Protein AF-A0A973F5X6-F1 (afdb_monomer)

Radius of gyration: 22.8 Å; Cα contacts (8 Å, |Δi|>4): 468; chains: 1; bounding box: 52×50×74 Å

Foldseek 3Di:
DVCVVVDPPVLLVVQLVVLLVVLCVLCVVVALDPLRPLSVLLSLLLSLQLSLQCRVCVVVVDCLLNVLSVLLSNLLSVLQVVLLCVLVVLQDADLDDCDPLLLLLLLLLLVLLLVVLVVLVVVLQVVLPQHLLLPHPHSVVSLVCSCVVLVVLSVLLNVLSLLLLLLSLLLSVVVVRDDDPVSNVSSCVSSQVSLVSNHDQVSLVSNVLSNQLSLSLVCLNVVPRSDDDVVVSVVSVVVNLVVQLVVQLVVCVVPDPPDHSNVSSVVVVVCVSSLSNVQQSLLVVDDCPQLQPAELVNCCCQQAVCLQCVSVVNDPNDDAPQQSSCCVPPVDNPTGFAHFLQSCLCSHPNSVSSSVSSSVLSNLLNCLQRNLSNPVVDRSSVSSSSNSLSSVLNSQVRRHSSVSNSSVNSCPPPNVVVSVVSSVVSVVVSVVVVD

Structure (mmCIF, N/CA/C/O backbone):
data_AF-A0A973F5X6-F1
#
_entry.id   AF-A0A973F5X6-F1
#
loop_
_atom_site.group_PDB
_atom_site.id
_atom_site.type_symbol
_atom_site.label_atom_id
_atom_site.label_alt_id
_atom_site.label_comp_id
_atom_site.label_asym_id
_atom_site.label_entity_id
_atom_site.label_seq_id
_atom_site.pdbx_PDB_ins_code
_atom_site.Cartn_x
_atom_site.Cartn_y
_atom_site.Cartn_z
_atom_site.occupancy
_atom_site.B_iso_or_equiv
_atom_site.auth_seq_id
_atom_site.auth_comp_id
_atom_site.auth_asym_id
_atom_site.auth_atom_id
_atom_site.pdbx_PDB_model_num
ATOM 1 N N . MET A 1 1 ? 16.156 11.914 -20.073 1.00 46.09 1 MET A N 1
ATOM 2 C CA . MET A 1 1 ? 15.053 12.892 -20.240 1.00 46.09 1 MET A CA 1
ATOM 3 C C . MET A 1 1 ? 14.723 13.332 -21.691 1.00 46.09 1 MET A C 1
ATOM 5 O O . MET A 1 1 ? 14.003 14.314 -21.814 1.00 46.09 1 MET A O 1
ATOM 9 N N . PRO A 1 2 ? 15.112 12.642 -22.789 1.00 40.56 2 PRO A N 1
ATOM 10 C CA . PRO A 1 2 ? 14.770 13.109 -24.147 1.00 40.56 2 PRO A CA 1
ATOM 11 C C . PRO A 1 2 ? 13.280 12.947 -24.524 1.00 40.56 2 PRO A C 1
ATOM 13 O O . PRO A 1 2 ? 12.727 13.815 -25.185 1.00 40.56 2 PRO A O 1
ATOM 16 N N . ILE A 1 3 ? 12.579 11.926 -24.012 1.00 47.91 3 ILE A N 1
ATOM 17 C CA . ILE A 1 3 ? 11.181 11.621 -24.402 1.00 47.91 3 ILE A CA 1
ATOM 18 C C . ILE A 1 3 ? 10.165 12.703 -24.018 1.00 47.91 3 ILE A C 1
ATOM 20 O O . ILE A 1 3 ? 9.183 12.880 -24.725 1.00 47.91 3 ILE A O 1
ATOM 24 N N . ILE A 1 4 ? 10.378 13.447 -22.924 1.00 52.59 4 ILE A N 1
ATOM 25 C CA . ILE A 1 4 ? 9.446 14.524 -22.532 1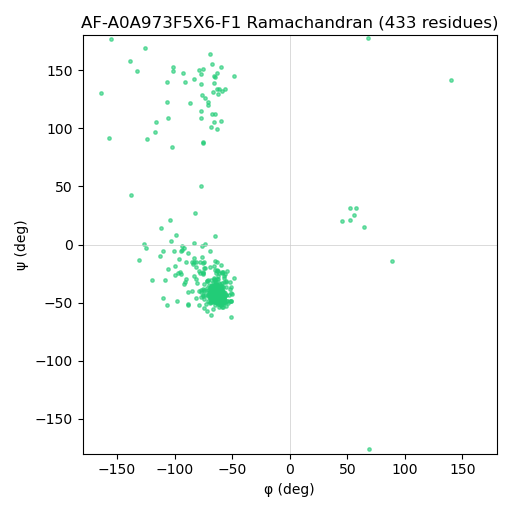.00 52.59 4 ILE A CA 1
ATOM 26 C C . ILE A 1 4 ? 9.500 15.678 -23.545 1.00 52.59 4 ILE A C 1
ATOM 28 O O . ILE A 1 4 ? 8.487 16.332 -23.777 1.00 52.59 4 ILE A O 1
ATOM 32 N N . ASN A 1 5 ? 10.657 15.898 -24.173 1.00 50.84 5 ASN A N 1
ATOM 33 C CA . ASN A 1 5 ? 10.861 16.992 -25.120 1.00 50.84 5 ASN A CA 1
ATOM 34 C C . ASN A 1 5 ? 10.398 16.639 -26.547 1.00 50.84 5 ASN A C 1
ATOM 36 O O . ASN A 1 5 ? 10.178 17.545 -27.343 1.00 50.84 5 ASN A O 1
ATOM 40 N N . GLU A 1 6 ? 10.211 15.351 -26.851 1.00 61.78 6 GLU A N 1
ATOM 41 C CA . GLU A 1 6 ? 9.773 14.825 -28.159 1.00 61.78 6 GLU A CA 1
ATOM 42 C C . GLU A 1 6 ? 8.361 14.207 -28.106 1.00 61.78 6 GLU A C 1
ATOM 44 O O . GLU A 1 6 ? 7.942 13.468 -28.999 1.00 61.78 6 GLU A O 1
ATOM 49 N N . LEU A 1 7 ? 7.614 14.470 -27.031 1.00 66.56 7 LEU A N 1
ATOM 50 C CA . LEU A 1 7 ? 6.302 13.878 -26.815 1.00 66.56 7 LEU A CA 1
ATOM 51 C C . LEU A 1 7 ? 5.240 14.573 -27.684 1.00 66.56 7 LEU A C 1
ATOM 53 O O . LEU A 1 7 ? 4.899 15.733 -27.446 1.00 66.56 7 LEU A O 1
ATOM 57 N N . ASP A 1 8 ? 4.650 13.856 -28.640 1.00 77.00 8 ASP A N 1
ATOM 58 C CA . ASP A 1 8 ? 3.400 14.266 -29.270 1.00 77.00 8 ASP A CA 1
ATOM 59 C C . ASP A 1 8 ? 2.281 14.165 -28.227 1.00 77.00 8 ASP A C 1
ATOM 61 O O . ASP A 1 8 ? 1.760 13.092 -27.898 1.00 77.00 8 ASP A O 1
ATOM 65 N N . ILE A 1 9 ? 1.930 15.329 -27.688 1.00 74.88 9 ILE A N 1
ATOM 66 C CA . ILE A 1 9 ? 0.938 15.493 -26.631 1.00 74.88 9 ILE A CA 1
ATOM 67 C C . ILE A 1 9 ? -0.427 14.933 -27.060 1.00 74.88 9 ILE A C 1
ATOM 69 O O . ILE A 1 9 ? -1.130 14.350 -26.232 1.00 74.88 9 ILE A O 1
ATOM 73 N N . GLN A 1 10 ? -0.812 15.074 -28.334 1.00 79.31 10 GLN A N 1
ATOM 74 C CA . GLN A 1 10 ? -2.116 14.611 -28.812 1.00 79.31 10 GLN A CA 1
ATOM 75 C C . GLN A 1 10 ? -2.175 13.084 -28.821 1.00 79.31 10 GLN A C 1
ATOM 77 O O . GLN A 1 10 ? -3.098 12.497 -28.249 1.00 79.31 10 GLN A O 1
ATOM 82 N N . VAL A 1 11 ? -1.161 12.440 -29.405 1.00 79.50 11 VAL A N 1
ATOM 83 C CA . VAL A 1 11 ? -1.062 10.975 -29.448 1.00 79.50 11 VAL A CA 1
ATOM 84 C C . VAL A 1 11 ? -0.971 10.404 -28.034 1.00 79.50 11 VAL A C 1
ATOM 86 O O . VAL A 1 11 ? -1.692 9.459 -27.706 1.00 79.50 11 VAL A O 1
ATOM 89 N N . PHE A 1 12 ? -0.167 11.017 -27.159 1.00 78.94 12 PHE A N 1
ATOM 90 C CA . PHE A 1 12 ? -0.058 10.607 -25.761 1.00 78.94 12 PHE A CA 1
ATOM 91 C C . PHE A 1 12 ? -1.411 10.628 -25.043 1.00 78.94 12 PHE A C 1
ATOM 93 O O . PHE A 1 12 ? -1.778 9.643 -24.401 1.00 78.94 12 PHE A O 1
ATOM 100 N N . PHE A 1 13 ? -2.186 11.713 -25.166 1.00 80.62 13 PHE A N 1
ATOM 101 C CA . PHE A 1 13 ? -3.495 11.793 -24.517 1.00 80.62 13 PHE A CA 1
ATOM 102 C C . PHE A 1 13 ? -4.490 10.777 -25.081 1.00 80.62 13 PHE A C 1
ATOM 104 O O . PHE A 1 13 ? -5.233 10.177 -24.304 1.00 80.62 13 PHE A O 1
ATOM 111 N N . ILE A 1 14 ? -4.493 10.526 -26.394 1.00 84.38 14 ILE A N 1
ATOM 112 C CA . ILE A 1 14 ? -5.353 9.497 -27.000 1.00 84.38 14 ILE A CA 1
ATOM 113 C C . ILE A 1 14 ? -5.035 8.118 -26.405 1.00 84.38 14 ILE A C 1
ATOM 115 O O . ILE A 1 14 ? -5.943 7.424 -25.936 1.00 84.38 14 ILE A O 1
ATOM 119 N N . VAL A 1 15 ? -3.753 7.742 -26.356 1.00 83.94 15 VAL A N 1
ATOM 120 C CA . VAL A 1 15 ? -3.308 6.470 -25.763 1.00 83.94 15 VAL A CA 1
ATOM 121 C C . VAL A 1 15 ? -3.632 6.423 -24.265 1.00 83.94 15 VAL A C 1
ATOM 123 O O . VAL A 1 15 ? -4.109 5.399 -23.768 1.00 83.94 15 VAL A O 1
ATOM 126 N N . PHE A 1 16 ? -3.453 7.532 -23.544 1.00 85.50 16 PHE A N 1
ATOM 127 C CA . PHE A 1 16 ? -3.783 7.639 -22.124 1.00 85.50 16 PHE A CA 1
ATOM 128 C C . PHE A 1 16 ? -5.268 7.392 -21.854 1.00 85.50 16 PHE A C 1
ATOM 130 O O . PHE A 1 16 ? -5.621 6.578 -21.002 1.00 85.50 16 PHE A O 1
ATOM 137 N N . PHE A 1 17 ? -6.164 8.052 -22.588 1.00 86.56 17 PHE A N 1
ATOM 138 C CA . PHE A 1 17 ? -7.600 7.859 -22.398 1.00 86.56 17 PHE A CA 1
ATOM 139 C C . PHE A 1 17 ? -8.042 6.448 -22.791 1.00 86.56 17 PHE A C 1
ATOM 141 O O . PHE A 1 17 ? -8.862 5.851 -22.090 1.00 86.56 17 PHE A O 1
ATOM 148 N N . LEU A 1 18 ? -7.475 5.880 -23.858 1.00 87.44 18 LEU A N 1
ATOM 149 C CA . LEU A 1 18 ? -7.791 4.518 -24.280 1.00 87.44 18 LEU A CA 1
ATOM 150 C C . LEU A 1 18 ? -7.358 3.488 -23.228 1.00 87.44 18 LEU A C 1
ATOM 152 O O . LEU A 1 18 ? -8.163 2.651 -22.812 1.00 87.44 18 LEU A O 1
ATOM 156 N N . THR A 1 19 ? -6.122 3.582 -22.733 1.00 87.56 19 THR A N 1
ATOM 157 C CA . THR A 1 19 ? -5.623 2.703 -21.664 1.00 87.56 19 THR A CA 1
ATOM 158 C C . THR A 1 19 ? -6.398 2.899 -20.360 1.00 87.56 19 THR A C 1
ATOM 160 O O . THR A 1 19 ? -6.710 1.913 -19.687 1.00 87.56 19 THR A O 1
ATOM 163 N N . LEU A 1 20 ? -6.804 4.131 -20.033 1.00 88.75 20 LEU A N 1
ATOM 164 C CA . LEU A 1 20 ? -7.633 4.426 -18.865 1.00 88.75 20 LEU A CA 1
ATOM 165 C C . LEU A 1 20 ? -8.991 3.729 -18.955 1.00 88.75 20 LEU A C 1
ATOM 167 O O . LEU A 1 20 ? -9.421 3.105 -17.986 1.00 88.75 20 LEU A O 1
ATOM 171 N N . VAL A 1 21 ? -9.663 3.803 -20.108 1.00 88.69 21 VAL A N 1
ATOM 172 C CA . VAL A 1 21 ? -10.960 3.146 -20.337 1.00 88.69 21 VAL A CA 1
ATOM 173 C C . VAL A 1 21 ? -10.825 1.629 -20.221 1.00 88.69 21 VAL A C 1
ATOM 175 O O . VAL A 1 21 ? -11.615 0.992 -19.520 1.00 88.69 21 VAL A O 1
ATOM 178 N N . VAL A 1 22 ? -9.797 1.042 -20.840 1.00 87.38 22 VAL A N 1
ATOM 179 C CA . VAL A 1 22 ? -9.536 -0.402 -20.757 1.00 87.38 22 VAL A CA 1
ATOM 180 C C . VAL A 1 22 ? -9.287 -0.827 -19.307 1.00 87.38 22 VAL A C 1
ATOM 182 O O . VAL A 1 22 ? -9.957 -1.735 -18.804 1.00 87.38 22 VAL A O 1
ATOM 185 N N . ASN A 1 23 ? -8.399 -0.134 -18.588 1.00 87.94 23 ASN A N 1
ATOM 186 C CA . ASN A 1 23 ? -8.125 -0.422 -17.181 1.00 87.94 23 ASN A CA 1
ATOM 187 C C . ASN A 1 23 ? -9.356 -0.198 -16.296 1.00 87.94 23 ASN A C 1
ATOM 189 O O . ASN A 1 23 ? -9.591 -0.964 -15.360 1.00 87.94 23 ASN A O 1
ATOM 193 N N . TYR A 1 24 ? -10.190 0.795 -16.603 1.00 88.88 24 TYR A N 1
ATOM 194 C CA . TYR A 1 24 ? -11.446 1.030 -15.898 1.00 88.88 24 TYR A CA 1
ATOM 195 C C . TYR A 1 24 ? -12.408 -0.151 -16.056 1.00 88.88 24 TYR A C 1
ATOM 197 O O . TYR A 1 24 ? -13.014 -0.585 -15.075 1.00 88.88 24 TYR A O 1
ATOM 205 N N . ILE A 1 25 ? -12.519 -0.726 -17.255 1.00 88.56 25 ILE A N 1
ATOM 206 C CA . ILE A 1 25 ? -13.356 -1.907 -17.517 1.00 88.56 25 ILE A CA 1
ATOM 207 C C . ILE A 1 25 ? -12.779 -3.156 -16.826 1.00 88.56 25 ILE A C 1
ATOM 209 O O . ILE A 1 25 ? -13.516 -3.919 -16.185 1.00 88.56 25 ILE A O 1
ATOM 213 N N . LEU A 1 26 ? -11.461 -3.370 -16.901 1.00 87.19 26 LEU A N 1
ATOM 214 C CA . LEU A 1 26 ? -10.785 -4.531 -16.308 1.00 87.19 26 LEU A CA 1
ATOM 215 C C . LEU A 1 26 ? -10.786 -4.489 -14.772 1.00 87.19 26 LEU A C 1
ATOM 217 O O . LEU A 1 26 ? -11.157 -5.465 -14.113 1.00 87.19 26 LEU A O 1
ATOM 221 N N . LEU A 1 27 ? -10.462 -3.348 -14.174 1.00 85.88 27 LEU A N 1
ATOM 222 C CA . LEU A 1 27 ? -10.322 -3.209 -12.723 1.00 85.88 27 LEU A CA 1
ATOM 223 C C . LEU A 1 27 ? -11.584 -2.680 -12.035 1.00 85.88 27 LEU A C 1
ATOM 225 O O . LEU A 1 27 ? -11.699 -2.776 -10.815 1.00 85.88 27 LEU A O 1
ATOM 229 N N . GLY A 1 28 ? -12.566 -2.159 -12.775 1.00 82.75 28 GLY A N 1
ATOM 230 C CA . GLY A 1 28 ? -13.754 -1.503 -12.215 1.00 82.75 28 GLY A CA 1
ATOM 231 C C . GLY A 1 28 ? -14.598 -2.384 -11.291 1.00 82.75 28 GLY A C 1
ATOM 232 O O . GLY A 1 28 ? -15.255 -1.874 -10.388 1.00 82.75 28 GLY A O 1
ATOM 233 N N . LYS A 1 29 ? -14.538 -3.714 -11.441 1.00 81.75 29 LYS A N 1
ATOM 234 C CA . LYS A 1 29 ? -15.219 -4.670 -10.544 1.00 81.75 29 LYS A CA 1
ATOM 235 C C . LYS A 1 29 ? -14.517 -4.867 -9.189 1.00 81.75 29 LYS A C 1
ATOM 237 O O . LYS A 1 29 ? -15.091 -5.500 -8.298 1.00 81.75 29 LYS A O 1
ATOM 242 N N . LEU A 1 30 ? -13.294 -4.357 -9.019 1.00 82.19 30 LEU A N 1
ATOM 243 C CA . LEU A 1 30 ? -12.502 -4.487 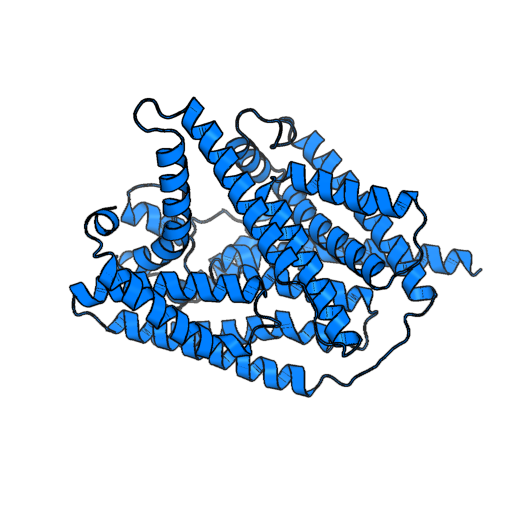-7.790 1.00 82.19 30 LEU A CA 1
ATOM 244 C C . LEU A 1 30 ? -12.735 -3.345 -6.793 1.00 82.19 30 LEU A C 1
ATOM 246 O O . LEU A 1 30 ? -12.374 -3.500 -5.627 1.00 82.19 30 LEU A O 1
ATOM 250 N N . ARG A 1 31 ? -13.343 -2.233 -7.224 1.00 85.31 31 ARG A N 1
ATOM 251 C CA . ARG A 1 31 ? -13.565 -1.048 -6.386 1.00 85.31 31 ARG A CA 1
ATOM 252 C C . ARG A 1 31 ? -14.728 -1.221 -5.409 1.00 85.31 31 ARG A C 1
ATOM 254 O O . ARG A 1 31 ? -15.737 -1.843 -5.748 1.00 85.31 31 ARG A O 1
ATOM 261 N N . PHE A 1 32 ? -14.625 -0.608 -4.233 1.00 82.00 32 PHE A N 1
ATOM 262 C CA . PHE A 1 32 ? -15.771 -0.436 -3.331 1.00 82.00 32 PHE A CA 1
ATOM 263 C C . PHE A 1 32 ? -16.649 0.754 -3.740 1.00 82.00 32 PHE A C 1
ATOM 265 O O . PHE A 1 32 ? -17.870 0.706 -3.598 1.00 82.00 32 PHE A O 1
ATOM 272 N N . SER A 1 33 ? -16.045 1.809 -4.292 1.00 81.75 33 SER A N 1
ATOM 273 C CA . SER A 1 33 ? -16.736 2.964 -4.872 1.00 81.75 33 SER A CA 1
ATOM 274 C C . SER A 1 33 ? -15.854 3.665 -5.913 1.00 81.75 33 SER A C 1
ATOM 276 O O . SER A 1 33 ? -14.707 3.281 -6.120 1.00 81.75 33 SER A O 1
ATOM 278 N N . LEU A 1 34 ? -16.374 4.704 -6.573 1.00 78.88 34 LEU A N 1
ATOM 279 C CA . LEU A 1 34 ? -15.600 5.531 -7.515 1.00 78.88 34 LEU A CA 1
ATOM 280 C C . LEU A 1 34 ? -14.408 6.251 -6.868 1.00 78.88 34 LEU A C 1
ATOM 282 O O . LEU A 1 34 ? -13.456 6.584 -7.560 1.00 78.88 34 LEU A O 1
ATOM 286 N N . VAL A 1 35 ? -14.469 6.483 -5.555 1.00 81.00 35 VAL A N 1
ATOM 287 C CA . VAL A 1 35 ? -13.438 7.198 -4.789 1.00 81.00 35 VAL A CA 1
ATOM 288 C C . VAL A 1 35 ? -12.574 6.243 -3.962 1.00 81.00 35 VAL A C 1
ATOM 290 O O . VAL A 1 35 ? -11.979 6.632 -2.971 1.00 81.00 35 VAL A O 1
ATOM 293 N N . ASP A 1 36 ? -12.535 4.964 -4.334 1.00 84.00 36 ASP A N 1
ATOM 294 C CA . ASP A 1 36 ? -11.694 3.959 -3.686 1.00 84.00 36 ASP A CA 1
ATOM 295 C C . ASP A 1 36 ? -10.201 4.280 -3.894 1.00 84.00 36 ASP A C 1
ATOM 297 O O . ASP A 1 36 ? -9.728 4.198 -5.031 1.00 84.00 36 ASP A O 1
ATOM 301 N N . PRO A 1 37 ? -9.444 4.637 -2.834 1.00 81.62 37 PRO A N 1
ATOM 302 C CA . PRO A 1 37 ? -8.080 5.136 -2.982 1.00 81.62 37 PRO A CA 1
ATOM 303 C C . PRO A 1 37 ? -7.118 4.086 -3.543 1.00 81.62 37 PRO A C 1
ATOM 305 O O . PRO A 1 37 ? -6.242 4.438 -4.328 1.00 81.62 37 PRO A O 1
ATOM 308 N N . ILE A 1 38 ? -7.294 2.801 -3.206 1.00 85.69 38 ILE A N 1
ATOM 309 C CA . ILE A 1 38 ? -6.454 1.734 -3.775 1.00 85.69 38 ILE A CA 1
ATOM 310 C C . ILE A 1 38 ? -6.777 1.570 -5.253 1.00 85.69 38 ILE A C 1
ATOM 312 O O . ILE A 1 38 ? -5.876 1.455 -6.075 1.00 85.69 38 ILE A O 1
ATOM 316 N N . TRP A 1 39 ? -8.062 1.560 -5.608 1.00 85.69 39 TRP A N 1
ATOM 317 C CA . TRP A 1 39 ? -8.454 1.416 -7.007 1.00 85.69 39 TRP A CA 1
ATOM 318 C C . TRP A 1 39 ? -7.958 2.590 -7.859 1.00 85.69 39 TRP A C 1
ATOM 320 O O . TRP A 1 39 ? -7.415 2.348 -8.933 1.00 85.69 39 TRP A O 1
ATOM 330 N N . ILE A 1 40 ? -8.082 3.829 -7.365 1.00 83.44 40 ILE A N 1
ATOM 331 C CA . ILE A 1 40 ? -7.553 5.035 -8.021 1.00 83.44 40 ILE A CA 1
ATOM 332 C C . ILE A 1 40 ? -6.038 4.924 -8.212 1.00 83.44 40 ILE A C 1
ATOM 334 O O . ILE A 1 40 ? -5.520 5.233 -9.281 1.00 83.44 40 ILE A O 1
ATOM 338 N N . MET A 1 41 ? -5.321 4.456 -7.195 1.00 80.81 41 MET A N 1
ATOM 339 C CA . MET A 1 41 ? -3.876 4.307 -7.284 1.00 80.81 41 MET A CA 1
ATOM 340 C C . MET A 1 41 ? -3.466 3.266 -8.330 1.00 80.81 41 MET A C 1
ATOM 342 O O . MET A 1 41 ? -2.647 3.557 -9.199 1.00 80.81 41 MET A O 1
ATOM 346 N N . VAL A 1 42 ? -4.072 2.076 -8.284 1.00 82.62 42 VAL A N 1
ATOM 347 C CA . VAL A 1 42 ? -3.775 0.996 -9.233 1.00 82.62 42 VAL A CA 1
ATOM 348 C C . VAL A 1 42 ? -4.143 1.421 -10.653 1.00 82.62 42 VAL A C 1
ATOM 350 O O . VAL A 1 42 ? -3.340 1.240 -11.565 1.00 82.62 42 VAL A O 1
ATOM 353 N N . ILE A 1 43 ? -5.318 2.023 -10.870 1.00 85.50 43 ILE A N 1
ATOM 354 C CA . ILE A 1 43 ? -5.737 2.424 -12.218 1.00 85.50 43 ILE A CA 1
ATOM 355 C C . ILE A 1 43 ? -4.833 3.517 -12.788 1.00 85.50 43 ILE A C 1
ATOM 357 O O . ILE A 1 43 ? -4.425 3.398 -13.937 1.00 85.50 43 ILE A O 1
ATOM 361 N N . ILE A 1 44 ? -4.466 4.535 -12.001 1.00 81.44 44 ILE A N 1
ATOM 362 C CA . ILE A 1 44 ? -3.588 5.615 -12.468 1.00 81.44 44 ILE A CA 1
ATOM 363 C C . ILE A 1 44 ? -2.203 5.064 -12.794 1.00 81.44 44 ILE A C 1
ATOM 365 O O . ILE A 1 44 ? -1.704 5.318 -13.887 1.00 81.44 44 ILE A O 1
ATOM 369 N N . ASN A 1 45 ? -1.612 4.278 -11.891 1.00 78.44 45 ASN A N 1
ATOM 370 C CA . ASN A 1 45 ? -0.272 3.737 -12.097 1.00 78.44 45 ASN A CA 1
ATOM 371 C C . ASN A 1 45 ? -0.218 2.845 -13.345 1.00 78.44 45 ASN A C 1
ATOM 373 O O . ASN A 1 45 ? 0.563 3.082 -14.259 1.00 78.44 45 ASN A O 1
ATOM 377 N N . THR A 1 46 ? -1.132 1.875 -13.441 1.00 79.88 46 THR A N 1
ATOM 378 C CA . THR A 1 46 ? -1.177 0.950 -14.584 1.00 79.88 46 THR A CA 1
ATOM 379 C C . THR A 1 46 ? -1.485 1.650 -15.907 1.00 79.88 46 THR A C 1
ATOM 381 O O . THR A 1 46 ? -0.921 1.281 -16.933 1.00 79.88 46 THR A O 1
ATOM 384 N N . THR A 1 47 ? -2.325 2.688 -15.892 1.00 84.75 47 THR A N 1
ATOM 385 C CA . THR A 1 47 ? -2.621 3.510 -17.076 1.00 84.75 47 THR A CA 1
ATOM 386 C C . THR A 1 47 ? -1.396 4.299 -17.519 1.00 84.75 47 THR A C 1
ATOM 388 O O . THR A 1 47 ? -1.040 4.242 -18.693 1.00 84.75 47 THR A O 1
ATOM 391 N N . LEU A 1 48 ? -0.715 4.990 -16.599 1.00 79.44 48 LEU A N 1
ATOM 392 C CA . LEU A 1 48 ? 0.483 5.768 -16.919 1.00 79.44 48 LEU A CA 1
ATOM 393 C C . LEU A 1 48 ? 1.609 4.877 -17.454 1.00 79.44 48 LEU A C 1
ATOM 395 O O . LEU A 1 48 ? 2.199 5.207 -18.480 1.00 79.44 48 LEU A O 1
ATOM 399 N N . THR A 1 49 ? 1.866 3.729 -16.819 1.00 78.69 49 THR A N 1
ATOM 400 C CA . THR A 1 49 ? 2.872 2.764 -17.287 1.00 78.69 49 THR A CA 1
ATOM 401 C C . THR A 1 49 ? 2.561 2.254 -18.692 1.00 78.69 49 THR A C 1
ATOM 403 O O . THR A 1 49 ? 3.418 2.334 -19.568 1.00 78.69 49 THR A O 1
ATOM 406 N N . LEU A 1 50 ? 1.338 1.764 -18.932 1.00 80.56 50 LEU A N 1
ATOM 407 C CA . LEU A 1 50 ? 0.942 1.261 -20.252 1.00 80.56 50 LEU A CA 1
ATOM 408 C C . LEU A 1 50 ? 1.012 2.356 -21.315 1.00 80.56 50 LEU A C 1
ATOM 410 O O . LEU A 1 50 ? 1.489 2.093 -22.410 1.00 80.56 50 LEU A O 1
ATOM 414 N N . THR A 1 51 ? 0.578 3.576 -20.991 1.00 82.31 51 THR A N 1
ATOM 415 C CA . THR A 1 51 ? 0.614 4.707 -21.929 1.00 82.31 51 THR A CA 1
ATOM 416 C C . THR A 1 51 ? 2.034 5.005 -22.377 1.00 82.31 51 THR A C 1
ATOM 418 O O . THR A 1 51 ? 2.282 5.092 -23.574 1.00 82.31 51 THR A O 1
ATOM 421 N N . LEU A 1 52 ? 2.965 5.130 -21.429 1.00 76.88 52 LEU A N 1
ATOM 422 C CA . LEU A 1 52 ? 4.358 5.451 -21.732 1.00 76.88 52 LEU A CA 1
ATOM 423 C C . LEU A 1 52 ? 5.024 4.350 -22.561 1.00 76.88 52 LEU A C 1
ATOM 425 O O . LEU A 1 52 ? 5.709 4.649 -23.534 1.00 76.88 52 LEU A O 1
ATOM 429 N N . VAL A 1 53 ? 4.788 3.081 -22.215 1.00 77.19 53 VAL A N 1
ATOM 430 C CA . VAL A 1 53 ? 5.376 1.949 -22.945 1.00 77.19 53 VAL A CA 1
ATOM 431 C C . VAL A 1 53 ? 4.763 1.799 -24.337 1.00 77.19 53 VAL A C 1
ATOM 433 O O . VAL A 1 53 ? 5.497 1.597 -25.295 1.00 77.19 53 VAL A O 1
ATOM 436 N N . ILE A 1 54 ? 3.441 1.930 -24.480 1.00 79.94 54 ILE A N 1
ATOM 437 C CA . ILE A 1 54 ? 2.781 1.884 -25.793 1.00 79.94 54 ILE A CA 1
ATOM 438 C C . ILE A 1 54 ? 3.276 3.033 -26.671 1.00 79.94 54 ILE A C 1
ATOM 440 O O . ILE A 1 54 ? 3.592 2.799 -27.831 1.00 79.94 54 ILE A O 1
ATOM 444 N N . TYR A 1 55 ? 3.368 4.247 -26.126 1.00 76.19 55 TYR A N 1
ATOM 445 C CA . TYR A 1 55 ? 3.820 5.421 -26.868 1.00 76.19 55 TYR A CA 1
ATOM 446 C C . TYR A 1 55 ? 5.233 5.229 -27.444 1.00 76.19 55 TYR A C 1
ATOM 448 O O . TYR A 1 55 ? 5.432 5.420 -28.639 1.00 76.19 55 TYR A O 1
ATOM 456 N N . ASP A 1 56 ? 6.193 4.782 -26.633 1.00 75.94 56 ASP A N 1
ATOM 457 C CA . ASP A 1 56 ? 7.571 4.542 -27.089 1.00 75.94 56 ASP A CA 1
ATOM 458 C C . ASP A 1 56 ? 7.685 3.348 -28.042 1.00 75.94 56 ASP A C 1
ATOM 460 O O . ASP A 1 56 ? 8.336 3.419 -29.083 1.00 75.94 56 ASP A O 1
ATOM 464 N N . ARG A 1 57 ? 7.000 2.244 -27.738 1.00 76.94 57 ARG A N 1
ATOM 465 C CA . ARG A 1 57 ? 7.098 1.024 -28.545 1.00 76.94 57 ARG A CA 1
ATOM 466 C C . ARG A 1 57 ? 6.345 1.092 -29.868 1.00 76.94 57 ARG A C 1
ATOM 468 O O . ARG A 1 57 ? 6.765 0.432 -30.818 1.00 76.94 57 ARG A O 1
ATOM 475 N N . LEU A 1 58 ? 5.319 1.939 -29.973 1.00 71.69 58 LEU A N 1
ATOM 476 C CA . LEU A 1 58 ? 4.725 2.320 -31.258 1.00 71.69 58 LEU A CA 1
ATOM 477 C C . LEU A 1 58 ? 5.752 2.988 -32.181 1.00 71.69 58 LEU A C 1
ATOM 479 O O . LEU A 1 58 ? 5.721 2.740 -33.381 1.00 71.69 58 LEU A O 1
ATOM 483 N N . MET A 1 59 ? 6.682 3.779 -31.636 1.00 68.06 59 MET A N 1
ATOM 484 C CA . MET A 1 59 ? 7.733 4.429 -32.430 1.00 68.06 59 MET A CA 1
ATOM 485 C C . MET A 1 59 ? 8.841 3.454 -32.857 1.00 68.06 59 MET A C 1
ATOM 487 O O . MET A 1 59 ? 9.495 3.674 -33.873 1.00 68.06 59 MET A O 1
ATOM 491 N N . GLN A 1 60 ? 9.039 2.361 -32.112 1.00 72.12 60 GLN A N 1
ATOM 492 C CA . GLN A 1 60 ? 10.098 1.369 -32.353 1.00 72.12 60 GLN A CA 1
ATOM 493 C C . GLN A 1 60 ? 9.627 0.091 -33.082 1.00 72.12 60 GLN A C 1
ATOM 495 O O . GLN A 1 60 ? 10.459 -0.747 -33.419 1.00 72.12 60 GLN A O 1
ATOM 500 N N . ASN A 1 61 ? 8.320 -0.078 -33.334 1.00 70.44 61 ASN A N 1
ATOM 501 C CA . ASN A 1 61 ? 7.707 -1.287 -33.917 1.00 70.44 61 ASN A CA 1
ATOM 502 C C . ASN A 1 61 ? 7.955 -2.601 -33.132 1.00 70.44 61 ASN A C 1
ATOM 504 O O . ASN A 1 61 ? 7.984 -3.681 -33.724 1.00 70.44 61 ASN A O 1
ATOM 508 N N . ASP A 1 62 ? 8.085 -2.541 -31.800 1.00 74.81 62 ASP A N 1
ATOM 509 C CA . ASP A 1 62 ? 8.301 -3.713 -30.930 1.00 74.81 62 ASP A CA 1
ATOM 510 C C . ASP A 1 62 ? 7.145 -3.913 -29.934 1.00 74.81 62 ASP A C 1
ATOM 512 O O . ASP A 1 62 ? 7.085 -3.308 -28.864 1.00 74.81 62 ASP A O 1
ATOM 516 N N . PHE A 1 63 ? 6.206 -4.795 -30.281 1.00 82.00 63 PHE A N 1
ATOM 517 C CA . PHE A 1 63 ? 4.974 -4.993 -29.510 1.00 82.00 63 PHE A CA 1
ATOM 518 C C . PHE A 1 63 ? 5.051 -6.086 -28.436 1.00 82.00 63 PHE A C 1
ATOM 520 O O . PHE A 1 63 ? 4.082 -6.267 -27.694 1.00 82.00 63 PHE A O 1
ATOM 527 N N . VAL A 1 64 ? 6.165 -6.814 -28.308 1.00 84.00 64 VAL A N 1
ATOM 528 C CA . VAL A 1 64 ? 6.251 -7.970 -27.391 1.00 84.00 64 VAL A CA 1
ATOM 529 C C . VAL A 1 64 ? 6.046 -7.535 -25.937 1.00 84.00 64 VAL A C 1
ATOM 531 O O . VAL A 1 64 ? 5.268 -8.144 -25.197 1.00 84.00 64 VAL A O 1
ATOM 534 N N . ILE A 1 65 ? 6.663 -6.418 -25.546 1.00 82.19 65 ILE A N 1
ATOM 535 C CA . ILE A 1 65 ? 6.519 -5.836 -24.205 1.00 82.19 65 ILE A CA 1
ATOM 536 C C . ILE A 1 65 ? 5.082 -5.371 -23.953 1.00 82.19 65 ILE A C 1
ATOM 538 O O . ILE A 1 65 ? 4.538 -5.597 -22.872 1.00 82.19 65 ILE A O 1
ATOM 542 N N . VAL A 1 66 ? 4.441 -4.754 -24.948 1.00 84.19 66 VAL A N 1
ATOM 543 C CA . VAL A 1 66 ? 3.051 -4.288 -24.830 1.00 84.19 66 VAL A CA 1
ATOM 544 C C . VAL A 1 66 ? 2.117 -5.470 -24.569 1.00 84.19 66 VAL A C 1
ATOM 546 O O . VAL A 1 66 ? 1.295 -5.413 -23.654 1.00 84.19 66 VAL A O 1
ATOM 549 N N . ILE A 1 67 ? 2.279 -6.563 -25.321 1.00 87.50 67 ILE A N 1
ATOM 550 C CA . ILE A 1 67 ? 1.495 -7.792 -25.139 1.00 87.50 67 ILE A CA 1
ATOM 551 C C . ILE A 1 67 ? 1.701 -8.351 -23.728 1.00 87.50 67 ILE A C 1
ATOM 553 O O . ILE A 1 67 ? 0.724 -8.657 -23.045 1.00 87.50 67 ILE A O 1
ATOM 557 N N . TYR A 1 68 ? 2.948 -8.432 -23.262 1.00 88.12 68 TYR A N 1
ATOM 558 C CA . TYR A 1 68 ? 3.261 -8.892 -21.910 1.00 88.12 68 TYR A CA 1
ATOM 559 C C . TYR A 1 68 ? 2.582 -8.047 -20.827 1.00 88.12 68 TYR A C 1
ATOM 561 O O . TYR A 1 68 ? 1.902 -8.599 -19.964 1.00 88.12 68 TYR A O 1
ATOM 569 N N . LEU A 1 69 ? 2.681 -6.715 -20.899 1.00 86.69 69 LEU A N 1
ATOM 570 C CA . LEU A 1 69 ? 2.050 -5.822 -19.922 1.00 86.69 69 LEU A CA 1
ATOM 571 C C . LEU A 1 69 ? 0.526 -5.978 -19.890 1.00 86.69 69 LEU A C 1
ATOM 573 O O . LEU A 1 69 ? -0.074 -6.034 -18.812 1.00 86.69 69 LEU A O 1
ATOM 577 N N . VAL A 1 70 ? -0.102 -6.091 -21.064 1.00 88.31 70 VAL A N 1
ATOM 578 C CA . VAL A 1 70 ? -1.547 -6.326 -21.180 1.00 88.31 70 VAL A CA 1
ATOM 579 C C . VAL A 1 70 ? -1.930 -7.676 -20.567 1.00 88.31 70 VAL A C 1
ATOM 581 O O . VAL A 1 70 ? -2.904 -7.747 -19.812 1.00 88.31 70 VAL A O 1
ATOM 584 N N . LEU A 1 71 ? -1.159 -8.736 -20.830 1.00 91.94 71 LEU A N 1
ATOM 585 C CA . LEU A 1 71 ? -1.394 -10.063 -20.255 1.00 91.94 71 LEU A CA 1
ATOM 586 C C . LEU A 1 71 ? -1.223 -10.065 -18.733 1.00 91.94 71 LEU A C 1
ATOM 588 O O . LEU A 1 71 ? -2.096 -10.570 -18.031 1.00 91.94 71 LEU A O 1
ATOM 592 N N . CYS A 1 72 ? -0.167 -9.454 -18.200 1.00 91.12 72 CYS A N 1
ATOM 593 C CA . CYS A 1 72 ? 0.032 -9.323 -16.758 1.00 91.12 72 CYS A CA 1
ATOM 594 C C . CYS A 1 72 ? -1.136 -8.602 -16.077 1.00 91.12 72 CYS A C 1
ATOM 596 O O . CYS A 1 72 ? -1.643 -9.069 -15.055 1.00 91.12 72 CYS A O 1
ATOM 598 N N . GLN A 1 73 ? -1.607 -7.496 -16.658 1.00 89.44 73 GLN A N 1
ATOM 599 C CA . GLN A 1 73 ? -2.743 -6.742 -16.131 1.00 89.44 73 GLN A CA 1
ATOM 600 C C . GLN A 1 73 ? -4.043 -7.557 -16.184 1.00 89.44 73 GLN A C 1
ATOM 602 O O . GLN A 1 73 ? -4.839 -7.545 -15.238 1.00 89.44 73 GLN A O 1
ATOM 607 N N . PHE A 1 74 ? -4.257 -8.302 -17.271 1.00 92.19 74 PHE A N 1
ATOM 608 C CA . PHE A 1 74 ? -5.387 -9.215 -17.395 1.00 92.19 74 PHE A CA 1
ATOM 609 C C . PHE A 1 74 ? -5.344 -10.317 -16.329 1.00 92.19 74 PHE A C 1
ATOM 611 O O . PHE A 1 74 ? -6.344 -10.533 -15.642 1.00 92.19 74 PHE A O 1
ATOM 618 N N . PHE A 1 75 ? -4.197 -10.973 -16.138 1.00 94.50 75 PHE A N 1
ATOM 619 C CA . PHE A 1 75 ? -4.024 -12.029 -15.137 1.00 94.50 75 PHE A CA 1
ATOM 620 C C . PHE A 1 75 ? -4.176 -11.498 -13.712 1.00 94.50 75 PHE A C 1
ATOM 622 O O . PHE A 1 75 ? -4.869 -12.124 -12.909 1.00 94.50 75 PHE A O 1
ATOM 629 N N . PHE A 1 76 ? -3.631 -10.316 -13.407 1.00 92.88 76 PHE A N 1
ATOM 630 C CA . PHE A 1 76 ? -3.857 -9.638 -12.129 1.00 92.88 76 PHE A CA 1
ATOM 631 C C . PHE A 1 76 ? -5.355 -9.411 -11.875 1.00 92.88 76 PHE A C 1
ATOM 633 O O . PHE A 1 76 ? -5.891 -9.793 -10.830 1.00 92.88 76 PHE A O 1
ATOM 640 N N . ALA A 1 77 ? -6.069 -8.850 -12.857 1.00 91.69 77 ALA A N 1
ATOM 641 C CA . ALA A 1 77 ? -7.506 -8.621 -12.752 1.00 91.69 77 ALA A CA 1
ATOM 642 C C . ALA A 1 77 ? -8.297 -9.936 -12.615 1.00 91.69 77 ALA A C 1
ATOM 644 O O . ALA A 1 77 ? -9.252 -9.999 -11.833 1.00 91.69 77 ALA A O 1
ATOM 645 N N . ALA A 1 78 ? -7.911 -10.984 -13.346 1.00 92.38 78 ALA A N 1
ATOM 646 C CA . ALA A 1 78 ? -8.527 -12.306 -13.284 1.00 92.38 78 ALA A CA 1
ATOM 647 C C . ALA A 1 78 ? -8.332 -12.955 -11.906 1.00 92.38 78 ALA A C 1
ATOM 649 O O . ALA A 1 78 ? -9.319 -13.352 -11.282 1.00 92.38 78 ALA A O 1
ATOM 650 N N . GLY A 1 79 ? -7.100 -12.976 -11.387 1.00 91.75 79 GLY A N 1
ATOM 651 C CA . GLY A 1 79 ? -6.772 -13.497 -10.059 1.00 91.75 79 GLY A CA 1
ATOM 652 C C . GLY A 1 79 ? -7.533 -12.770 -8.949 1.00 91.75 79 GLY A C 1
ATOM 653 O O . GLY A 1 79 ? -8.158 -13.404 -8.093 1.00 91.75 79 GLY A O 1
ATOM 654 N N . ALA A 1 80 ? -7.588 -11.436 -9.017 1.00 90.25 80 ALA A N 1
ATOM 655 C CA . ALA A 1 80 ? -8.331 -10.627 -8.056 1.00 90.25 80 ALA A CA 1
ATOM 656 C C . ALA A 1 80 ? -9.846 -10.875 -8.116 1.00 90.25 80 ALA A C 1
ATOM 658 O O . ALA A 1 80 ? -10.503 -10.989 -7.080 1.00 90.25 80 ALA A O 1
ATOM 659 N N . ARG A 1 81 ? -10.427 -10.994 -9.317 1.00 89.12 81 ARG A N 1
ATOM 660 C CA . ARG A 1 81 ? -11.863 -11.271 -9.493 1.00 89.12 81 ARG A CA 1
ATOM 661 C C . ARG A 1 81 ? -12.243 -12.674 -9.028 1.00 89.12 81 ARG A C 1
ATOM 663 O O . ARG A 1 81 ? -13.257 -12.819 -8.345 1.00 89.12 81 ARG A O 1
ATOM 670 N N . PHE A 1 82 ? -11.450 -13.681 -9.386 1.00 86.12 82 PHE A N 1
ATOM 671 C CA . PHE A 1 82 ? -11.696 -15.071 -9.012 1.00 86.12 82 PHE A CA 1
ATOM 672 C C . PHE A 1 82 ? -11.642 -15.248 -7.491 1.00 86.12 82 PHE A C 1
ATOM 674 O O . PHE A 1 82 ? -12.599 -15.727 -6.885 1.00 86.12 82 PHE A O 1
ATOM 681 N N . SER A 1 83 ? -10.577 -14.748 -6.855 1.00 80.38 83 SER A N 1
ATOM 682 C CA . SER A 1 83 ? -10.430 -14.766 -5.396 1.00 80.38 83 SER A CA 1
ATOM 683 C C . SER A 1 83 ? -11.570 -14.018 -4.698 1.00 80.38 83 SER A C 1
ATOM 685 O O . SER A 1 83 ? -12.168 -14.543 -3.758 1.00 80.38 83 SER A O 1
ATOM 687 N N . LYS A 1 84 ? -11.959 -12.834 -5.197 1.00 78.69 84 LYS A N 1
ATOM 688 C CA . LYS A 1 84 ? -13.095 -12.077 -4.651 1.00 78.69 84 LYS A CA 1
ATOM 689 C C . LYS A 1 84 ? -14.368 -12.908 -4.669 1.00 78.69 84 LYS A C 1
ATOM 691 O O . LYS A 1 84 ? -15.089 -12.917 -3.677 1.00 78.69 84 LYS A O 1
ATOM 696 N N . TRP A 1 85 ? -14.658 -13.594 -5.772 1.00 71.94 85 TRP A N 1
ATOM 697 C CA . TRP A 1 85 ? -15.842 -14.442 -5.872 1.00 71.94 85 TRP A CA 1
ATOM 698 C C . TRP A 1 85 ? -15.820 -15.570 -4.831 1.00 71.94 85 TRP A C 1
ATOM 700 O O . TRP A 1 85 ? -16.803 -15.745 -4.113 1.00 71.94 85 TRP A O 1
ATOM 710 N N . CYS A 1 86 ? -14.685 -16.255 -4.670 1.00 70.19 86 CYS A N 1
ATOM 711 C CA . CYS A 1 86 ? -14.515 -17.313 -3.671 1.00 70.19 86 CYS A CA 1
ATOM 712 C C . CYS A 1 86 ? -14.666 -16.806 -2.226 1.00 70.19 86 CYS A C 1
ATOM 714 O O . CYS A 1 86 ? -15.317 -17.452 -1.407 1.00 70.19 86 CYS A O 1
ATOM 716 N N . VAL A 1 87 ? -14.100 -15.637 -1.908 1.00 67.62 87 VAL A N 1
ATOM 717 C CA . VAL A 1 87 ? -14.142 -15.051 -0.558 1.00 67.62 87 VAL A CA 1
ATOM 718 C C . VAL A 1 87 ? -15.527 -14.477 -0.240 1.00 67.62 87 VAL A C 1
ATOM 720 O O . VAL A 1 87 ? -16.091 -14.749 0.818 1.00 67.62 87 VAL A O 1
ATOM 723 N N . VAL A 1 88 ? -16.115 -13.712 -1.164 1.00 67.00 88 VAL A N 1
ATOM 724 C CA . VAL A 1 88 ? -17.390 -13.005 -0.952 1.00 67.00 88 VAL A CA 1
ATOM 725 C C . VAL A 1 88 ? -18.583 -13.963 -0.910 1.00 67.00 88 VAL A C 1
ATOM 727 O O . VAL A 1 88 ? -19.526 -13.708 -0.161 1.00 67.00 88 VAL A O 1
ATOM 730 N N . ARG A 1 89 ? -18.542 -15.091 -1.639 1.00 61.34 89 ARG A N 1
ATOM 731 C CA . ARG A 1 89 ? -19.608 -16.114 -1.622 1.00 61.34 89 ARG A CA 1
ATOM 732 C C . ARG A 1 89 ? -19.868 -16.690 -0.222 1.00 61.34 89 ARG A C 1
ATOM 734 O O . ARG A 1 89 ? -20.978 -17.136 0.045 1.00 61.34 89 ARG A O 1
ATOM 741 N N . ASN A 1 90 ? -18.883 -16.616 0.675 1.00 56.75 90 ASN A N 1
ATOM 742 C CA . ASN A 1 90 ? -18.955 -17.146 2.037 1.00 56.75 90 ASN A CA 1
ATOM 743 C C . ASN A 1 90 ? -19.294 -16.090 3.107 1.00 56.75 90 ASN A C 1
ATOM 745 O O . ASN A 1 90 ? -19.247 -16.392 4.302 1.00 56.75 90 ASN A O 1
ATOM 749 N N . ILE A 1 91 ? -19.645 -14.854 2.725 1.00 58.31 91 ILE A N 1
ATOM 750 C CA . ILE A 1 91 ? -20.064 -13.826 3.690 1.00 58.31 91 ILE A CA 1
ATOM 751 C C . ILE A 1 91 ? -21.493 -14.132 4.160 1.00 58.31 91 ILE A C 1
ATOM 753 O O . ILE A 1 91 ? -22.480 -13.647 3.606 1.00 58.31 91 ILE A O 1
ATOM 757 N N . ILE A 1 92 ? -21.607 -14.935 5.219 1.00 49.53 92 ILE A N 1
ATOM 758 C CA . ILE A 1 92 ? -22.863 -15.100 5.954 1.00 49.53 92 ILE A CA 1
ATOM 759 C C . ILE A 1 92 ? -23.099 -13.818 6.769 1.00 49.53 92 ILE A C 1
ATOM 761 O O . ILE A 1 92 ? -22.217 -13.412 7.533 1.00 49.53 92 ILE A O 1
ATOM 765 N N . PRO A 1 93 ? -24.257 -13.151 6.636 1.00 46.50 93 PRO A N 1
ATOM 766 C CA . PRO A 1 93 ? -24.564 -11.978 7.438 1.00 46.50 93 PRO A CA 1
ATOM 767 C C . PRO A 1 93 ? -24.831 -12.378 8.889 1.00 46.50 93 PRO A C 1
ATOM 769 O O . PRO A 1 93 ? -25.794 -13.082 9.176 1.00 46.50 93 PRO A O 1
ATOM 772 N N . LEU A 1 94 ? -24.039 -11.850 9.817 1.00 45.72 94 LEU A N 1
ATOM 773 C CA . LEU A 1 94 ? -24.465 -11.718 11.205 1.00 45.72 94 LEU A CA 1
ATOM 774 C C . LEU A 1 94 ? -24.518 -10.233 11.552 1.00 45.72 94 LEU A C 1
ATOM 776 O O . LEU A 1 94 ? -23.491 -9.575 11.725 1.00 45.72 94 LEU A O 1
ATOM 780 N N . ILE A 1 95 ? -25.740 -9.709 11.641 1.00 44.66 95 ILE A N 1
ATOM 781 C CA . ILE A 1 95 ? -26.016 -8.424 12.282 1.00 44.66 95 ILE A CA 1
ATOM 782 C C . ILE A 1 95 ? -25.926 -8.692 13.782 1.00 44.66 95 ILE A C 1
ATOM 784 O O . ILE A 1 95 ? -26.913 -9.054 14.417 1.00 44.66 95 ILE A O 1
ATOM 788 N N . LEU A 1 96 ? -24.724 -8.587 14.345 1.00 44.91 96 LEU A N 1
ATOM 789 C CA . LEU A 1 96 ? -24.562 -8.627 15.792 1.00 44.91 96 LEU A CA 1
ATOM 790 C C . LEU A 1 96 ? -24.749 -7.203 16.328 1.00 44.91 96 LEU A C 1
ATOM 792 O O . LEU A 1 96 ? -24.036 -6.292 15.894 1.00 44.91 96 LEU A O 1
ATOM 796 N N . PRO A 1 97 ? -25.706 -6.961 17.240 1.00 47.16 97 PRO A N 1
ATOM 797 C CA 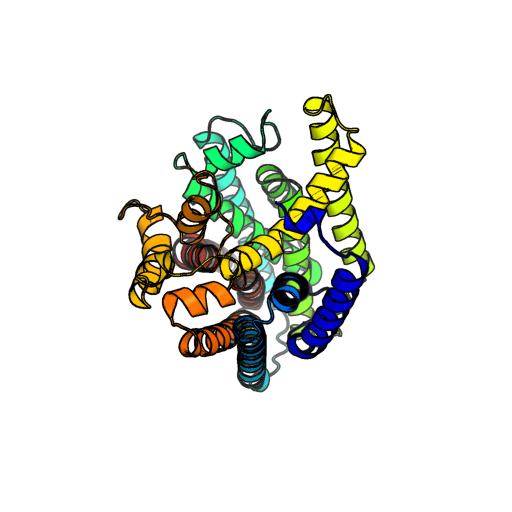. PRO A 1 97 ? -25.757 -5.694 17.947 1.00 47.16 97 PRO A CA 1
ATOM 798 C C . PRO A 1 97 ? -24.437 -5.512 18.702 1.00 47.16 97 PRO A C 1
ATOM 800 O O . PRO A 1 97 ? -23.981 -6.426 19.388 1.00 47.16 97 PRO A O 1
ATOM 803 N N . VAL A 1 98 ? -23.818 -4.333 18.571 1.00 54.25 98 VAL A N 1
ATOM 804 C CA . VAL A 1 98 ? -22.604 -3.990 19.325 1.00 54.25 98 VAL A CA 1
ATOM 805 C C . VAL A 1 98 ? -22.952 -4.074 20.807 1.00 54.25 98 VAL A C 1
ATOM 807 O O . VAL A 1 98 ? -23.670 -3.222 21.336 1.00 54.25 98 VAL A O 1
ATOM 810 N N . GLY A 1 99 ? -22.473 -5.118 21.478 1.00 56.78 99 GLY A N 1
ATOM 811 C CA . GLY A 1 99 ? -22.716 -5.299 22.902 1.00 56.78 99 GLY A CA 1
ATOM 812 C C . GLY A 1 99 ? -22.080 -4.158 23.697 1.00 56.78 99 GLY A C 1
ATOM 813 O O . GLY A 1 99 ? -21.010 -3.657 23.348 1.00 56.78 99 GLY A O 1
ATOM 814 N N . TYR A 1 100 ? -22.691 -3.762 24.815 1.00 50.56 100 TYR A N 1
ATOM 815 C CA . TYR A 1 100 ? -22.133 -2.743 25.717 1.00 50.56 100 TYR A CA 1
ATOM 816 C C . TYR A 1 100 ? -20.671 -3.044 26.116 1.00 50.56 100 TYR A C 1
ATOM 818 O O . TYR A 1 100 ? -19.832 -2.144 26.171 1.00 50.56 100 TYR A O 1
ATOM 826 N N . ALA A 1 101 ? -20.334 -4.325 26.307 1.00 55.53 101 ALA A N 1
ATOM 827 C CA . ALA A 1 101 ? -18.973 -4.783 26.590 1.00 55.53 101 ALA A CA 1
ATOM 828 C C . ALA A 1 101 ? -17.979 -4.483 25.449 1.00 55.53 101 ALA A C 1
ATOM 830 O O . ALA A 1 101 ? -16.831 -4.117 25.703 1.00 55.53 101 ALA A O 1
ATOM 831 N N . GLU A 1 102 ? -18.422 -4.577 24.196 1.00 64.31 102 GLU A N 1
ATOM 832 C CA . GLU A 1 102 ? -17.606 -4.299 23.013 1.00 64.31 102 GLU A CA 1
ATOM 833 C C . GLU A 1 102 ? -17.335 -2.795 22.862 1.00 64.31 102 GLU A C 1
ATOM 835 O O . GLU A 1 102 ? -16.217 -2.387 22.540 1.00 64.31 102 GLU A O 1
ATOM 840 N N . ALA A 1 103 ? -18.321 -1.955 23.192 1.00 60.97 103 ALA A N 1
ATOM 841 C CA . ALA A 1 103 ? -18.174 -0.502 23.209 1.00 60.97 103 ALA A CA 1
ATOM 842 C C . ALA A 1 103 ? -17.192 -0.017 24.294 1.00 60.97 103 ALA A C 1
ATOM 844 O O . ALA A 1 103 ? -16.354 0.854 24.036 1.00 60.97 103 ALA A O 1
ATOM 845 N N . VAL A 1 104 ? -17.258 -0.599 25.499 1.00 56.38 104 VAL A N 1
ATOM 846 C CA . VAL A 1 104 ? -16.329 -0.293 26.601 1.00 56.38 104 VAL A CA 1
ATOM 847 C C . VAL A 1 104 ? -14.906 -0.736 26.261 1.00 56.38 104 VAL A C 1
ATOM 849 O O . VAL A 1 104 ? -13.971 0.043 26.462 1.00 56.38 104 VAL A O 1
ATOM 852 N N . ASN A 1 105 ? -14.736 -1.941 25.708 1.00 66.81 105 ASN A N 1
ATOM 853 C CA . ASN A 1 105 ? -13.423 -2.440 25.298 1.00 66.81 105 ASN A CA 1
ATOM 854 C C . ASN A 1 105 ? -12.828 -1.584 24.169 1.00 66.81 105 ASN A C 1
ATOM 856 O O . ASN A 1 105 ? -11.700 -1.124 24.307 1.00 66.81 105 ASN A O 1
ATOM 860 N N . SER A 1 106 ? -13.609 -1.245 23.135 1.00 66.25 106 SER A N 1
ATOM 861 C CA . SER A 1 106 ? -13.152 -0.394 22.020 1.00 66.25 106 SER A CA 1
ATOM 862 C C . SER A 1 106 ? -12.645 0.975 22.493 1.00 66.25 106 SER A C 1
ATOM 864 O O . SER A 1 106 ? -11.616 1.459 22.026 1.00 66.25 106 SER A O 1
ATOM 866 N N . ARG A 1 107 ? -13.329 1.598 23.468 1.00 69.56 107 ARG A N 1
ATOM 867 C CA . ARG A 1 107 ? -12.899 2.881 24.049 1.00 69.56 107 ARG A CA 1
ATOM 868 C C . ARG A 1 107 ? -11.559 2.760 24.775 1.00 69.56 107 ARG A C 1
ATOM 870 O O . ARG A 1 107 ? -10.737 3.663 24.670 1.00 69.56 107 ARG A O 1
ATOM 877 N N . ARG A 1 108 ? -11.346 1.685 25.534 1.00 70.19 108 ARG A N 1
ATOM 878 C CA . ARG A 1 108 ? -10.099 1.468 26.286 1.00 70.19 108 ARG A CA 1
ATOM 879 C C . ARG A 1 108 ? -8.936 1.143 25.364 1.00 70.19 108 ARG A C 1
ATOM 881 O O . ARG A 1 108 ? -7.875 1.728 25.529 1.00 70.19 108 ARG A O 1
ATOM 888 N N . THR A 1 109 ? -9.162 0.290 24.368 1.00 68.31 109 THR A N 1
ATOM 889 C CA . THR A 1 109 ? -8.179 -0.013 23.324 1.00 68.31 109 THR A CA 1
ATOM 890 C C . THR A 1 109 ? -7.750 1.260 22.596 1.00 68.31 109 THR A C 1
ATOM 892 O O . THR A 1 109 ? -6.558 1.478 22.434 1.00 68.31 109 THR A O 1
ATOM 895 N N . LEU A 1 110 ? -8.687 2.155 22.254 1.00 74.62 110 LEU A N 1
ATOM 896 C CA . LEU A 1 110 ? -8.364 3.460 21.663 1.00 74.62 110 LEU A CA 1
ATOM 897 C C . LEU A 1 110 ? -7.478 4.324 22.580 1.00 74.62 110 LEU A C 1
ATOM 899 O O . LEU A 1 110 ? -6.531 4.943 22.109 1.00 74.62 110 LEU A O 1
ATOM 903 N N . TRP A 1 111 ? -7.770 4.376 23.883 1.00 73.81 111 TRP A N 1
ATOM 904 C CA . TRP A 1 111 ? -6.959 5.137 24.841 1.00 73.81 111 TRP A CA 1
ATOM 905 C C . TRP A 1 111 ? -5.551 4.583 24.997 1.00 73.81 111 TRP A C 1
ATOM 907 O O . TRP A 1 111 ? -4.595 5.351 24.972 1.00 73.81 111 TRP A O 1
ATOM 917 N N . LEU A 1 112 ? -5.436 3.267 25.149 1.00 75.75 112 LEU A N 1
ATOM 918 C CA . LEU A 1 112 ? -4.150 2.598 25.273 1.00 75.75 112 LEU A CA 1
ATOM 919 C C . LEU A 1 112 ? -3.329 2.756 23.992 1.00 75.75 112 LEU A C 1
ATOM 921 O O . LEU A 1 112 ? -2.157 3.081 24.087 1.00 75.75 112 LEU A O 1
ATOM 925 N N . LEU A 1 113 ? -3.943 2.640 22.809 1.00 72.88 113 LEU A N 1
ATOM 926 C CA . LEU A 1 113 ? -3.250 2.890 21.543 1.00 72.88 113 LEU A CA 1
ATOM 927 C C . LEU A 1 113 ? -2.788 4.337 21.416 1.00 72.88 113 LEU A C 1
ATOM 929 O O . LEU A 1 113 ? -1.632 4.561 21.078 1.00 72.88 113 LEU A O 1
ATOM 933 N N . ASN A 1 114 ? -3.628 5.319 21.748 1.00 73.06 114 ASN A N 1
ATOM 934 C CA . ASN A 1 114 ? -3.207 6.721 21.755 1.00 73.06 114 ASN A CA 1
ATOM 935 C C . ASN A 1 114 ? -2.048 6.952 22.737 1.00 73.06 114 ASN A C 1
ATOM 937 O O . ASN A 1 114 ? -1.081 7.617 22.386 1.00 73.06 114 ASN A O 1
ATOM 941 N N . ALA A 1 115 ? -2.101 6.366 23.936 1.00 74.38 115 ALA A N 1
ATOM 942 C CA . ALA A 1 115 ? -1.015 6.460 24.909 1.00 74.38 115 ALA A CA 1
ATOM 943 C C . ALA A 1 115 ? 0.278 5.803 24.395 1.00 74.38 115 ALA A C 1
ATOM 945 O O . ALA A 1 115 ? 1.333 6.426 24.447 1.00 74.38 115 ALA A O 1
ATOM 946 N N . SER A 1 116 ? 0.203 4.593 23.833 1.00 72.81 116 SER A N 1
ATOM 947 C CA . SER A 1 116 ? 1.347 3.911 23.218 1.00 72.81 116 SER A CA 1
ATOM 948 C C . SER A 1 116 ? 1.927 4.716 22.057 1.00 72.81 116 SER A C 1
ATOM 950 O O . SER A 1 116 ? 3.141 4.862 21.966 1.00 72.81 116 SER A O 1
ATOM 952 N N . THR A 1 117 ? 1.074 5.289 21.205 1.00 70.25 117 THR A N 1
ATOM 953 C CA . THR A 1 117 ? 1.520 6.115 20.075 1.00 70.25 117 THR A CA 1
ATOM 954 C C . THR A 1 117 ? 2.193 7.396 20.570 1.00 70.25 117 THR A C 1
ATOM 956 O O . THR A 1 117 ? 3.241 7.773 20.058 1.00 70.25 117 THR A O 1
ATOM 959 N N . PHE A 1 118 ? 1.639 8.040 21.603 1.00 71.06 118 PHE A N 1
ATOM 960 C CA . PHE A 1 118 ? 2.252 9.208 22.235 1.00 71.06 118 PHE A CA 1
ATOM 961 C C . PHE A 1 118 ? 3.631 8.884 22.809 1.00 71.06 118 PHE A C 1
ATOM 963 O O . PHE A 1 118 ? 4.586 9.594 22.517 1.00 71.06 118 PHE A O 1
ATOM 970 N N . ILE A 1 119 ? 3.749 7.794 23.575 1.00 73.81 119 ILE A N 1
ATOM 971 C CA . ILE A 1 119 ? 5.023 7.351 24.156 1.00 73.81 119 ILE A CA 1
ATOM 972 C C . ILE A 1 119 ? 6.043 7.083 23.050 1.00 73.81 119 ILE A C 1
ATOM 974 O O . ILE A 1 119 ? 7.155 7.592 23.125 1.00 73.81 119 ILE A O 1
ATOM 978 N N . LEU A 1 120 ? 5.664 6.346 22.002 1.00 70.00 120 LEU A N 1
ATOM 979 C CA . LEU A 1 120 ? 6.554 6.065 20.873 1.00 70.00 120 LEU A CA 1
ATOM 980 C C . LEU A 1 120 ? 7.042 7.336 20.189 1.00 70.00 120 LEU A C 1
ATOM 982 O O . LEU A 1 120 ? 8.194 7.389 19.782 1.00 70.00 120 LEU A O 1
ATOM 986 N N . VAL A 1 121 ? 6.203 8.365 20.095 1.00 65.44 121 VAL A N 1
ATOM 987 C CA . VAL A 1 121 ? 6.599 9.634 19.482 1.00 65.44 121 VAL A CA 1
ATOM 988 C C . VAL A 1 121 ? 7.461 10.467 20.407 1.00 65.44 121 VAL A C 1
ATOM 990 O O . VAL A 1 121 ? 8.424 11.050 19.935 1.00 65.44 121 VAL A O 1
ATOM 993 N N . VAL A 1 122 ? 7.181 10.499 21.708 1.00 67.81 122 VAL A N 1
ATOM 994 C CA . VAL A 1 122 ? 8.078 11.144 22.675 1.00 67.81 122 VAL A CA 1
ATOM 995 C C . VAL A 1 122 ? 9.452 10.480 22.629 1.00 67.81 122 VAL A C 1
ATOM 997 O O . VAL A 1 122 ? 10.456 11.179 22.556 1.00 67.81 122 VAL A O 1
ATOM 1000 N N . ILE A 1 123 ? 9.500 9.146 22.576 1.00 67.06 123 ILE A N 1
ATOM 1001 C CA . ILE A 1 123 ? 10.735 8.382 22.376 1.00 67.06 123 ILE A CA 1
ATOM 1002 C C . ILE A 1 123 ? 11.371 8.761 21.032 1.00 67.06 123 ILE A C 1
ATOM 1004 O O . ILE A 1 123 ? 12.548 9.092 21.004 1.00 67.06 123 ILE A O 1
ATOM 1008 N N . LEU A 1 124 ? 10.618 8.781 19.928 1.00 63.72 124 LEU A N 1
ATOM 1009 C CA . LEU A 1 124 ? 11.126 9.156 18.604 1.00 63.72 124 LEU A CA 1
ATOM 1010 C C . LEU A 1 124 ? 11.741 10.563 18.614 1.00 63.72 124 LEU A C 1
ATOM 1012 O O . LEU A 1 124 ? 12.863 10.747 18.163 1.00 63.72 124 LEU A O 1
ATOM 1016 N N . SER A 1 125 ? 11.032 11.547 19.163 1.00 60.09 125 SER A N 1
ATOM 1017 C CA . SER A 1 125 ? 11.483 12.934 19.267 1.00 60.09 125 SER A CA 1
ATOM 1018 C C . SER A 1 125 ? 12.673 13.100 20.215 1.00 60.09 125 SER A C 1
ATOM 1020 O O . SER A 1 125 ? 13.525 13.944 19.959 1.00 60.09 125 SER A O 1
ATOM 1022 N N . TYR A 1 126 ? 12.755 12.295 21.279 1.00 60.12 126 TYR A N 1
ATOM 1023 C CA . TYR A 1 126 ? 13.866 12.309 22.233 1.00 60.12 126 TYR A CA 1
ATOM 1024 C C . TYR A 1 126 ? 15.131 11.647 21.667 1.00 60.12 126 TYR A C 1
ATOM 1026 O O . TYR A 1 126 ? 16.220 12.194 21.802 1.00 60.12 126 TYR A O 1
ATOM 1034 N N . TYR A 1 127 ? 14.993 10.502 20.992 1.00 55.91 127 TYR A N 1
ATOM 1035 C CA . TYR A 1 127 ? 16.121 9.763 20.415 1.00 55.91 127 TYR A CA 1
ATOM 1036 C C . TYR A 1 127 ? 16.639 10.361 19.101 1.00 55.91 127 TYR A C 1
ATOM 1038 O O . TYR A 1 127 ? 17.798 10.134 18.770 1.00 55.91 127 TYR A O 1
ATOM 1046 N N . ILE A 1 128 ? 15.817 11.101 18.343 1.00 55.19 128 ILE A N 1
ATOM 1047 C CA . ILE A 1 128 ? 16.241 11.665 17.049 1.00 55.19 128 ILE A CA 1
ATOM 1048 C C . ILE A 1 128 ? 17.042 12.967 17.190 1.00 55.19 128 ILE A C 1
ATOM 1050 O O . ILE A 1 128 ? 17.775 13.289 16.269 1.00 55.19 128 ILE A O 1
ATOM 1054 N N . ALA A 1 129 ? 16.980 13.693 18.314 1.00 46.25 129 ALA A N 1
ATOM 1055 C CA . ALA A 1 129 ? 17.826 14.870 18.603 1.00 46.25 129 ALA A CA 1
ATOM 1056 C C . ALA A 1 129 ? 17.999 15.916 17.462 1.00 46.25 129 ALA A C 1
ATOM 1058 O O . ALA A 1 129 ? 18.908 16.738 17.518 1.00 46.25 129 ALA A O 1
ATOM 1059 N N . THR A 1 130 ? 17.099 15.949 16.471 1.00 44.06 130 THR A N 1
ATOM 1060 C CA . THR A 1 130 ? 17.020 16.962 15.399 1.00 44.06 130 THR A CA 1
ATOM 1061 C C . THR A 1 130 ? 15.565 17.375 15.143 1.00 44.06 130 THR A C 1
ATOM 1063 O O . THR A 1 130 ? 15.108 17.474 14.011 1.00 44.06 130 THR A O 1
ATOM 1066 N N . GLY A 1 131 ? 14.790 17.575 16.213 1.00 49.44 131 GLY A N 1
ATOM 1067 C CA . GLY A 1 131 ? 13.447 18.151 16.125 1.00 49.44 131 GLY A CA 1
ATOM 1068 C C . GLY A 1 131 ? 12.391 17.282 15.426 1.00 49.44 131 GLY A C 1
ATOM 1069 O O . GLY A 1 131 ? 12.615 16.163 14.970 1.00 49.44 131 GLY A O 1
ATOM 1070 N N . ILE A 1 132 ? 11.163 17.796 15.400 1.00 53.38 132 ILE A N 1
ATOM 1071 C CA . ILE A 1 132 ? 10.080 17.233 14.590 1.00 53.38 132 ILE A CA 1
ATOM 1072 C C . ILE A 1 132 ? 10.350 17.654 13.138 1.00 53.38 132 ILE A C 1
ATOM 1074 O O . ILE A 1 132 ? 10.466 18.857 12.917 1.00 53.38 132 ILE A O 1
ATOM 1078 N N . PRO A 1 133 ? 10.367 16.744 12.141 1.00 55.44 133 PRO A N 1
ATOM 1079 C CA . PRO A 1 133 ? 10.758 17.079 10.767 1.00 55.44 133 PRO A CA 1
ATOM 1080 C C . PRO A 1 133 ? 9.988 18.233 10.116 1.00 55.44 133 PRO A C 1
ATOM 1082 O O . PRO A 1 133 ? 10.471 18.843 9.177 1.00 55.44 133 PRO A O 1
ATOM 1085 N N . VAL A 1 134 ? 8.772 18.542 10.576 1.00 49.38 134 VAL A N 1
ATOM 1086 C CA . VAL A 1 134 ? 8.004 19.702 10.085 1.00 49.38 134 VAL A CA 1
ATOM 1087 C C . VAL A 1 134 ? 8.532 21.051 10.582 1.00 49.38 134 VAL A C 1
ATOM 1089 O O . VAL A 1 134 ? 8.243 22.066 9.958 1.00 49.38 134 VAL A O 1
ATOM 1092 N N . PHE A 1 135 ? 9.304 21.067 11.664 1.00 52.28 135 PHE A N 1
ATOM 1093 C CA . PHE A 1 135 ? 9.949 22.266 12.204 1.00 52.28 135 PHE A CA 1
ATOM 1094 C C . PHE A 1 135 ? 11.446 22.336 11.873 1.00 52.28 135 PHE A C 1
ATOM 1096 O O . PHE A 1 135 ? 12.112 23.259 12.331 1.00 52.28 135 PHE A O 1
ATOM 1103 N N . ASP A 1 136 ? 11.968 21.374 11.107 1.00 54.28 136 ASP A N 1
ATOM 1104 C CA . ASP A 1 136 ? 13.347 21.399 10.625 1.00 54.28 136 ASP A CA 1
ATOM 1105 C C . ASP A 1 136 ? 13.475 22.345 9.416 1.00 54.28 136 ASP A C 1
ATOM 1107 O O . ASP A 1 136 ? 12.518 22.536 8.657 1.00 54.28 136 ASP A O 1
ATOM 1111 N N . SER A 1 137 ? 14.653 22.946 9.243 1.00 53.97 137 SER A N 1
ATOM 1112 C CA . SER A 1 137 ? 14.970 23.810 8.103 1.00 53.97 137 SER A CA 1
ATOM 1113 C C . SER A 1 137 ? 14.993 23.029 6.787 1.00 53.97 137 SER A C 1
ATOM 1115 O O . SER A 1 137 ? 14.619 23.585 5.753 1.00 53.97 137 SER A O 1
ATOM 1117 N N . ASP A 1 138 ? 15.331 21.733 6.831 1.00 54.44 138 ASP A N 1
ATOM 1118 C CA . ASP A 1 138 ? 15.138 20.787 5.726 1.00 54.44 138 ASP A CA 1
ATOM 1119 C C . ASP A 1 138 ? 14.291 19.566 6.156 1.00 54.44 138 ASP A C 1
ATOM 1121 O O . ASP A 1 138 ? 14.813 18.528 6.587 1.00 54.44 138 ASP A O 1
ATOM 1125 N N . PRO A 1 139 ? 12.956 19.645 5.993 1.00 53.12 139 PRO A N 1
ATOM 1126 C CA . PRO A 1 139 ? 12.035 18.567 6.347 1.00 53.12 139 PRO A CA 1
ATOM 1127 C C . PRO A 1 139 ? 12.231 17.253 5.581 1.00 53.12 139 PRO A C 1
ATOM 1129 O O . PRO A 1 139 ? 11.740 16.214 6.031 1.00 53.12 139 PRO A O 1
ATOM 1132 N N . GLU A 1 140 ? 12.847 17.268 4.394 1.00 54.81 140 GLU A N 1
ATOM 1133 C CA . GLU A 1 140 ? 13.072 16.055 3.595 1.00 54.81 140 GLU A CA 1
ATOM 1134 C C . GLU A 1 140 ? 14.313 15.312 4.098 1.00 54.81 140 GLU A C 1
ATOM 1136 O O . GLU A 1 140 ? 14.234 14.106 4.361 1.00 54.81 140 GLU A O 1
ATOM 1141 N N . LEU A 1 141 ? 15.409 16.039 4.332 1.00 56.25 141 LEU A N 1
ATOM 1142 C CA . LEU A 1 141 ? 16.640 15.486 4.895 1.00 56.25 141 LEU A CA 1
ATOM 1143 C C . LEU A 1 141 ? 16.423 14.964 6.323 1.00 56.25 141 LEU A C 1
ATOM 1145 O O . LEU A 1 141 ? 16.804 13.833 6.629 1.00 56.25 141 LEU A O 1
ATOM 1149 N N . ALA A 1 142 ? 15.720 15.720 7.171 1.00 57.19 142 ALA A N 1
ATOM 1150 C CA . ALA A 1 142 ? 15.403 15.318 8.542 1.00 57.19 142 ALA A CA 1
ATOM 1151 C C . ALA A 1 142 ? 14.588 14.012 8.605 1.00 57.19 142 ALA A C 1
ATOM 1153 O O . ALA A 1 142 ? 14.825 13.143 9.450 1.00 57.19 142 ALA A O 1
ATOM 1154 N N . ARG A 1 143 ? 13.650 13.813 7.665 1.00 59.00 143 ARG A N 1
ATOM 1155 C CA . ARG A 1 143 ? 12.892 12.552 7.545 1.00 59.00 143 ARG A CA 1
ATOM 1156 C C . ARG A 1 143 ? 13.760 11.386 7.097 1.00 59.00 143 ARG A C 1
ATOM 1158 O O . ARG A 1 143 ? 13.511 10.261 7.534 1.00 59.00 143 ARG A O 1
ATOM 1165 N N . ALA A 1 144 ? 14.710 11.624 6.197 1.00 58.31 144 ALA A N 1
ATOM 1166 C CA . ALA A 1 144 ? 15.628 10.595 5.727 1.00 58.31 144 ALA A CA 1
ATOM 1167 C C . ALA A 1 144 ? 16.580 10.167 6.856 1.00 58.31 144 ALA A C 1
ATOM 1169 O O . ALA A 1 144 ? 16.649 8.979 7.173 1.00 58.31 144 ALA A O 1
ATOM 1170 N N . LEU A 1 145 ? 17.206 11.132 7.537 1.00 54.84 145 LEU A N 1
ATOM 1171 C CA . LEU A 1 145 ? 18.118 10.905 8.663 1.00 54.84 145 LEU A CA 1
ATOM 1172 C C . LEU A 1 145 ? 17.423 10.231 9.856 1.00 54.84 145 LEU A C 1
ATOM 1174 O O . LEU A 1 145 ? 17.951 9.274 10.422 1.00 54.84 145 LEU A O 1
ATOM 1178 N N . GLY A 1 146 ? 16.189 10.636 10.179 1.00 55.53 146 GLY A N 1
ATOM 1179 C CA . GLY A 1 146 ? 15.391 10.003 11.234 1.00 55.53 146 GLY A CA 1
ATOM 1180 C C . GLY A 1 146 ? 15.034 8.532 10.962 1.00 55.53 146 GLY A C 1
ATOM 1181 O O . GLY A 1 146 ? 14.762 7.772 11.894 1.00 55.53 146 GLY A O 1
ATOM 1182 N N . LYS A 1 147 ? 15.059 8.099 9.694 1.00 56.28 147 LYS A N 1
ATOM 1183 C CA . LYS A 1 147 ? 14.829 6.700 9.298 1.00 56.28 147 LYS A CA 1
ATOM 1184 C C . LYS A 1 147 ? 16.113 5.872 9.244 1.00 56.28 147 LYS A C 1
ATOM 1186 O O . LYS A 1 147 ? 16.040 4.667 9.479 1.00 56.28 147 LYS A O 1
ATOM 1191 N N . THR A 1 148 ? 17.260 6.485 8.954 1.00 53.34 148 THR A N 1
ATOM 1192 C CA . THR A 1 148 ? 18.550 5.795 8.782 1.00 53.34 148 THR A CA 1
ATOM 1193 C C . THR A 1 148 ? 19.403 5.761 10.060 1.00 53.34 148 THR A C 1
ATOM 1195 O O . THR A 1 148 ? 20.158 4.811 10.257 1.00 53.34 148 THR A O 1
ATOM 1198 N N . GLY A 1 149 ? 19.227 6.708 10.990 1.00 50.38 149 GLY A N 1
ATOM 1199 C CA . GLY A 1 149 ? 20.015 6.857 12.227 1.00 50.38 149 GLY A CA 1
ATOM 1200 C C . GLY A 1 149 ? 19.624 5.972 13.425 1.00 50.38 149 GLY A C 1
ATOM 1201 O O . GLY A 1 149 ? 19.814 6.374 14.565 1.00 50.38 149 GLY A O 1
ATOM 1202 N N . GLY A 1 150 ? 19.034 4.789 13.216 1.00 50.62 150 GLY A N 1
ATOM 1203 C CA . GLY A 1 150 ? 18.639 3.870 14.306 1.00 50.62 150 GLY A CA 1
ATOM 1204 C C . GLY A 1 150 ? 17.228 4.083 14.885 1.00 50.62 150 GLY A C 1
ATOM 1205 O O . GLY A 1 150 ? 16.674 3.167 15.488 1.00 50.62 150 GLY A O 1
ATOM 1206 N N . GLY A 1 151 ? 16.579 5.218 14.600 1.00 59.00 151 GLY A N 1
ATOM 1207 C CA . GLY A 1 151 ? 15.162 5.481 14.915 1.00 59.00 151 GLY A CA 1
ATOM 1208 C C . GLY A 1 151 ? 14.150 4.780 13.992 1.00 59.00 151 GLY A C 1
ATOM 1209 O O . GLY A 1 151 ? 12.939 4.889 14.194 1.00 59.00 151 GLY A O 1
ATOM 1210 N N . GLY A 1 152 ? 14.617 4.035 12.983 1.00 60.81 152 GLY A N 1
ATOM 1211 C CA . GLY A 1 152 ? 13.779 3.448 11.933 1.00 60.81 152 GLY A CA 1
ATOM 1212 C C . GLY A 1 152 ? 12.683 2.504 12.442 1.00 60.81 152 GLY A C 1
ATOM 1213 O O . GLY A 1 152 ? 11.555 2.566 11.952 1.00 60.81 152 GLY A O 1
ATOM 1214 N N . ALA A 1 153 ? 12.963 1.678 13.457 1.00 64.12 153 ALA A N 1
ATOM 1215 C CA . ALA A 1 153 ? 11.956 0.800 14.064 1.00 64.12 153 ALA A CA 1
ATOM 1216 C C . ALA A 1 153 ? 10.841 1.601 14.758 1.00 64.12 153 ALA A C 1
ATOM 1218 O O . ALA A 1 153 ? 9.658 1.308 14.585 1.00 64.12 153 ALA A O 1
ATOM 1219 N N . ILE A 1 154 ? 11.205 2.667 15.478 1.00 66.50 154 ILE A N 1
ATOM 1220 C CA . ILE A 1 154 ? 10.256 3.543 16.176 1.00 66.50 154 ILE A CA 1
ATOM 1221 C C . ILE A 1 154 ? 9.426 4.341 15.159 1.00 66.50 154 ILE A C 1
ATOM 1223 O O . ILE A 1 154 ? 8.209 4.452 15.311 1.00 66.50 154 ILE A O 1
ATOM 1227 N N . ALA A 1 155 ? 10.039 4.834 14.078 1.00 66.56 155 ALA A N 1
ATOM 1228 C CA . ALA A 1 155 ? 9.334 5.525 12.998 1.00 66.56 155 ALA A CA 1
ATOM 1229 C C . ALA A 1 155 ? 8.317 4.607 12.288 1.00 66.56 155 ALA A C 1
ATOM 1231 O O . ALA A 1 155 ? 7.182 5.011 12.027 1.00 66.56 155 ALA A O 1
ATOM 1232 N N . ARG A 1 156 ? 8.691 3.346 12.025 1.00 69.25 156 ARG A N 1
ATOM 1233 C CA . ARG A 1 156 ? 7.804 2.324 11.438 1.00 69.25 156 ARG A CA 1
ATOM 1234 C C . ARG A 1 156 ? 6.628 1.997 12.356 1.00 69.25 156 ARG A C 1
ATOM 1236 O O . ARG A 1 156 ? 5.484 2.012 11.903 1.00 69.25 156 ARG A O 1
ATOM 1243 N N . LEU A 1 157 ? 6.894 1.783 13.648 1.00 71.38 157 LEU A N 1
ATOM 1244 C CA . LEU A 1 157 ? 5.849 1.584 14.652 1.00 71.38 157 LEU A CA 1
ATOM 1245 C C . LEU A 1 157 ? 4.900 2.784 14.702 1.00 71.38 157 LEU A C 1
ATOM 1247 O O . LEU A 1 157 ? 3.685 2.610 14.654 1.00 71.38 157 LEU A O 1
ATOM 1251 N N . THR A 1 158 ? 5.441 4.001 14.730 1.00 72.81 158 THR A N 1
ATOM 1252 C CA . THR A 1 158 ? 4.652 5.238 14.792 1.00 72.81 158 THR A CA 1
ATOM 1253 C C . THR A 1 158 ? 3.663 5.338 13.631 1.00 72.81 158 THR A C 1
ATOM 1255 O O . THR A 1 158 ? 2.491 5.640 13.863 1.00 72.81 158 THR A O 1
ATOM 1258 N N . ASN A 1 159 ? 4.081 5.020 12.401 1.00 72.56 159 ASN A N 1
ATOM 1259 C CA . ASN A 1 159 ? 3.189 5.030 11.237 1.00 72.56 159 ASN A CA 1
ATOM 1260 C C . ASN A 1 159 ? 2.025 4.041 11.395 1.00 72.56 159 ASN A C 1
ATOM 1262 O O . ASN A 1 159 ? 0.862 4.416 11.219 1.00 72.56 159 ASN A O 1
ATOM 1266 N N . VAL A 1 160 ? 2.323 2.799 11.788 1.00 75.44 160 VAL A N 1
ATOM 1267 C CA . VAL A 1 160 ? 1.305 1.755 11.968 1.00 75.44 160 VAL A CA 1
ATOM 1268 C C . VAL A 1 160 ? 0.347 2.107 13.108 1.00 75.44 160 VAL A C 1
ATOM 1270 O O . VAL A 1 160 ? -0.871 2.067 12.929 1.00 75.44 160 VAL A O 1
ATOM 1273 N N . PHE A 1 161 ? 0.861 2.523 14.267 1.00 75.06 161 PHE A N 1
ATOM 1274 C CA . PHE A 1 161 ? 0.030 2.899 15.414 1.00 75.06 161 PHE A CA 1
ATOM 1275 C C . PHE A 1 161 ? -0.837 4.121 15.154 1.00 75.06 161 PHE A C 1
ATOM 1277 O O . PHE A 1 161 ? -1.984 4.163 15.602 1.00 75.06 161 PHE A O 1
ATOM 1284 N N . THR A 1 162 ? -0.327 5.092 14.401 1.00 76.94 162 THR A N 1
ATOM 1285 C CA . THR A 1 162 ? -1.106 6.265 14.006 1.00 76.94 162 THR A CA 1
ATOM 1286 C C . THR A 1 162 ? -2.278 5.850 13.118 1.00 76.94 162 THR A C 1
ATOM 1288 O O . THR A 1 162 ? -3.417 6.248 13.376 1.00 76.94 162 THR A O 1
ATOM 1291 N N . TYR A 1 163 ? -2.042 4.970 12.138 1.00 78.56 163 TYR A N 1
ATOM 1292 C CA . TYR A 1 163 ? -3.099 4.428 11.281 1.00 78.56 163 TYR A CA 1
ATOM 1293 C C . TYR A 1 163 ? -4.144 3.610 12.065 1.00 78.56 163 TYR A C 1
ATOM 1295 O O . TYR A 1 163 ? -5.354 3.781 11.873 1.00 78.56 163 TYR A O 1
ATOM 1303 N N . LEU A 1 164 ? -3.702 2.749 12.990 1.00 79.19 164 LEU A N 1
ATOM 1304 C CA . LEU A 1 164 ? -4.583 1.964 13.865 1.00 79.19 164 LEU A CA 1
ATOM 1305 C C . LEU A 1 164 ? -5.432 2.863 14.774 1.00 79.19 164 LEU A C 1
ATOM 1307 O O . LEU A 1 164 ? -6.642 2.651 14.910 1.00 79.19 164 LEU A O 1
ATOM 1311 N N . SER A 1 165 ? -4.817 3.895 15.353 1.00 80.50 165 SER A N 1
ATOM 1312 C CA . SER A 1 165 ? -5.485 4.864 16.226 1.00 80.50 165 SER A CA 1
ATOM 1313 C C . SER A 1 165 ? -6.552 5.655 15.471 1.00 80.50 165 SER A C 1
ATOM 1315 O O . SER A 1 165 ? -7.681 5.766 15.952 1.00 80.50 165 SER A O 1
ATOM 1317 N N . LEU A 1 166 ? -6.251 6.127 14.253 1.00 81.06 166 LEU A N 1
ATOM 1318 C CA . LEU A 1 166 ? -7.225 6.796 13.381 1.00 81.06 166 LEU A CA 1
ATOM 1319 C C . LEU A 1 166 ? -8.385 5.874 13.007 1.00 81.06 166 LEU A C 1
ATOM 1321 O O . LEU A 1 166 ? -9.547 6.262 13.132 1.00 81.06 166 LEU A O 1
ATOM 1325 N N . THR A 1 167 ? -8.082 4.642 12.598 1.00 84.62 167 THR A N 1
ATOM 1326 C CA . THR A 1 167 ? -9.085 3.634 12.228 1.00 84.62 167 THR A CA 1
ATOM 1327 C C . THR A 1 167 ? -10.070 3.391 13.373 1.00 84.62 167 THR A C 1
ATOM 1329 O O . THR A 1 167 ? -11.287 3.464 13.184 1.00 84.62 167 THR A O 1
ATOM 1332 N N . LEU A 1 168 ? -9.567 3.167 14.589 1.00 79.38 168 LEU A N 1
ATOM 1333 C CA . LEU A 1 168 ? -10.422 2.967 15.759 1.00 79.38 168 LEU A CA 1
ATOM 1334 C C . LEU A 1 168 ? -11.165 4.239 16.156 1.00 79.38 168 LEU A C 1
ATOM 1336 O O . LEU A 1 168 ? -12.339 4.168 16.519 1.00 79.38 168 LEU A O 1
ATOM 1340 N N . TRP A 1 169 ? -10.528 5.405 16.057 1.00 81.50 169 TRP A N 1
ATOM 1341 C CA . TRP A 1 169 ? -11.190 6.670 16.344 1.00 81.50 169 TRP A CA 1
ATOM 1342 C C . TRP A 1 169 ? -12.403 6.890 15.429 1.00 81.50 169 TRP A C 1
ATOM 1344 O O . TRP A 1 169 ? -13.512 7.146 15.916 1.00 81.50 169 TRP A O 1
ATOM 1354 N N . PHE A 1 170 ? -12.227 6.713 14.116 1.00 81.69 170 PHE A N 1
ATOM 1355 C CA . PHE A 1 170 ? -13.320 6.793 13.150 1.00 81.69 170 PHE A CA 1
ATOM 1356 C C . PHE A 1 170 ? -14.389 5.735 13.424 1.00 81.69 170 PHE A C 1
ATOM 1358 O O . PHE A 1 170 ? -15.575 6.065 13.424 1.00 81.69 170 PHE A O 1
ATOM 1365 N N . TYR A 1 171 ? -13.998 4.496 13.731 1.00 81.44 171 TYR A N 1
ATOM 1366 C CA . TYR A 1 171 ? -14.944 3.419 14.023 1.00 81.44 171 TYR A CA 1
ATOM 1367 C C . TYR A 1 171 ? -15.855 3.772 15.207 1.00 81.44 171 TYR A C 1
ATOM 1369 O O . TYR A 1 171 ? -17.083 3.721 15.096 1.00 81.44 171 TYR A O 1
ATOM 1377 N N . VAL A 1 172 ? -15.267 4.230 16.317 1.00 76.75 172 VAL A N 1
ATOM 1378 C CA . VAL A 1 172 ? -16.007 4.621 17.525 1.00 76.75 172 VAL A CA 1
ATOM 1379 C C . VAL A 1 172 ? -16.940 5.810 17.245 1.00 76.75 172 VAL A C 1
ATOM 1381 O O . VAL A 1 172 ? -18.059 5.858 17.767 1.00 76.75 172 VAL A O 1
ATOM 1384 N N . ARG A 1 173 ? -16.529 6.752 16.382 1.00 75.31 173 ARG A N 1
ATOM 1385 C CA . ARG A 1 173 ? -17.346 7.912 15.985 1.00 75.31 173 ARG A CA 1
ATOM 1386 C C . ARG A 1 173 ? -18.515 7.537 15.086 1.00 75.31 173 ARG A C 1
ATOM 1388 O O . ARG A 1 173 ? -19.634 7.963 15.374 1.00 75.31 173 ARG A O 1
ATOM 1395 N N . VAL A 1 174 ? -18.283 6.750 14.038 1.00 73.75 174 VAL A N 1
ATOM 1396 C CA . VAL A 1 174 ? -19.336 6.363 13.089 1.00 73.75 174 VAL A CA 1
ATOM 1397 C C . VAL A 1 174 ? -20.369 5.460 13.773 1.00 73.75 174 VAL A C 1
ATOM 1399 O O . VAL A 1 174 ? -21.568 5.655 13.579 1.00 73.75 174 VAL A O 1
ATOM 1402 N N . LYS A 1 175 ? -19.944 4.565 14.677 1.00 71.00 175 LYS A N 1
ATOM 1403 C CA . LYS A 1 175 ? -20.847 3.765 15.528 1.00 71.00 175 LYS A CA 1
ATOM 1404 C C . LYS A 1 175 ? -21.511 4.554 16.667 1.00 71.00 175 LYS A C 1
ATOM 1406 O O . LYS A 1 175 ? -22.286 3.980 17.425 1.00 71.00 175 LYS A O 1
ATOM 1411 N N . ARG A 1 176 ? -21.236 5.860 16.800 1.00 70.62 176 ARG A N 1
ATOM 1412 C CA . ARG A 1 176 ? -21.787 6.759 17.836 1.00 70.62 176 ARG A CA 1
ATOM 1413 C C . ARG A 1 176 ? -21.616 6.241 19.271 1.00 70.62 176 ARG A C 1
ATOM 1415 O O . ARG A 1 176 ? -22.433 6.537 20.143 1.00 70.62 176 ARG A O 1
ATOM 1422 N N . ILE A 1 177 ? -20.543 5.503 19.543 1.00 69.31 177 ILE A N 1
ATOM 1423 C CA . ILE A 1 177 ? -20.249 5.011 20.892 1.00 69.31 177 ILE A CA 1
ATOM 1424 C C . ILE A 1 177 ? -20.045 6.226 21.812 1.00 69.31 177 ILE A C 1
ATOM 1426 O O . ILE A 1 177 ? -19.302 7.153 21.479 1.00 69.31 177 ILE A O 1
ATOM 1430 N N . ARG A 1 178 ? -20.724 6.265 22.970 1.00 65.88 178 ARG A N 1
ATOM 1431 C CA . ARG A 1 178 ? -20.608 7.389 23.914 1.00 65.88 178 ARG A CA 1
ATOM 1432 C C . ARG A 1 178 ? -19.191 7.453 24.487 1.00 65.88 178 ARG A C 1
ATOM 1434 O O . ARG A 1 178 ? -18.814 6.680 25.364 1.00 65.88 178 ARG A O 1
ATOM 1441 N N . ILE A 1 179 ? -18.425 8.430 24.017 1.00 63.12 179 ILE A N 1
ATOM 1442 C CA . ILE A 1 179 ? -17.116 8.786 24.562 1.00 63.12 179 ILE A CA 1
ATOM 1443 C C . ILE A 1 179 ? -17.226 10.105 25.339 1.00 63.12 179 ILE A C 1
ATOM 1445 O O . ILE A 1 179 ? -17.906 11.030 24.885 1.00 63.12 179 ILE A O 1
ATOM 1449 N N . GLY A 1 180 ? -16.554 10.212 26.491 1.00 62.75 180 GLY A N 1
ATOM 1450 C CA . GLY A 1 180 ? -16.458 11.474 27.240 1.00 62.75 180 GLY A CA 1
ATOM 1451 C C . GLY A 1 180 ? -15.803 12.587 26.408 1.00 62.75 180 GLY A C 1
ATOM 1452 O O . GLY A 1 180 ? -15.002 12.290 25.522 1.00 62.75 180 GLY A O 1
ATOM 1453 N N . ARG A 1 181 ? -16.132 13.861 26.679 1.00 60.16 181 ARG A N 1
ATOM 1454 C CA . ARG A 1 181 ? -15.673 15.026 25.885 1.00 60.16 181 ARG A CA 1
ATOM 1455 C C . ARG A 1 181 ? -14.153 15.052 25.681 1.00 60.16 181 ARG A C 1
ATOM 1457 O O . ARG A 1 181 ? -13.718 15.107 24.540 1.00 60.16 181 ARG A O 1
ATOM 1464 N N . VAL A 1 182 ? -13.380 14.876 26.754 1.00 56.66 182 VAL A N 1
ATOM 1465 C CA . VAL A 1 182 ? -11.900 14.836 26.749 1.00 56.66 182 VAL A CA 1
ATOM 1466 C C . VAL A 1 182 ? -11.342 13.777 25.788 1.00 56.66 182 VAL A C 1
ATOM 1468 O O . VAL A 1 182 ? -10.366 13.997 25.081 1.00 56.66 182 VAL A O 1
ATOM 1471 N N . SER A 1 183 ? -12.019 12.635 25.691 1.00 61.78 183 SER A N 1
ATOM 1472 C CA . SER A 1 183 ? -11.624 11.533 24.814 1.00 61.78 183 SER A CA 1
ATOM 1473 C C . SER A 1 183 ? -11.932 11.787 23.338 1.00 61.78 183 SER A C 1
ATOM 1475 O O . SER A 1 183 ? -11.300 11.180 22.478 1.00 61.78 183 SER A O 1
ATOM 1477 N N . LYS A 1 184 ? -12.904 12.660 23.033 1.00 63.94 184 LYS A N 1
ATOM 1478 C CA . LYS A 1 184 ? -13.219 13.045 21.651 1.00 63.94 184 LYS A CA 1
ATOM 1479 C C . LYS A 1 184 ? -12.153 13.980 21.088 1.00 63.94 184 LYS A C 1
ATOM 1481 O O . LYS A 1 184 ? -11.755 13.783 19.946 1.00 63.94 184 LYS A O 1
ATOM 1486 N N . THR A 1 185 ? -11.706 14.956 21.880 1.00 60.88 185 THR A N 1
ATOM 1487 C CA . THR A 1 185 ? -10.690 15.942 21.486 1.00 60.88 185 THR A CA 1
ATOM 1488 C C . THR A 1 185 ? -9.296 15.325 21.424 1.00 60.88 185 THR A C 1
ATOM 1490 O O . THR A 1 185 ? -8.657 15.406 20.379 1.00 60.88 185 THR A O 1
ATOM 1493 N N . LEU A 1 186 ? -8.854 14.621 22.475 1.00 60.69 186 LEU A N 1
ATOM 1494 C CA . LEU A 1 186 ? -7.529 13.978 22.487 1.00 60.69 186 LEU A CA 1
ATOM 1495 C C . LEU A 1 186 ? -7.398 12.858 21.444 1.00 60.69 186 LEU A C 1
ATOM 1497 O O . LEU A 1 186 ? -6.320 12.660 20.896 1.00 60.69 186 LEU A O 1
ATOM 1501 N N . GLY A 1 187 ? -8.497 12.168 21.115 1.00 63.47 187 GLY A N 1
ATOM 1502 C CA . GLY A 1 187 ? -8.496 11.095 20.120 1.00 63.47 187 GLY A CA 1
ATOM 1503 C C . GLY A 1 187 ? -8.279 11.544 18.668 1.00 63.47 187 GLY A C 1
ATOM 1504 O O . GLY A 1 187 ? -7.900 10.708 17.859 1.00 63.47 187 GLY A O 1
ATOM 1505 N N . ILE A 1 188 ? -8.501 12.825 18.339 1.00 63.62 188 ILE A N 1
ATOM 1506 C CA . ILE A 1 188 ? -8.124 13.406 17.033 1.00 63.62 188 ILE A CA 1
ATOM 1507 C C . ILE A 1 188 ? -6.796 14.131 17.151 1.00 63.62 188 ILE A C 1
ATOM 1509 O O . ILE A 1 188 ? -5.923 13.940 16.314 1.00 63.62 188 ILE A O 1
ATOM 1513 N N . ALA A 1 189 ? -6.672 14.985 18.172 1.00 65.31 189 ALA A N 1
ATOM 1514 C CA . ALA A 1 189 ? -5.546 15.896 18.299 1.00 65.31 189 ALA A CA 1
ATOM 1515 C C . ALA A 1 189 ? -4.228 15.128 18.324 1.00 65.31 189 ALA A C 1
ATOM 1517 O O . ALA A 1 189 ? -3.291 15.519 17.642 1.00 65.31 189 ALA A O 1
ATOM 1518 N N . LEU A 1 190 ? -4.186 14.000 19.037 1.00 64.75 190 LEU A N 1
ATOM 1519 C CA . LEU A 1 190 ? -2.974 13.215 19.162 1.00 64.75 190 LEU A CA 1
ATOM 1520 C C . LEU A 1 190 ? -2.585 12.562 17.822 1.00 64.75 190 LEU A C 1
ATOM 1522 O O . LEU A 1 190 ? -1.568 12.981 17.285 1.00 64.75 190 LEU A O 1
ATOM 1526 N N . PRO A 1 191 ? -3.386 11.690 17.171 1.00 64.00 191 PRO A N 1
ATOM 1527 C CA . PRO A 1 191 ? -3.027 11.179 15.844 1.00 64.00 191 PRO A CA 1
ATOM 1528 C C . PRO A 1 191 ? -2.764 12.273 14.802 1.00 64.00 191 PRO A C 1
ATOM 1530 O O . PRO A 1 191 ? -1.919 12.079 13.940 1.00 64.00 191 PRO A O 1
ATOM 1533 N N . PHE A 1 192 ? -3.446 13.422 14.879 1.00 65.69 192 PHE A N 1
ATOM 1534 C CA . PHE A 1 192 ? -3.235 14.550 13.969 1.00 65.69 192 PHE A CA 1
ATOM 1535 C C . PHE A 1 192 ? -1.879 15.240 14.184 1.00 65.69 192 PHE A C 1
ATOM 1537 O O . PHE A 1 192 ? -1.159 15.462 13.217 1.00 65.69 192 PHE A O 1
ATOM 1544 N N . ILE A 1 193 ? -1.488 15.519 15.433 1.00 63.88 193 ILE A N 1
ATOM 1545 C CA . ILE A 1 193 ? -0.160 16.060 15.774 1.00 63.88 193 ILE A CA 1
ATOM 1546 C C . ILE A 1 193 ? 0.946 15.084 15.342 1.00 63.88 193 ILE A C 1
ATOM 1548 O O . ILE A 1 193 ? 1.967 15.500 14.800 1.00 63.88 193 ILE A O 1
ATOM 1552 N N . LEU A 1 194 ? 0.719 13.781 15.520 1.00 63.25 194 LEU A N 1
ATOM 1553 C CA . LEU A 1 194 ? 1.653 12.728 15.110 1.00 63.25 194 LEU A CA 1
ATOM 1554 C C . LEU A 1 194 ? 1.779 12.597 13.593 1.00 63.25 194 LEU A C 1
ATOM 1556 O O . LEU A 1 194 ? 2.841 12.345 13.038 1.00 63.25 194 LEU A O 1
ATOM 1560 N N . LEU A 1 195 ? 0.678 12.800 12.894 1.00 64.31 195 LEU A N 1
ATOM 1561 C CA . LEU A 1 195 ? 0.657 12.840 11.448 1.00 64.31 195 LEU A CA 1
ATOM 1562 C C . LEU A 1 195 ? 1.367 14.081 10.895 1.00 64.31 195 LEU A C 1
ATOM 1564 O O . LEU A 1 195 ? 2.073 13.992 9.887 1.00 64.31 195 LEU A O 1
ATOM 1568 N N . LEU A 1 196 ? 1.225 15.223 11.570 1.00 61.94 196 LEU A N 1
ATOM 1569 C CA . LEU A 1 196 ? 1.981 16.424 11.244 1.00 61.94 196 LEU A CA 1
ATOM 1570 C C . LEU A 1 196 ? 3.479 16.198 11.444 1.00 61.94 196 LEU A C 1
ATOM 1572 O O . LEU A 1 196 ? 4.238 16.616 10.583 1.00 61.94 196 LEU A O 1
ATOM 1576 N N . SER A 1 197 ? 3.921 15.476 12.478 1.00 55.09 197 SER A N 1
ATOM 1577 C CA . SER A 1 197 ? 5.356 15.220 12.665 1.00 55.09 197 SER A CA 1
ATOM 1578 C C . SER A 1 197 ? 5.977 14.342 11.570 1.00 55.09 197 SER A C 1
ATOM 1580 O O . SER A 1 197 ? 7.143 14.531 11.226 1.00 55.09 197 SER A O 1
ATOM 1582 N N . VAL A 1 198 ? 5.199 13.447 10.950 1.00 58.06 198 VAL A N 1
ATOM 1583 C CA . VAL A 1 198 ? 5.642 12.616 9.812 1.00 58.06 198 VAL A CA 1
ATOM 1584 C C . VAL A 1 198 ? 5.580 13.373 8.475 1.00 58.06 198 VAL A C 1
ATOM 1586 O O . VAL A 1 198 ? 6.386 13.114 7.580 1.00 58.06 198 VAL A O 1
ATOM 1589 N N . GLY A 1 199 ? 4.661 14.333 8.326 1.00 56.47 199 GLY A N 1
ATOM 1590 C CA . GLY A 1 199 ? 4.567 15.234 7.174 1.00 56.47 199 GLY A CA 1
ATOM 1591 C C . GLY A 1 199 ? 3.134 15.520 6.715 1.00 56.47 199 GLY A C 1
ATOM 1592 O O . GLY A 1 199 ? 2.288 14.630 6.659 1.00 56.47 199 GLY A O 1
ATOM 1593 N N . ALA A 1 200 ? 2.860 16.765 6.310 1.00 56.12 200 ALA A N 1
ATOM 1594 C CA . ALA A 1 200 ? 1.503 17.272 6.045 1.00 56.12 200 ALA A CA 1
ATOM 1595 C C . ALA A 1 200 ? 0.743 16.608 4.867 1.00 56.12 200 ALA A C 1
ATOM 1597 O O . ALA A 1 200 ? -0.482 16.654 4.826 1.00 56.12 200 ALA A O 1
ATOM 1598 N N . LYS A 1 201 ? 1.430 15.980 3.899 1.00 63.78 201 LYS A N 1
ATOM 1599 C CA . LYS A 1 201 ? 0.786 15.363 2.714 1.00 63.78 201 LYS A CA 1
ATOM 1600 C C . LYS A 1 201 ? 0.369 13.910 2.953 1.00 63.78 201 LYS A C 1
ATOM 1602 O O . LYS A 1 201 ? -0.781 13.541 2.728 1.00 63.78 201 LYS A O 1
ATOM 1607 N N . SER A 1 202 ? 1.302 13.089 3.436 1.00 61.84 202 SER A N 1
ATOM 1608 C CA . SER A 1 202 ? 1.078 11.672 3.759 1.00 61.84 202 SER A CA 1
ATOM 1609 C C . SER A 1 202 ? 0.054 11.495 4.883 1.00 61.84 202 SER A C 1
ATOM 1611 O O . SER A 1 202 ? -0.702 10.522 4.899 1.00 61.84 202 SER A O 1
ATOM 1613 N N . SER A 1 203 ? -0.031 12.477 5.779 1.00 66.81 203 SER A N 1
ATOM 1614 C CA . SER A 1 203 ? -1.024 12.539 6.846 1.00 66.81 203 SER A CA 1
ATOM 1615 C C . SER A 1 203 ? -2.452 12.721 6.360 1.00 66.81 203 SER A C 1
ATOM 1617 O O . SER A 1 203 ? -3.324 11.949 6.756 1.00 66.81 203 SER A O 1
ATOM 1619 N N . LEU A 1 204 ? -2.706 13.687 5.475 1.00 70.69 204 LEU A N 1
ATOM 1620 C CA . LEU A 1 204 ? -4.039 13.896 4.902 1.00 70.69 204 LEU A CA 1
ATOM 1621 C C . LEU A 1 204 ? -4.530 12.654 4.148 1.00 70.69 204 LEU A C 1
ATOM 1623 O O . LEU A 1 204 ? -5.686 12.257 4.299 1.00 70.69 204 LEU A O 1
ATOM 1627 N N . ILE A 1 205 ? -3.631 11.993 3.411 1.00 74.12 205 ILE A N 1
ATOM 1628 C CA . ILE A 1 205 ? -3.926 10.727 2.729 1.00 74.12 205 ILE A CA 1
ATOM 1629 C C . ILE A 1 205 ? -4.277 9.640 3.750 1.00 74.12 205 ILE A C 1
ATOM 1631 O O . ILE A 1 205 ? -5.298 8.975 3.602 1.00 74.12 205 ILE A O 1
ATOM 1635 N N . SER A 1 206 ? -3.493 9.496 4.820 1.00 76.75 206 SER A N 1
ATOM 1636 C CA . SER A 1 206 ? -3.750 8.504 5.875 1.00 76.75 206 SER A CA 1
ATOM 1637 C C . SER A 1 206 ? -5.111 8.711 6.547 1.00 76.75 206 SER A C 1
ATOM 1639 O O . SER A 1 206 ? -5.862 7.753 6.715 1.00 76.75 206 SER A O 1
ATOM 1641 N N . ILE A 1 207 ? -5.474 9.960 6.861 1.00 78.31 207 ILE A N 1
ATOM 1642 C CA . ILE A 1 207 ? -6.781 10.321 7.437 1.00 78.31 207 ILE A CA 1
ATOM 1643 C C . ILE A 1 207 ? -7.913 9.906 6.497 1.00 78.31 207 ILE A C 1
ATOM 1645 O O . ILE A 1 207 ? -8.867 9.253 6.929 1.00 78.31 207 ILE A O 1
ATOM 1649 N N . TYR A 1 208 ? -7.800 10.267 5.217 1.00 80.00 208 TYR A N 1
ATOM 1650 C CA . TYR A 1 208 ? -8.794 9.927 4.206 1.00 80.00 208 TYR A CA 1
ATOM 1651 C C . TYR A 1 208 ? -8.943 8.413 4.04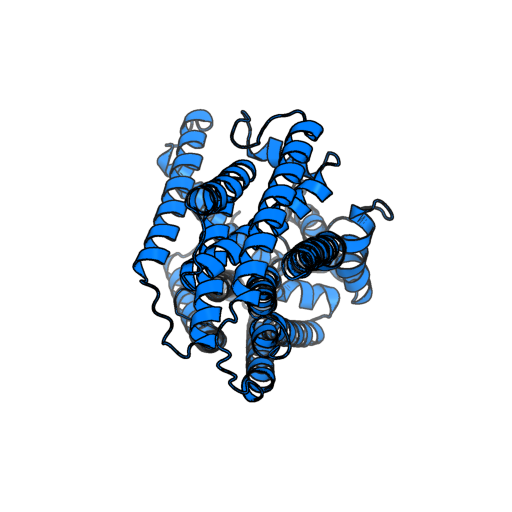1 1.00 80.00 208 TYR A C 1
ATOM 1653 O O . TYR A 1 208 ? -10.058 7.896 4.089 1.00 80.00 208 TYR A O 1
ATOM 1661 N N . VAL A 1 209 ? -7.826 7.695 3.914 1.00 83.50 209 VAL A N 1
ATOM 1662 C CA . VAL A 1 209 ? -7.790 6.240 3.735 1.00 83.50 209 VAL A CA 1
ATOM 1663 C C . VAL A 1 209 ? -8.397 5.517 4.941 1.00 83.50 209 VAL A C 1
ATOM 1665 O O . VAL A 1 209 ? -9.248 4.643 4.760 1.00 83.50 209 VAL A O 1
ATOM 1668 N N . SER A 1 210 ? -8.027 5.892 6.172 1.00 84.50 210 SER A N 1
ATOM 1669 C CA . SER A 1 210 ? -8.613 5.307 7.386 1.00 84.50 210 SER A CA 1
ATOM 1670 C C . SER A 1 210 ? -10.118 5.573 7.467 1.00 84.50 210 SER A C 1
ATOM 1672 O O . SER A 1 210 ? -10.893 4.659 7.750 1.00 84.50 210 SER A O 1
ATOM 1674 N N . TYR A 1 211 ? -10.555 6.806 7.195 1.00 82.81 211 TYR A N 1
ATOM 1675 C CA . TYR A 1 211 ? -11.973 7.162 7.213 1.00 82.81 211 TYR A CA 1
ATOM 1676 C C . TYR A 1 211 ? -12.781 6.397 6.156 1.00 82.81 211 TYR A C 1
ATOM 1678 O O . TYR A 1 211 ? -13.858 5.871 6.463 1.00 82.81 211 TYR A O 1
ATOM 1686 N N . TYR A 1 212 ? -12.247 6.306 4.936 1.00 85.88 212 TYR A N 1
ATOM 1687 C CA . TYR A 1 212 ? -12.859 5.607 3.811 1.00 85.88 212 TYR A CA 1
ATOM 1688 C C . TYR A 1 212 ? -13.091 4.131 4.144 1.00 85.88 212 TYR A C 1
ATOM 1690 O O . TYR A 1 212 ? -14.228 3.660 4.090 1.00 85.88 212 TYR A O 1
ATOM 1698 N N . TYR A 1 213 ? -12.050 3.407 4.575 1.00 87.88 213 TYR A N 1
ATOM 1699 C CA . TYR A 1 213 ? -12.171 1.973 4.847 1.00 87.88 213 TYR A CA 1
ATOM 1700 C C . TYR A 1 213 ? -13.014 1.660 6.083 1.00 87.88 213 TYR A C 1
ATOM 1702 O O . TYR A 1 213 ? -13.809 0.720 6.051 1.00 87.88 213 TYR A O 1
ATOM 1710 N N . VAL A 1 214 ? -12.971 2.487 7.129 1.00 86.19 214 VAL A N 1
ATOM 1711 C CA . VAL A 1 214 ? -13.914 2.352 8.253 1.00 86.19 214 VAL A CA 1
ATOM 1712 C C . VAL A 1 214 ? -15.359 2.523 7.781 1.00 86.19 214 VAL A C 1
ATOM 1714 O O . VAL A 1 214 ? -16.243 1.756 8.168 1.00 86.19 214 VAL A O 1
ATOM 1717 N N . SER A 1 215 ? -15.615 3.505 6.919 1.00 82.94 215 SER A N 1
ATOM 1718 C CA . SER A 1 215 ? -16.951 3.752 6.375 1.00 82.94 215 SER A CA 1
ATOM 1719 C C . SER A 1 215 ? -17.409 2.613 5.453 1.00 82.94 215 SER A C 1
ATOM 1721 O O . SER A 1 215 ? -18.582 2.228 5.495 1.00 82.94 215 SER A O 1
ATOM 1723 N N . CYS A 1 216 ? -16.497 2.027 4.664 1.00 83.75 216 CYS A N 1
ATOM 1724 C CA . CYS A 1 216 ? -16.774 0.848 3.843 1.00 83.75 216 CYS A CA 1
ATOM 1725 C C . CYS A 1 216 ? -17.143 -0.341 4.724 1.00 83.75 216 CYS A C 1
ATOM 1727 O O . CYS A 1 216 ? -18.186 -0.952 4.505 1.00 83.75 216 CYS A O 1
ATOM 1729 N N . PHE A 1 217 ? -16.341 -0.619 5.755 1.00 85.00 217 PHE A N 1
ATOM 1730 C CA . PHE A 1 217 ? -16.595 -1.696 6.709 1.00 85.00 217 PHE A CA 1
ATOM 1731 C C . PHE A 1 217 ? -17.988 -1.574 7.335 1.00 85.00 217 PHE A C 1
ATOM 1733 O O . PHE A 1 217 ? -18.767 -2.521 7.318 1.00 85.00 217 PHE A O 1
ATOM 1740 N N . ILE A 1 218 ? -18.345 -0.382 7.818 1.00 79.00 218 ILE A N 1
ATOM 1741 C CA . ILE A 1 218 ? -19.651 -0.141 8.444 1.00 79.00 218 ILE A CA 1
ATOM 1742 C C . ILE A 1 218 ? -20.790 -0.270 7.432 1.00 79.00 218 ILE A C 1
ATOM 1744 O O . ILE A 1 218 ? -21.867 -0.753 7.777 1.00 79.00 218 ILE A O 1
ATOM 1748 N N . SER A 1 219 ? -20.573 0.126 6.180 1.00 78.06 219 SER A N 1
ATOM 1749 C CA . SER A 1 219 ? -21.565 -0.051 5.114 1.00 78.06 219 SER A CA 1
ATOM 1750 C C . SER A 1 219 ? -21.788 -1.532 4.796 1.00 78.06 219 SER A C 1
ATOM 1752 O O . SER A 1 219 ? -22.936 -1.953 4.679 1.00 78.06 219 SER A O 1
ATOM 1754 N N . PHE A 1 220 ? -20.722 -2.342 4.761 1.00 78.31 220 PHE A N 1
ATOM 1755 C CA . PHE A 1 220 ? -20.827 -3.800 4.638 1.00 78.31 220 PHE A CA 1
ATOM 1756 C C . PHE A 1 220 ? -21.554 -4.426 5.832 1.00 78.31 220 PHE A C 1
ATOM 1758 O O . PHE A 1 220 ? -22.471 -5.224 5.646 1.00 78.31 220 PHE A O 1
ATOM 1765 N N . GLU A 1 221 ? -21.198 -4.023 7.050 1.00 76.12 221 GLU A N 1
ATOM 1766 C CA . GLU A 1 221 ? -21.783 -4.546 8.286 1.00 76.12 221 GLU A CA 1
ATOM 1767 C C . GLU A 1 221 ? -23.272 -4.184 8.428 1.00 76.12 221 GLU A C 1
ATOM 1769 O O . GLU A 1 221 ? -24.081 -4.999 8.862 1.00 76.12 221 GLU A O 1
ATOM 1774 N N . THR A 1 222 ? -23.656 -2.963 8.040 1.00 72.62 222 THR A N 1
ATOM 1775 C CA . THR A 1 222 ? -25.039 -2.464 8.159 1.00 72.62 222 THR A CA 1
ATOM 1776 C C . THR A 1 222 ? -25.886 -2.681 6.908 1.00 72.62 222 THR A C 1
ATOM 1778 O O . THR A 1 222 ? -27.073 -2.352 6.925 1.00 72.62 222 THR A O 1
ATOM 1781 N N . ARG A 1 223 ? -25.295 -3.198 5.819 1.00 71.50 223 ARG A N 1
ATOM 1782 C CA . ARG A 1 223 ? -25.907 -3.330 4.482 1.00 71.50 223 ARG A CA 1
ATOM 1783 C C . ARG A 1 223 ? -26.509 -2.034 3.932 1.00 71.50 223 ARG A C 1
ATOM 1785 O O . ARG A 1 223 ? -27.364 -2.062 3.049 1.00 71.50 223 ARG A O 1
ATOM 1792 N N . LYS A 1 224 ? -26.080 -0.884 4.447 1.00 71.81 224 LYS A N 1
ATOM 1793 C CA . LYS A 1 224 ? -26.497 0.413 3.919 1.00 71.81 224 LYS A CA 1
ATOM 1794 C C . LYS A 1 224 ? -25.613 0.761 2.727 1.00 71.81 224 LYS A C 1
ATOM 1796 O O . LYS A 1 224 ? -24.415 0.477 2.769 1.00 71.81 224 LYS A O 1
ATOM 1801 N N . PRO A 1 225 ? -26.171 1.381 1.672 1.00 64.88 225 PRO A N 1
ATOM 1802 C CA . PRO A 1 225 ? -25.360 1.827 0.554 1.00 64.88 225 PRO A CA 1
ATOM 1803 C C . PRO A 1 225 ? -24.268 2.761 1.072 1.00 64.88 225 PRO A C 1
ATOM 1805 O O . PRO A 1 225 ? -24.537 3.660 1.876 1.00 64.88 225 PRO A O 1
ATOM 1808 N N . PHE A 1 226 ? -23.043 2.530 0.609 1.00 63.78 226 PHE A N 1
ATOM 1809 C CA . PHE A 1 226 ? -21.903 3.375 0.925 1.00 63.78 226 PHE A CA 1
ATOM 1810 C C . PHE A 1 226 ? -22.145 4.775 0.352 1.00 63.78 226 PHE A C 1
ATOM 1812 O O . PHE A 1 226 ? -21.989 5.013 -0.844 1.00 63.78 226 PHE A O 1
ATOM 1819 N N . LYS A 1 227 ? -22.581 5.704 1.207 1.00 58.44 227 LYS A N 1
ATOM 1820 C CA . LYS A 1 227 ? -22.819 7.105 0.852 1.00 58.44 227 LYS A CA 1
ATOM 1821 C C . LYS A 1 227 ? -21.659 7.947 1.367 1.00 58.44 227 LYS A C 1
ATOM 1823 O O . LYS A 1 227 ? -21.746 8.535 2.442 1.00 58.44 227 LYS A O 1
ATOM 1828 N N . HIS A 1 228 ? -20.575 8.017 0.603 1.00 63.50 228 HIS A N 1
ATOM 1829 C CA . HIS A 1 228 ? -19.667 9.153 0.734 1.00 63.50 228 HIS A CA 1
ATOM 1830 C C . HIS A 1 228 ? -20.075 10.254 -0.224 1.00 63.50 228 HIS A C 1
ATOM 1832 O O . HIS A 1 228 ? -20.439 9.988 -1.369 1.00 63.50 228 HIS A O 1
ATOM 1838 N N . SER A 1 229 ? -19.990 11.498 0.245 1.00 56.41 229 SER A N 1
ATOM 1839 C CA . SER A 1 229 ? -20.050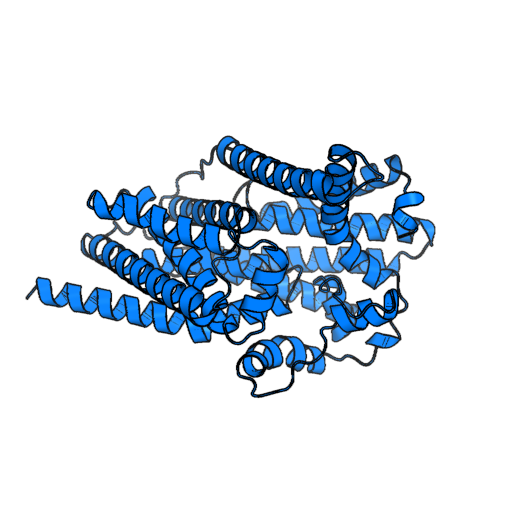 12.626 -0.665 1.00 56.41 229 SER A CA 1
ATOM 1840 C C . SER A 1 229 ? -18.746 12.630 -1.458 1.00 56.41 229 SER A C 1
ATOM 1842 O O . SER A 1 229 ? -17.656 12.687 -0.885 1.00 56.41 229 SER A O 1
ATOM 1844 N N . ALA A 1 230 ? -18.847 12.573 -2.787 1.00 62.06 230 ALA A N 1
ATOM 1845 C CA . ALA A 1 230 ? -17.718 12.851 -3.676 1.00 62.06 230 ALA A CA 1
ATOM 1846 C C . ALA A 1 230 ? -17.013 14.163 -3.273 1.00 62.06 230 ALA A C 1
ATOM 1848 O O . ALA A 1 230 ? -15.800 14.270 -3.377 1.00 62.06 230 ALA A O 1
ATOM 1849 N N . ILE A 1 231 ? -17.771 15.097 -2.688 1.00 62.31 231 ILE A N 1
ATOM 1850 C CA . ILE A 1 231 ? -17.311 16.342 -2.073 1.00 62.31 231 ILE A CA 1
ATOM 1851 C C . ILE A 1 231 ? -16.177 16.116 -1.063 1.00 62.31 231 ILE A C 1
ATOM 1853 O O . ILE A 1 231 ? -15.173 16.801 -1.159 1.00 62.31 231 ILE A O 1
ATOM 1857 N N . PHE A 1 232 ? -16.267 15.168 -0.121 1.00 64.19 232 PHE A N 1
ATOM 1858 C CA . PHE A 1 232 ? -15.193 14.976 0.871 1.00 64.19 232 PHE A CA 1
ATOM 1859 C C . PHE A 1 232 ? -13.885 14.490 0.229 1.00 64.19 232 PHE A C 1
ATOM 1861 O O . PHE A 1 232 ? -12.798 14.931 0.599 1.00 64.19 232 PHE A O 1
ATOM 1868 N N . PHE A 1 233 ? -13.989 13.613 -0.771 1.00 66.44 233 PHE A N 1
ATOM 1869 C CA . PHE A 1 233 ? -12.842 13.162 -1.557 1.00 66.44 233 PHE A CA 1
ATOM 1870 C C . PHE A 1 233 ? -12.237 14.301 -2.386 1.00 66.44 233 PHE A C 1
ATOM 1872 O O . PHE A 1 233 ? -11.031 14.524 -2.328 1.00 66.44 233 PHE A O 1
ATOM 1879 N N . VAL A 1 234 ? -13.078 15.070 -3.082 1.00 67.81 234 VAL A N 1
ATOM 1880 C CA . VAL A 1 234 ? -12.666 16.243 -3.864 1.00 67.81 234 VAL A CA 1
ATOM 1881 C C . VAL A 1 234 ? -11.992 17.279 -2.967 1.00 67.81 234 VAL A C 1
ATOM 1883 O O . VAL A 1 234 ? -10.904 17.736 -3.290 1.00 67.81 234 VAL A O 1
ATOM 1886 N N . LEU A 1 235 ? -12.567 17.584 -1.801 1.00 68.56 235 LEU A N 1
ATOM 1887 C CA . LEU A 1 235 ? -11.963 18.482 -0.815 1.00 68.56 235 LEU A CA 1
ATOM 1888 C C . LEU A 1 235 ? -10.614 17.958 -0.319 1.00 68.56 235 LEU A C 1
ATOM 1890 O O . LEU A 1 235 ? -9.684 18.745 -0.166 1.00 68.56 235 LEU A O 1
ATOM 1894 N N . THR A 1 236 ? -10.477 16.647 -0.102 1.00 66.19 236 THR A N 1
ATOM 1895 C CA . THR A 1 236 ? -9.198 16.041 0.300 1.00 66.19 236 THR A CA 1
ATOM 1896 C C . THR A 1 236 ? -8.150 16.198 -0.803 1.00 66.19 236 THR A C 1
ATOM 1898 O O . THR A 1 236 ? -7.039 16.637 -0.519 1.00 66.19 236 THR A O 1
ATOM 1901 N N . ILE A 1 237 ? -8.499 15.904 -2.061 1.00 70.31 237 ILE A N 1
ATOM 1902 C CA . ILE A 1 237 ? -7.596 16.076 -3.210 1.00 70.31 237 ILE A CA 1
ATOM 1903 C C . ILE A 1 237 ? -7.195 17.538 -3.368 1.00 70.31 237 ILE A C 1
ATOM 1905 O O . ILE A 1 237 ? -6.007 17.827 -3.455 1.00 70.31 237 ILE A O 1
ATOM 1909 N N . ILE A 1 238 ? -8.163 18.455 -3.364 1.00 72.25 238 ILE A N 1
ATOM 1910 C CA . ILE A 1 238 ? -7.906 19.894 -3.465 1.00 72.25 238 ILE A CA 1
ATOM 1911 C C . ILE A 1 238 ? -6.979 20.338 -2.331 1.00 72.25 238 ILE A C 1
ATOM 1913 O O . ILE A 1 238 ? -5.997 21.022 -2.589 1.00 72.25 238 ILE A O 1
ATOM 1917 N N . SER A 1 239 ? -7.219 19.891 -1.095 1.00 68.81 239 SER A N 1
ATOM 1918 C CA . SER A 1 239 ? -6.348 20.210 0.043 1.00 68.81 239 SER A CA 1
ATOM 1919 C C . SER A 1 239 ? -4.922 19.690 -0.169 1.00 68.81 239 SER A C 1
ATOM 1921 O O . SER A 1 239 ? -3.964 20.418 0.073 1.00 68.81 239 SER A O 1
ATOM 1923 N N . ILE A 1 240 ? -4.759 18.454 -0.658 1.00 67.81 240 ILE A N 1
ATOM 1924 C CA . ILE A 1 240 ? -3.442 17.870 -0.957 1.00 67.81 240 ILE A CA 1
ATOM 1925 C C . ILE A 1 240 ? -2.739 18.648 -2.070 1.00 67.81 240 ILE A C 1
ATOM 1927 O O . ILE A 1 240 ? -1.538 18.906 -1.959 1.00 67.81 240 ILE A O 1
ATOM 1931 N N . LEU A 1 241 ? -3.464 19.019 -3.127 1.00 70.94 241 LEU A N 1
ATOM 1932 C CA . LEU A 1 241 ? -2.934 19.794 -4.244 1.00 70.94 241 LEU A CA 1
ATOM 1933 C C . LEU A 1 241 ? -2.516 21.188 -3.791 1.00 70.94 241 LEU A C 1
ATOM 1935 O O . LEU A 1 241 ? -1.402 21.584 -4.102 1.00 70.94 241 LEU A O 1
ATOM 1939 N N . ILE A 1 242 ? -3.335 21.881 -2.995 1.00 71.94 242 ILE A N 1
ATOM 1940 C CA . ILE A 1 242 ? -3.005 23.196 -2.432 1.00 71.94 242 ILE A CA 1
ATOM 1941 C C . ILE A 1 242 ? -1.769 23.090 -1.544 1.00 71.94 242 ILE A C 1
ATOM 1943 O O . ILE A 1 242 ? -0.789 23.774 -1.803 1.00 71.94 242 ILE A O 1
ATOM 1947 N N . VAL A 1 243 ? -1.751 22.189 -0.556 1.00 68.12 243 VAL A N 1
ATOM 1948 C CA . VAL A 1 243 ? -0.587 22.010 0.334 1.00 68.12 243 VAL A CA 1
ATOM 1949 C C . VAL A 1 243 ? 0.662 21.642 -0.471 1.00 68.12 243 VAL A C 1
ATOM 1951 O O . VAL A 1 243 ? 1.761 22.105 -0.175 1.00 68.12 243 VAL A O 1
ATOM 1954 N N . THR A 1 244 ? 0.515 20.822 -1.513 1.00 65.25 244 THR A N 1
ATOM 1955 C CA . THR A 1 244 ? 1.626 20.451 -2.392 1.00 65.25 244 THR A CA 1
ATOM 1956 C C . THR A 1 244 ? 2.134 21.612 -3.211 1.00 65.25 244 THR A C 1
ATOM 1958 O O . THR A 1 244 ? 3.341 21.835 -3.212 1.00 65.25 244 THR A O 1
ATOM 1961 N N . PHE A 1 245 ? 1.235 22.339 -3.855 1.00 70.31 245 PHE A N 1
ATOM 1962 C CA . PHE A 1 245 ? 1.552 23.507 -4.646 1.00 70.31 245 PHE A CA 1
ATOM 1963 C C . PHE A 1 245 ? 2.200 24.580 -3.775 1.00 70.31 245 PHE A C 1
ATOM 1965 O O . PHE A 1 245 ? 3.290 25.020 -4.103 1.00 70.31 245 PHE A O 1
ATOM 1972 N N . SER A 1 246 ? 1.617 24.914 -2.619 1.00 67.81 246 SER A N 1
ATOM 1973 C CA . SER A 1 246 ? 2.171 25.890 -1.677 1.00 67.81 246 SER A CA 1
ATOM 1974 C C . SER A 1 246 ? 3.580 25.516 -1.224 1.00 67.81 246 SER A C 1
ATOM 1976 O O . SER A 1 246 ? 4.462 26.359 -1.297 1.00 67.81 246 SER A O 1
ATOM 1978 N N . LEU A 1 247 ? 3.821 24.258 -0.831 1.00 67.19 247 LEU A N 1
ATOM 1979 C CA . LEU A 1 247 ? 5.152 23.810 -0.395 1.00 67.19 247 LEU A CA 1
ATOM 1980 C C . LEU A 1 247 ? 6.201 23.874 -1.513 1.00 67.19 247 LEU A C 1
ATOM 1982 O O . LEU A 1 247 ? 7.358 24.210 -1.263 1.00 67.19 247 LEU A O 1
ATOM 1986 N N . VAL A 1 248 ? 5.822 23.528 -2.745 1.00 67.81 248 VAL A N 1
ATOM 1987 C CA . VAL A 1 248 ? 6.750 23.585 -3.883 1.00 67.81 248 VAL A CA 1
ATOM 1988 C C . VAL A 1 248 ? 6.963 25.030 -4.333 1.00 67.81 248 VAL A C 1
ATOM 1990 O O . VAL A 1 248 ? 8.092 25.407 -4.626 1.00 67.81 248 VAL A O 1
ATOM 1993 N N . TYR A 1 249 ? 5.920 25.857 -4.310 1.00 68.00 249 TYR A N 1
ATOM 1994 C CA . TYR A 1 249 ? 5.985 27.283 -4.610 1.00 68.00 249 TYR A CA 1
ATOM 1995 C C . TYR A 1 249 ? 6.923 28.014 -3.643 1.00 68.00 249 TYR A C 1
ATOM 1997 O O . TYR A 1 249 ? 7.823 28.720 -4.087 1.00 68.00 249 TYR A O 1
ATOM 2005 N N . THR A 1 250 ? 6.792 27.775 -2.331 1.00 69.56 250 THR A N 1
ATOM 2006 C CA . THR A 1 250 ? 7.697 28.347 -1.318 1.00 69.56 250 THR A CA 1
ATOM 2007 C C . THR A 1 250 ? 9.142 27.883 -1.489 1.00 69.56 250 THR A C 1
ATOM 2009 O O . THR A 1 250 ? 10.073 28.616 -1.170 1.00 69.56 250 THR A O 1
ATOM 2012 N N . ARG A 1 251 ? 9.362 26.673 -2.015 1.00 63.72 251 ARG A N 1
ATOM 2013 C CA . ARG A 1 251 ? 10.711 26.195 -2.346 1.00 63.72 251 ARG A CA 1
ATOM 2014 C C . ARG A 1 251 ? 11.242 26.870 -3.613 1.00 63.72 251 ARG A C 1
ATOM 2016 O O . ARG A 1 251 ? 12.399 27.267 -3.638 1.00 63.72 251 ARG A O 1
ATOM 2023 N N . GLY A 1 252 ? 10.394 27.067 -4.622 1.00 62.91 252 GLY A N 1
ATOM 2024 C CA . GLY A 1 252 ? 10.729 27.800 -5.846 1.00 62.91 252 GLY A CA 1
ATOM 2025 C C . GLY A 1 252 ? 11.172 29.236 -5.564 1.00 62.91 252 GLY A C 1
ATOM 2026 O O . GLY A 1 252 ? 12.197 29.664 -6.082 1.00 62.91 252 GLY A O 1
ATOM 2027 N N . THR A 1 253 ? 10.488 29.942 -4.654 1.00 65.62 253 THR A N 1
ATOM 2028 C CA . THR A 1 253 ? 10.882 31.301 -4.227 1.00 65.62 253 THR A CA 1
ATOM 2029 C C . THR A 1 253 ? 12.246 31.369 -3.539 1.00 65.62 253 THR A C 1
ATOM 2031 O O . THR A 1 253 ? 12.845 32.437 -3.502 1.00 65.62 253 THR A O 1
ATOM 2034 N N . LEU A 1 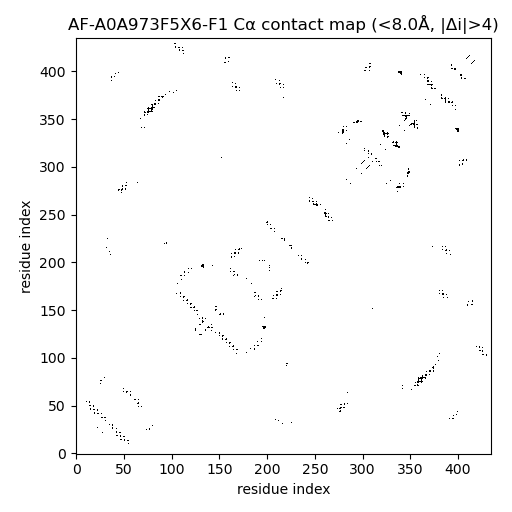254 ? 12.729 30.257 -2.978 1.00 64.00 254 LEU A N 1
ATOM 2035 C CA . LEU A 1 254 ? 14.000 30.192 -2.251 1.00 64.00 254 LEU A CA 1
ATOM 2036 C C . LEU A 1 254 ? 15.161 29.674 -3.111 1.00 64.00 254 LEU A C 1
ATOM 2038 O O . LEU A 1 254 ? 16.312 29.942 -2.784 1.00 64.00 254 LEU A O 1
ATOM 2042 N N . VAL A 1 255 ? 14.877 28.906 -4.169 1.00 61.69 255 VAL A N 1
ATOM 2043 C CA . VAL A 1 255 ? 15.887 28.070 -4.843 1.00 61.69 255 VAL A CA 1
ATOM 2044 C C . VAL A 1 255 ? 16.099 28.432 -6.316 1.00 61.69 255 VAL A C 1
ATOM 2046 O O . VAL A 1 255 ? 17.212 28.257 -6.808 1.00 61.69 255 VAL A O 1
ATOM 2049 N N . SER A 1 256 ? 15.096 28.937 -7.048 1.00 55.97 256 SER A N 1
ATOM 2050 C CA . SER A 1 256 ? 15.246 29.155 -8.497 1.00 55.97 256 SER A CA 1
ATOM 2051 C C . SER A 1 256 ? 15.402 30.630 -8.867 1.00 55.97 256 SER A C 1
ATOM 2053 O O . SER A 1 256 ? 14.432 31.382 -8.863 1.00 55.97 256 SER A O 1
ATOM 2055 N N . ALA A 1 257 ? 16.611 31.026 -9.277 1.00 59.69 257 ALA A N 1
ATOM 2056 C CA . ALA A 1 257 ? 16.879 32.348 -9.855 1.00 59.69 257 ALA A CA 1
ATOM 2057 C C . ALA A 1 257 ? 16.439 32.475 -11.332 1.00 59.69 257 ALA A C 1
ATOM 2059 O O . ALA A 1 257 ? 16.361 33.584 -11.852 1.00 59.69 257 ALA A O 1
ATOM 2060 N N . SER A 1 258 ? 16.170 31.353 -12.014 1.00 68.50 258 SER A N 1
ATOM 2061 C CA . SER A 1 258 ? 15.985 31.284 -13.474 1.00 68.50 258 SER A CA 1
ATOM 2062 C C . SER A 1 258 ? 14.568 30.946 -13.953 1.00 68.50 258 SER A C 1
ATOM 2064 O O . SER A 1 258 ? 14.306 31.051 -15.147 1.00 68.50 258 SER A O 1
ATOM 2066 N N . MET A 1 259 ? 13.654 30.538 -13.067 1.00 75.00 259 MET A N 1
ATOM 2067 C CA . MET A 1 259 ? 12.266 30.200 -13.415 1.00 75.00 259 MET A CA 1
ATOM 2068 C C . MET A 1 259 ? 11.302 30.873 -12.445 1.00 75.00 259 MET A C 1
ATOM 2070 O O . MET A 1 259 ? 11.628 31.048 -11.268 1.00 75.00 259 MET A O 1
ATOM 2074 N N . SER A 1 260 ? 10.098 31.222 -12.911 1.00 79.31 260 SER A N 1
ATOM 2075 C CA . SER A 1 260 ? 9.078 31.731 -11.995 1.00 79.31 260 SER A CA 1
ATOM 2076 C C . SER A 1 260 ? 8.666 30.631 -10.996 1.00 79.31 260 SER A C 1
ATOM 2078 O O . SER A 1 260 ? 8.571 29.455 -11.369 1.00 79.31 260 SER A O 1
ATOM 2080 N N . PRO A 1 261 ? 8.369 30.963 -9.725 1.00 70.19 261 PRO A N 1
ATOM 2081 C CA . PRO A 1 261 ? 7.972 29.969 -8.722 1.00 70.19 261 PRO A CA 1
ATOM 2082 C C . PRO A 1 261 ? 6.740 29.137 -9.119 1.00 70.19 261 PRO A C 1
ATOM 2084 O O . PRO A 1 261 ? 6.618 27.979 -8.721 1.00 70.19 261 PRO A O 1
ATOM 2087 N N . SER A 1 262 ? 5.836 29.696 -9.931 1.00 71.50 262 SER A N 1
ATOM 2088 C CA . SER A 1 262 ? 4.675 28.996 -10.497 1.00 71.50 262 SER A CA 1
ATOM 2089 C C . SER A 1 262 ? 5.048 27.977 -11.573 1.00 71.50 262 SER A C 1
ATOM 2091 O O . SER A 1 262 ? 4.489 26.878 -11.590 1.00 71.50 262 SER A O 1
ATOM 2093 N N . GLU A 1 263 ? 5.997 28.303 -12.453 1.00 72.44 263 GLU A N 1
ATOM 2094 C CA . GLU A 1 263 ? 6.510 27.365 -13.460 1.00 72.44 263 GLU A CA 1
ATOM 2095 C C . GLU A 1 263 ? 7.325 26.258 -12.793 1.00 72.44 263 GLU A C 1
ATOM 2097 O O . GLU A 1 263 ? 7.159 25.081 -13.117 1.00 72.44 263 GLU A O 1
ATOM 2102 N N . PHE A 1 264 ? 8.133 26.605 -11.787 1.00 68.81 264 PHE A N 1
ATOM 2103 C CA . PHE A 1 264 ? 8.832 25.635 -10.950 1.00 68.81 264 PHE A CA 1
ATOM 2104 C C . PHE A 1 264 ? 7.848 24.697 -10.233 1.00 68.81 264 PHE A C 1
ATOM 2106 O O . PHE A 1 264 ? 8.003 23.478 -10.264 1.00 68.81 264 PHE A O 1
ATOM 2113 N N . ALA A 1 265 ? 6.777 25.233 -9.639 1.00 67.06 265 ALA A N 1
ATOM 2114 C CA . ALA A 1 265 ? 5.767 24.415 -8.973 1.00 67.06 265 ALA A CA 1
ATOM 2115 C C . ALA A 1 265 ? 5.035 23.473 -9.935 1.00 67.06 265 ALA A C 1
ATOM 2117 O O . ALA A 1 265 ? 4.866 22.288 -9.638 1.00 67.06 265 ALA A O 1
ATOM 2118 N N . THR A 1 266 ? 4.642 23.981 -11.101 1.00 66.81 266 THR A N 1
ATOM 2119 C CA . THR A 1 266 ? 3.940 23.199 -12.125 1.00 66.81 266 THR A CA 1
ATOM 2120 C C . THR A 1 266 ? 4.835 22.104 -12.698 1.00 66.81 266 THR A C 1
ATOM 2122 O O . THR A 1 266 ? 4.425 20.944 -12.745 1.00 66.81 266 THR A O 1
ATOM 2125 N N . SER A 1 267 ? 6.076 22.439 -13.063 1.00 63.03 267 SER A N 1
ATOM 2126 C CA . SER A 1 267 ? 7.046 21.476 -13.595 1.00 63.03 267 SER A CA 1
ATOM 2127 C C . SER A 1 267 ? 7.343 20.362 -12.596 1.00 63.03 267 SER A C 1
ATOM 2129 O O . SER A 1 267 ? 7.260 19.199 -12.968 1.00 63.03 267 SER A O 1
ATOM 2131 N N . GLN A 1 268 ? 7.565 20.673 -11.317 1.00 64.12 268 GLN A N 1
ATOM 2132 C CA . GLN A 1 268 ? 7.791 19.673 -10.266 1.00 64.12 268 GLN A CA 1
ATOM 2133 C C . GLN A 1 268 ? 6.579 18.758 -10.025 1.00 64.12 268 GLN A C 1
ATOM 2135 O O . GLN A 1 268 ? 6.740 17.564 -9.762 1.00 64.12 268 GLN A O 1
ATOM 2140 N N . ILE A 1 269 ? 5.352 19.285 -10.105 1.00 65.38 269 ILE A N 1
ATOM 2141 C CA . ILE A 1 269 ? 4.132 18.471 -9.986 1.00 65.38 269 ILE A CA 1
ATOM 2142 C C . ILE A 1 269 ? 4.001 17.527 -11.183 1.00 65.38 269 ILE A C 1
ATOM 2144 O O . ILE A 1 269 ? 3.774 16.332 -10.984 1.00 65.38 269 ILE A O 1
ATOM 2148 N N . LEU A 1 270 ? 4.189 18.037 -12.403 1.00 62.44 270 LEU A N 1
ATOM 2149 C CA . LEU A 1 270 ? 4.192 17.218 -13.615 1.00 62.44 270 LEU A CA 1
ATOM 2150 C C . LEU A 1 270 ? 5.279 16.147 -13.532 1.00 62.44 270 LEU A C 1
ATOM 2152 O O . LEU A 1 270 ? 4.984 14.972 -13.726 1.00 62.44 270 LEU A O 1
ATOM 2156 N N . GLN A 1 271 ? 6.494 16.521 -13.130 1.00 61.25 271 GLN A N 1
ATOM 2157 C CA . GLN A 1 271 ? 7.607 15.598 -12.941 1.00 61.25 271 GLN A CA 1
ATOM 2158 C C . GLN A 1 271 ? 7.232 14.466 -11.981 1.00 61.25 271 GLN A C 1
ATOM 2160 O O . GLN A 1 271 ? 7.494 13.313 -12.286 1.00 61.25 271 GLN A O 1
ATOM 2165 N N . ARG A 1 272 ? 6.558 14.752 -10.858 1.00 60.53 272 ARG A N 1
ATOM 2166 C CA . ARG A 1 272 ? 6.109 13.728 -9.893 1.00 60.53 272 ARG A CA 1
ATOM 2167 C C . ARG A 1 272 ? 5.019 12.804 -10.453 1.00 60.53 272 ARG A C 1
ATOM 2169 O O . ARG A 1 272 ? 5.046 11.605 -10.176 1.00 60.53 272 ARG A O 1
ATOM 2176 N N . ILE A 1 273 ? 4.080 13.333 -11.240 1.00 63.88 273 ILE A N 1
ATOM 2177 C CA . ILE A 1 273 ? 3.051 12.523 -11.918 1.00 63.88 273 ILE A CA 1
ATOM 2178 C C . ILE A 1 273 ? 3.715 11.594 -12.936 1.00 63.88 273 ILE A C 1
ATOM 2180 O O . ILE A 1 273 ? 3.473 10.388 -12.924 1.00 63.88 273 ILE A O 1
ATOM 2184 N N . PHE A 1 274 ? 4.604 12.142 -13.763 1.00 59.31 274 PHE A N 1
ATOM 2185 C CA . PHE A 1 274 ? 5.320 11.377 -14.769 1.00 59.31 274 PHE A CA 1
ATOM 2186 C C . PHE A 1 274 ? 6.298 10.379 -14.141 1.00 59.31 274 PHE A C 1
ATOM 2188 O O . PHE A 1 274 ? 6.283 9.230 -14.556 1.00 59.31 274 PHE A O 1
ATOM 2195 N N . PHE A 1 275 ? 7.055 10.731 -13.093 1.00 59.00 275 PHE A N 1
ATOM 2196 C CA . PHE A 1 275 ? 8.001 9.831 -12.411 1.00 59.00 275 PHE A CA 1
ATOM 2197 C C . PHE A 1 275 ? 7.363 8.539 -11.903 1.00 59.00 275 PHE A C 1
ATOM 2199 O O . PHE A 1 275 ? 8.009 7.493 -11.915 1.00 59.00 275 PHE A O 1
ATOM 2206 N N . THR A 1 276 ? 6.083 8.594 -11.527 1.00 59.38 276 THR A N 1
ATOM 2207 C CA . THR A 1 276 ? 5.331 7.409 -11.095 1.00 59.38 276 THR A CA 1
ATOM 2208 C C . THR A 1 276 ? 5.216 6.371 -12.225 1.00 59.38 276 THR A C 1
ATOM 2210 O O . THR A 1 276 ? 5.391 5.183 -11.979 1.00 59.38 276 THR A O 1
ATOM 2213 N N . GLY A 1 277 ? 4.993 6.802 -13.474 1.00 55.12 277 GLY A N 1
ATOM 2214 C CA . GLY A 1 277 ? 4.940 5.918 -14.650 1.00 55.12 277 GLY A CA 1
ATOM 2215 C C . GLY A 1 277 ? 6.290 5.720 -15.355 1.00 55.12 277 GLY A C 1
ATOM 2216 O O . GLY A 1 277 ? 6.562 4.637 -15.874 1.00 55.12 277 GLY A O 1
ATOM 2217 N N . ILE A 1 278 ? 7.146 6.747 -15.333 1.00 53.50 278 ILE A N 1
ATOM 2218 C CA . ILE A 1 278 ? 8.496 6.786 -15.914 1.00 53.50 278 ILE A CA 1
ATOM 2219 C C . ILE A 1 278 ? 9.381 5.720 -15.283 1.00 53.50 278 ILE A C 1
ATOM 2221 O O . ILE A 1 278 ? 10.204 5.144 -15.982 1.00 53.50 278 ILE A O 1
ATOM 2225 N N . GLY A 1 279 ? 9.186 5.431 -13.991 1.00 57.69 279 GLY A N 1
ATOM 2226 C CA . GLY A 1 279 ? 9.886 4.354 -13.311 1.00 57.69 279 GLY A CA 1
ATOM 2227 C C . GLY A 1 279 ? 9.774 3.050 -14.082 1.00 57.69 279 GLY A C 1
ATOM 2228 O O . GLY A 1 279 ? 10.775 2.582 -14.600 1.00 57.69 279 GLY A O 1
ATOM 2229 N N . ALA A 1 280 ? 8.549 2.545 -14.250 1.00 56.69 280 ALA A N 1
ATOM 2230 C CA . ALA A 1 280 ? 8.245 1.325 -14.996 1.00 56.69 280 ALA A CA 1
ATOM 2231 C C . ALA A 1 280 ? 8.608 1.408 -16.489 1.00 56.69 280 ALA A C 1
ATOM 2233 O O . ALA A 1 280 ? 9.096 0.435 -17.051 1.00 56.69 280 ALA A O 1
ATOM 2234 N N . TYR A 1 281 ? 8.401 2.562 -17.122 1.00 58.34 281 TYR A N 1
ATOM 2235 C CA . TYR A 1 281 ? 8.799 2.810 -18.508 1.00 58.34 281 TYR A CA 1
ATOM 2236 C C . TYR A 1 281 ? 10.301 2.595 -18.733 1.00 58.34 281 TYR A C 1
ATOM 2238 O O . TYR A 1 281 ? 10.713 1.910 -19.668 1.00 58.34 281 TYR A O 1
ATOM 2246 N N . HIS A 1 282 ? 11.115 3.145 -17.835 1.00 59.69 282 HIS A N 1
ATOM 2247 C CA . HIS A 1 282 ? 12.561 3.090 -17.922 1.00 59.69 282 HIS A CA 1
ATOM 2248 C C . HIS A 1 282 ? 13.089 1.655 -17.899 1.00 59.69 282 HIS A C 1
ATOM 2250 O O . HIS A 1 282 ? 13.964 1.324 -18.699 1.00 59.69 282 HIS A O 1
ATOM 2256 N N . TYR A 1 283 ? 12.474 0.779 -17.102 1.00 60.19 283 TYR A N 1
ATOM 2257 C CA . TYR A 1 283 ? 12.804 -0.644 -17.116 1.00 60.19 283 TYR A CA 1
ATOM 2258 C C . TYR A 1 283 ? 12.665 -1.273 -18.501 1.00 60.19 283 TYR A C 1
ATOM 2260 O O . TYR A 1 283 ? 13.524 -2.044 -18.900 1.00 60.19 283 TYR A O 1
ATOM 2268 N N . PHE A 1 284 ? 11.611 -0.938 -19.244 1.00 62.09 284 PHE A N 1
ATOM 2269 C CA . PHE A 1 284 ? 11.386 -1.508 -20.569 1.00 62.09 284 PHE A CA 1
ATOM 2270 C C . PHE A 1 284 ? 12.158 -0.795 -21.672 1.00 62.09 284 PHE A C 1
ATOM 2272 O O . PHE A 1 284 ? 12.207 -1.322 -22.773 1.00 62.09 284 PHE A O 1
ATOM 2279 N N . SER A 1 285 ? 12.757 0.368 -21.415 1.00 59.56 285 SER A N 1
ATOM 2280 C CA . SER A 1 285 ? 13.603 1.068 -22.391 1.00 59.56 285 SER A CA 1
ATOM 2281 C C . SER A 1 285 ? 15.051 0.554 -22.431 1.00 59.56 285 SER A C 1
ATOM 2283 O O . SER A 1 285 ? 15.768 0.842 -23.384 1.00 59.56 285 SER A O 1
ATOM 2285 N N . ILE A 1 286 ? 15.488 -0.207 -21.419 1.00 58.59 286 ILE A N 1
ATOM 2286 C CA . ILE A 1 286 ? 16.854 -0.737 -21.316 1.00 58.59 286 ILE A CA 1
ATOM 2287 C C . ILE A 1 286 ? 16.928 -2.206 -21.730 1.00 58.59 286 ILE A C 1
ATOM 2289 O O . ILE A 1 286 ? 15.997 -2.985 -21.543 1.00 58.59 286 ILE A O 1
ATOM 2293 N N . ASN A 1 287 ? 18.084 -2.584 -22.279 1.00 58.75 287 ASN A N 1
ATOM 2294 C CA . ASN A 1 287 ? 18.439 -3.970 -22.529 1.00 58.75 287 ASN A CA 1
ATOM 2295 C C . ASN A 1 287 ? 18.631 -4.703 -21.186 1.00 58.75 287 ASN A C 1
ATOM 2297 O O . ASN A 1 287 ? 19.562 -4.409 -20.443 1.00 58.75 287 ASN A O 1
ATOM 2301 N N . PHE A 1 288 ? 17.750 -5.652 -20.868 1.00 61.62 288 PHE A N 1
ATOM 2302 C CA . PHE A 1 288 ? 17.708 -6.384 -19.590 1.00 61.62 288 PHE A CA 1
ATOM 2303 C C . PHE A 1 288 ? 18.929 -7.285 -19.310 1.00 61.62 288 PHE A C 1
ATOM 2305 O O . PHE A 1 288 ? 18.923 -8.033 -18.334 1.00 61.62 288 PHE A O 1
ATOM 2312 N N . SER A 1 289 ? 19.980 -7.232 -20.135 1.00 62.06 289 SER A N 1
ATOM 2313 C CA . SER A 1 289 ? 21.169 -8.086 -20.024 1.00 62.06 289 SER A CA 1
ATOM 2314 C C . SER A 1 289 ? 21.786 -8.076 -18.629 1.00 62.06 289 SER A C 1
ATOM 2316 O O . SER A 1 289 ? 22.168 -9.133 -18.129 1.00 62.06 289 SER A O 1
ATOM 2318 N N . ASP A 1 290 ? 21.797 -6.915 -17.977 1.00 62.94 290 ASP A N 1
ATOM 2319 C CA . ASP A 1 290 ? 22.416 -6.731 -16.662 1.00 62.94 290 ASP A CA 1
ATOM 2320 C C . ASP A 1 290 ? 21.594 -7.353 -15.526 1.00 62.94 290 ASP A C 1
ATOM 2322 O O . ASP A 1 290 ? 22.113 -7.565 -14.436 1.00 62.94 290 ASP A O 1
ATOM 2326 N N . LEU A 1 291 ? 20.329 -7.703 -15.776 1.00 70.25 291 LEU A N 1
ATOM 2327 C CA . LEU A 1 291 ? 19.416 -8.310 -14.803 1.00 70.25 291 LEU A CA 1
ATOM 2328 C C . LEU A 1 291 ? 19.102 -9.779 -15.098 1.00 70.25 291 LEU A C 1
ATOM 2330 O O . LEU A 1 291 ? 18.481 -10.440 -14.271 1.00 70.25 291 LEU A O 1
ATOM 2334 N N . ASN A 1 292 ? 19.570 -10.317 -16.228 1.00 69.94 292 ASN A N 1
ATOM 2335 C CA . ASN A 1 292 ? 19.320 -11.703 -16.642 1.00 69.94 292 ASN A CA 1
ATOM 2336 C C . ASN A 1 292 ? 19.903 -12.759 -15.687 1.00 69.94 292 ASN A C 1
ATOM 2338 O O . ASN A 1 292 ? 19.564 -13.935 -15.794 1.00 69.94 292 ASN A O 1
ATOM 2342 N N . HIS A 1 293 ? 20.801 -12.360 -14.785 1.00 77.25 293 HIS A N 1
ATOM 2343 C CA . HIS A 1 293 ? 21.373 -13.242 -13.771 1.00 77.25 293 HIS A CA 1
ATOM 2344 C C . HIS A 1 293 ? 20.460 -13.423 -12.547 1.00 77.25 293 HIS A C 1
ATOM 2346 O O . HIS A 1 293 ? 20.702 -14.333 -11.758 1.00 77.25 293 HIS A O 1
ATOM 2352 N N . LEU A 1 294 ? 19.439 -12.575 -12.376 1.00 82.88 294 LEU A N 1
ATOM 2353 C CA . LEU A 1 294 ? 18.512 -12.658 -11.252 1.00 82.88 294 LEU A CA 1
ATOM 2354 C C . LEU A 1 294 ? 17.498 -13.785 -11.469 1.00 82.88 294 LEU A C 1
ATOM 2356 O O . LEU A 1 294 ? 16.955 -13.981 -12.554 1.00 82.88 294 LEU A O 1
ATOM 2360 N N . THR A 1 295 ? 17.227 -14.525 -10.402 1.00 87.88 295 THR A N 1
ATOM 2361 C CA . THR A 1 295 ? 16.375 -15.714 -10.398 1.00 87.88 295 THR A CA 1
ATOM 2362 C C . THR A 1 295 ? 15.262 -15.602 -9.360 1.00 87.88 295 THR A C 1
ATOM 2364 O O . THR A 1 295 ? 15.285 -14.764 -8.459 1.00 87.88 295 THR A O 1
ATOM 2367 N N . ALA A 1 296 ? 14.295 -16.519 -9.406 1.00 86.50 296 ALA A N 1
ATOM 2368 C CA . ALA A 1 296 ? 13.250 -16.612 -8.387 1.00 86.50 296 ALA A CA 1
ATOM 2369 C C . ALA A 1 296 ? 13.799 -16.779 -6.951 1.00 86.50 296 ALA A C 1
ATOM 2371 O O . ALA A 1 296 ? 13.123 -16.409 -5.989 1.00 86.50 296 ALA A O 1
ATOM 2372 N N . PHE A 1 297 ? 15.011 -17.323 -6.786 1.00 87.69 297 PHE A N 1
ATOM 2373 C CA . PHE A 1 297 ? 15.661 -17.412 -5.478 1.00 87.69 297 PHE A CA 1
ATOM 2374 C C . PHE A 1 297 ? 16.124 -16.037 -4.980 1.00 87.69 297 PHE A C 1
ATOM 2376 O O . PHE A 1 297 ? 15.926 -15.708 -3.809 1.00 87.69 297 PHE A O 1
ATOM 2383 N N . ASP A 1 298 ? 16.642 -15.199 -5.877 1.00 86.06 298 ASP A N 1
ATOM 2384 C CA . ASP A 1 298 ? 17.029 -13.823 -5.558 1.00 86.06 298 ASP A CA 1
ATOM 2385 C C . ASP A 1 298 ? 15.813 -12.988 -5.164 1.00 86.06 298 ASP A C 1
ATOM 2387 O O . ASP A 1 298 ? 15.895 -12.195 -4.231 1.00 86.06 298 ASP A O 1
ATOM 2391 N N . TYR A 1 299 ? 14.650 -13.237 -5.778 1.00 85.56 299 TYR A N 1
ATOM 2392 C CA . TYR A 1 299 ? 13.393 -12.635 -5.328 1.00 85.56 299 TYR A CA 1
ATOM 2393 C C . TYR A 1 299 ? 13.087 -12.994 -3.868 1.00 85.56 299 TYR A C 1
ATOM 2395 O O . TYR A 1 299 ? 12.775 -12.119 -3.061 1.00 85.56 299 TYR A O 1
ATOM 2403 N N . PHE A 1 300 ? 13.196 -14.275 -3.498 1.00 85.69 300 PHE A N 1
ATOM 2404 C CA . PHE A 1 300 ? 12.970 -14.707 -2.117 1.00 85.69 300 PHE A CA 1
ATOM 2405 C C . PHE A 1 300 ? 13.939 -14.006 -1.155 1.00 85.69 300 PHE A C 1
ATOM 2407 O O . PHE A 1 300 ? 13.514 -13.458 -0.136 1.00 85.69 300 PHE A O 1
ATOM 2414 N N . ASN A 1 301 ? 15.228 -13.964 -1.492 1.00 83.69 301 ASN A N 1
ATOM 2415 C CA . ASN A 1 301 ? 16.225 -13.302 -0.659 1.00 83.69 301 ASN A CA 1
ATOM 2416 C C . ASN A 1 301 ? 15.941 -11.791 -0.532 1.00 83.69 301 ASN A C 1
ATOM 2418 O O . ASN A 1 301 ? 15.837 -11.258 0.574 1.00 83.69 301 ASN A O 1
ATOM 2422 N N . GLN A 1 302 ? 15.714 -11.107 -1.653 1.00 81.62 302 GLN A N 1
ATOM 2423 C CA . GLN A 1 302 ? 15.587 -9.652 -1.676 1.00 81.62 302 GLN A CA 1
ATOM 2424 C C . GLN A 1 302 ? 14.259 -9.129 -1.120 1.00 81.62 302 GLN A C 1
ATOM 2426 O O . GLN A 1 302 ? 14.228 -8.065 -0.504 1.00 81.62 302 GLN A O 1
ATOM 2431 N N . TYR A 1 303 ? 13.162 -9.861 -1.314 1.00 82.12 303 TYR A N 1
ATOM 2432 C CA . TYR A 1 303 ? 11.820 -9.384 -0.974 1.00 82.12 303 TYR A CA 1
ATOM 2433 C C . TYR A 1 303 ? 11.239 -10.039 0.280 1.00 82.12 303 TYR A C 1
ATOM 2435 O O . TYR A 1 303 ? 10.354 -9.459 0.903 1.00 82.12 303 TYR A O 1
ATOM 2443 N N . LEU A 1 304 ? 11.731 -11.207 0.701 1.00 82.62 304 LEU A N 1
ATOM 2444 C CA . LEU A 1 304 ? 11.252 -11.882 1.915 1.00 82.62 304 LEU A CA 1
ATOM 2445 C C . LEU A 1 304 ? 12.304 -11.864 3.029 1.00 82.62 304 LEU A C 1
ATOM 2447 O O . LEU A 1 304 ? 11.992 -11.516 4.167 1.00 82.62 304 LEU A O 1
ATOM 2451 N N . VAL A 1 305 ? 13.561 -12.184 2.718 1.00 83.19 305 VAL A N 1
ATOM 2452 C CA . VAL A 1 305 ? 14.617 -12.287 3.738 1.00 83.19 305 VAL A CA 1
ATOM 2453 C C . VAL A 1 305 ? 15.145 -10.909 4.143 1.00 83.19 305 VAL A C 1
ATOM 2455 O O . VAL A 1 305 ? 15.138 -10.583 5.334 1.00 83.19 305 VAL A O 1
ATOM 2458 N N . LEU A 1 306 ? 15.548 -10.069 3.182 1.00 77.44 306 LEU A N 1
ATOM 2459 C CA . LEU A 1 306 ? 16.089 -8.732 3.460 1.00 77.44 306 LEU A CA 1
ATOM 2460 C C . LEU A 1 306 ? 15.124 -7.853 4.263 1.00 77.44 306 LEU A C 1
ATOM 2462 O O . LEU A 1 306 ? 15.554 -7.325 5.291 1.00 77.44 306 LEU A O 1
ATOM 2466 N N . PRO A 1 307 ? 13.829 -7.708 3.910 1.00 75.62 307 PRO A N 1
ATOM 2467 C CA . PRO A 1 307 ? 12.941 -6.816 4.653 1.00 75.62 307 PRO A CA 1
ATOM 2468 C C . PRO A 1 307 ? 12.678 -7.279 6.091 1.00 75.62 307 PRO A C 1
ATOM 2470 O O . PRO A 1 307 ? 12.266 -6.462 6.916 1.00 75.62 307 PRO A O 1
ATOM 2473 N N . LEU A 1 308 ? 12.933 -8.555 6.400 1.00 76.31 308 LEU A N 1
ATOM 2474 C CA . LEU A 1 308 ? 12.824 -9.124 7.740 1.00 76.31 308 LEU A CA 1
ATOM 2475 C C . LEU A 1 308 ? 14.129 -8.990 8.540 1.00 76.31 308 LEU A C 1
ATOM 2477 O O . LEU A 1 308 ? 14.115 -8.497 9.668 1.00 76.31 308 LEU A O 1
ATOM 2481 N N . LEU A 1 309 ? 15.253 -9.436 7.973 1.00 76.62 309 LEU A N 1
ATOM 2482 C CA . LEU A 1 309 ? 16.521 -9.593 8.693 1.00 76.62 309 LEU A CA 1
ATOM 2483 C C . LEU A 1 309 ? 17.423 -8.354 8.624 1.00 76.62 309 LEU A C 1
ATOM 2485 O O . LEU A 1 309 ? 18.115 -8.048 9.599 1.00 76.62 309 LEU A O 1
ATOM 2489 N N . ALA A 1 310 ? 17.411 -7.613 7.512 1.00 66.06 310 ALA A N 1
ATOM 2490 C CA . ALA A 1 310 ? 18.267 -6.439 7.346 1.00 66.06 310 ALA A CA 1
ATOM 2491 C C . ALA A 1 310 ? 17.924 -5.303 8.335 1.00 66.06 310 ALA A C 1
ATOM 2493 O O . ALA A 1 310 ? 18.847 -4.707 8.893 1.00 66.06 310 ALA A O 1
ATOM 2494 N N . PRO A 1 311 ? 16.642 -5.023 8.671 1.00 64.50 311 PRO A N 1
ATOM 2495 C CA . PRO A 1 311 ? 16.308 -4.058 9.723 1.00 64.50 311 PRO A CA 1
ATOM 2496 C C . PRO A 1 311 ? 16.820 -4.448 11.113 1.00 64.50 311 PRO A C 1
ATOM 2498 O O . PRO A 1 311 ? 17.066 -3.570 11.937 1.00 64.50 311 PRO A O 1
ATOM 2501 N N . LEU A 1 312 ? 16.994 -5.747 11.369 1.00 66.31 312 LEU A N 1
ATOM 2502 C CA . LEU A 1 312 ? 17.582 -6.269 12.604 1.00 66.31 312 LEU A CA 1
ATOM 2503 C C . LEU A 1 312 ? 19.120 -6.262 12.568 1.00 66.31 312 LEU A C 1
ATOM 2505 O O . LEU A 1 312 ? 19.747 -6.697 13.530 1.00 66.31 312 LEU A O 1
ATOM 2509 N N . ARG A 1 313 ? 19.728 -5.771 11.476 1.00 63.25 313 ARG A N 1
ATOM 2510 C CA . ARG A 1 313 ? 21.176 -5.803 11.206 1.00 63.25 313 ARG A CA 1
ATOM 2511 C C . ARG A 1 313 ? 21.777 -7.210 11.260 1.00 63.25 313 ARG A C 1
ATOM 2513 O O . ARG A 1 313 ? 22.967 -7.360 11.511 1.00 63.25 313 ARG A O 1
ATOM 2520 N N . LEU A 1 314 ? 20.958 -8.236 11.024 1.00 68.88 314 LEU A N 1
ATOM 2521 C CA . LEU A 1 314 ? 21.416 -9.627 10.997 1.00 68.88 314 LEU A CA 1
ATOM 2522 C C . LEU A 1 314 ? 22.099 -9.978 9.671 1.00 68.88 314 LEU A C 1
ATOM 2524 O O . LEU A 1 314 ? 22.895 -10.908 9.625 1.00 68.88 314 LEU A O 1
ATOM 2528 N N . ILE A 1 315 ? 21.797 -9.225 8.613 1.00 73.44 315 ILE A N 1
ATOM 2529 C CA . ILE A 1 315 ? 22.411 -9.337 7.288 1.00 73.44 315 ILE A CA 1
ATOM 2530 C C . ILE A 1 315 ? 22.665 -7.944 6.705 1.00 73.44 315 ILE A C 1
ATOM 2532 O O . ILE A 1 315 ? 22.039 -6.962 7.121 1.00 73.44 315 ILE A O 1
ATOM 2536 N N . SER A 1 316 ? 23.591 -7.854 5.749 1.00 66.94 316 SER A N 1
ATOM 2537 C CA . SER A 1 316 ? 23.878 -6.624 5.008 1.00 66.94 316 SER A CA 1
ATOM 2538 C C . SER A 1 316 ? 22.692 -6.199 4.145 1.00 66.94 316 SER A C 1
ATOM 2540 O O . SER A 1 316 ? 21.980 -7.034 3.593 1.00 66.94 316 SER A O 1
ATOM 2542 N N . TYR A 1 317 ? 22.494 -4.887 4.009 1.00 63.94 317 TYR A N 1
ATOM 2543 C CA . TYR A 1 317 ? 21.491 -4.341 3.100 1.00 63.94 317 TYR A CA 1
ATOM 2544 C C . TYR A 1 317 ? 22.028 -4.418 1.667 1.00 63.94 317 TYR A C 1
ATOM 2546 O O . TYR A 1 317 ? 22.960 -3.692 1.319 1.00 63.94 317 TYR A O 1
ATOM 2554 N N . GLU A 1 318 ? 21.472 -5.308 0.851 1.00 67.44 318 GLU A N 1
ATOM 2555 C CA . GLU A 1 318 ? 21.820 -5.379 -0.570 1.00 67.44 318 GLU A CA 1
ATOM 2556 C C . GLU A 1 318 ? 21.169 -4.223 -1.352 1.00 67.44 318 GLU A C 1
ATOM 2558 O O . GLU A 1 318 ? 20.115 -3.708 -0.951 1.00 67.44 318 GLU A O 1
ATOM 2563 N N . PRO A 1 319 ? 21.792 -3.764 -2.454 1.00 67.50 319 PRO A N 1
ATOM 2564 C CA . PRO A 1 319 ? 21.189 -2.760 -3.319 1.00 67.50 319 PRO A CA 1
ATOM 2565 C C . PRO A 1 319 ? 19.879 -3.291 -3.915 1.00 67.50 319 PRO A C 1
ATOM 2567 O O . PRO A 1 319 ? 19.812 -4.412 -4.408 1.00 67.50 319 PRO A O 1
ATOM 2570 N N . THR A 1 320 ? 18.827 -2.471 -3.883 1.00 73.06 320 THR A N 1
ATOM 2571 C CA . THR A 1 320 ? 17.536 -2.834 -4.481 1.00 73.06 320 THR A CA 1
ATOM 2572 C C . THR A 1 320 ? 17.650 -2.923 -6.002 1.00 73.06 320 THR A C 1
ATOM 2574 O O . THR A 1 320 ? 18.466 -2.222 -6.603 1.00 73.06 320 THR A O 1
ATOM 2577 N N . VAL A 1 321 ? 16.773 -3.703 -6.644 1.00 72.06 321 VAL A N 1
ATOM 2578 C CA . VAL A 1 321 ? 16.657 -3.759 -8.116 1.00 72.06 321 VAL A CA 1
ATOM 2579 C C . VAL A 1 321 ? 16.553 -2.357 -8.723 1.00 72.06 321 VAL A C 1
ATOM 2581 O O . VAL A 1 321 ? 17.242 -2.045 -9.690 1.00 72.06 321 VAL A O 1
ATOM 2584 N N . GLY A 1 322 ? 15.760 -1.476 -8.102 1.00 69.12 322 GLY A N 1
ATOM 2585 C CA . GLY A 1 322 ? 15.647 -0.081 -8.526 1.00 69.12 322 GLY A CA 1
ATOM 2586 C C . GLY A 1 322 ? 16.980 0.666 -8.488 1.00 69.12 322 GLY A C 1
ATOM 2587 O O . GLY A 1 322 ? 17.286 1.398 -9.425 1.00 69.12 322 GLY A O 1
ATOM 2588 N N . LYS A 1 323 ? 17.808 0.455 -7.455 1.00 71.56 323 LYS A N 1
ATOM 2589 C CA . LYS A 1 323 ? 19.144 1.062 -7.366 1.00 71.56 323 LYS A CA 1
ATOM 2590 C C . LYS A 1 323 ? 20.105 0.496 -8.411 1.00 71.56 323 LYS A C 1
ATOM 2592 O O . LYS A 1 323 ? 20.786 1.280 -9.061 1.00 71.56 323 LYS A O 1
ATOM 2597 N N . ILE A 1 324 ? 20.154 -0.829 -8.574 1.00 73.00 324 ILE A N 1
ATOM 2598 C CA . ILE A 1 324 ? 20.998 -1.490 -9.590 1.00 73.00 324 ILE A CA 1
ATOM 2599 C C . ILE A 1 324 ? 20.710 -0.878 -10.961 1.00 73.00 324 ILE A C 1
ATOM 2601 O O . ILE A 1 324 ? 21.620 -0.513 -11.702 1.00 73.00 324 ILE A O 1
ATOM 2605 N N . LEU A 1 325 ? 19.428 -0.673 -11.245 1.00 66.12 325 LEU A N 1
ATOM 2606 C CA . LEU A 1 325 ? 19.016 -0.056 -12.483 1.00 66.12 325 LEU A CA 1
ATOM 2607 C C . LEU A 1 325 ? 19.372 1.409 -12.575 1.00 66.12 325 LEU A C 1
ATOM 2609 O O . LEU A 1 325 ? 19.986 1.771 -13.564 1.00 66.12 325 LEU A O 1
ATOM 2613 N N . ALA A 1 326 ? 19.056 2.240 -11.583 1.00 65.62 326 ALA A N 1
ATOM 2614 C CA . ALA A 1 326 ? 19.415 3.661 -11.619 1.00 65.62 326 ALA A CA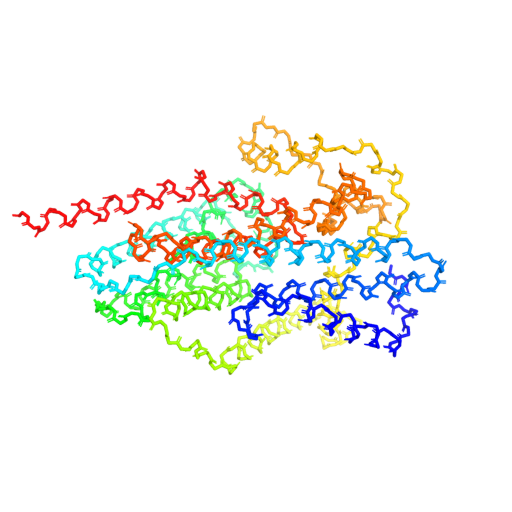 1
ATOM 2615 C C . ALA A 1 326 ? 20.901 3.887 -11.926 1.00 65.62 326 ALA A C 1
ATOM 2617 O O . ALA A 1 326 ? 21.228 4.713 -12.783 1.00 65.62 326 ALA A O 1
ATOM 2618 N N . VAL A 1 327 ? 21.771 3.070 -11.324 1.00 68.50 327 VAL A N 1
ATOM 2619 C CA . VAL A 1 327 ? 23.208 3.073 -11.609 1.00 68.50 327 VAL A CA 1
ATOM 2620 C C . VAL A 1 327 ? 23.476 2.695 -13.068 1.00 68.50 327 VAL A C 1
ATOM 2622 O O . VAL A 1 327 ? 24.203 3.411 -13.748 1.00 68.50 327 VAL A O 1
ATOM 2625 N N . SER A 1 328 ? 22.849 1.634 -13.587 1.00 66.25 328 SER A N 1
ATOM 2626 C CA . SER A 1 328 ? 22.996 1.246 -15.000 1.00 66.25 328 SER A CA 1
ATOM 2627 C C . SER A 1 328 ? 22.440 2.279 -15.998 1.00 66.25 328 SER A C 1
ATOM 2629 O O . SER A 1 328 ? 22.995 2.424 -17.084 1.00 66.25 328 SER A O 1
ATOM 2631 N N . MET A 1 329 ? 21.372 3.023 -15.657 1.00 61.09 329 MET A N 1
ATOM 2632 C CA . MET A 1 329 ? 20.707 3.938 -16.603 1.00 61.09 329 MET A CA 1
ATOM 2633 C C . MET A 1 329 ? 21.313 5.341 -16.622 1.00 61.09 329 MET A C 1
ATOM 2635 O O . MET A 1 329 ? 21.361 5.974 -17.675 1.00 61.09 329 MET A O 1
ATOM 2639 N N . VAL A 1 330 ? 21.658 5.875 -15.448 1.00 60.38 330 VAL A N 1
ATOM 2640 C CA . VAL A 1 330 ? 22.014 7.296 -15.277 1.00 60.38 330 VAL A CA 1
ATOM 2641 C C . VAL A 1 330 ? 23.392 7.459 -14.630 1.00 60.38 330 VAL A C 1
ATOM 2643 O O . VAL A 1 330 ? 23.857 8.583 -14.470 1.00 60.38 330 VAL A O 1
ATOM 2646 N N . GLY A 1 331 ? 24.064 6.360 -14.257 1.00 58.62 331 GLY A N 1
ATOM 2647 C CA . GLY A 1 331 ? 25.296 6.414 -13.464 1.00 58.62 331 GLY A CA 1
ATOM 2648 C C . GLY A 1 331 ? 25.073 6.990 -12.064 1.00 58.62 331 GLY A C 1
ATOM 2649 O O . GLY A 1 331 ? 26.031 7.391 -11.411 1.00 58.62 331 GLY A O 1
ATOM 2650 N N . ASP A 1 332 ? 23.812 7.065 -11.631 1.00 58.47 332 ASP A N 1
ATOM 2651 C CA . ASP A 1 332 ? 23.394 7.729 -10.405 1.00 58.47 332 ASP A CA 1
ATOM 2652 C C . ASP A 1 332 ? 23.024 6.679 -9.356 1.00 58.47 332 ASP A C 1
ATOM 2654 O O . ASP A 1 332 ? 22.179 5.803 -9.564 1.00 58.47 332 ASP A O 1
ATOM 2658 N N . ASP A 1 333 ? 23.695 6.762 -8.218 1.00 54.72 333 ASP A N 1
ATOM 2659 C CA . ASP A 1 333 ? 23.550 5.885 -7.071 1.00 54.72 333 ASP A CA 1
ATOM 2660 C C . ASP A 1 333 ? 22.555 6.419 -6.034 1.00 54.72 333 ASP A C 1
ATOM 2662 O O . ASP A 1 333 ? 22.302 5.731 -5.033 1.00 54.72 333 ASP A O 1
ATOM 2666 N N . THR A 1 334 ? 21.973 7.603 -6.271 1.00 46.12 334 THR A N 1
ATOM 2667 C CA . THR A 1 334 ? 21.186 8.307 -5.261 1.00 46.12 334 THR A CA 1
ATOM 2668 C C . THR A 1 334 ? 19.846 7.636 -4.992 1.00 46.12 334 THR A C 1
ATOM 2670 O O . THR A 1 334 ? 19.659 7.226 -3.857 1.00 46.12 334 THR A O 1
ATOM 2673 N N . PHE A 1 335 ? 18.944 7.414 -5.955 1.00 50.22 335 PHE A N 1
ATOM 2674 C CA . PHE A 1 335 ? 17.726 6.596 -5.760 1.00 50.22 335 PHE A CA 1
ATOM 2675 C C . PHE A 1 335 ? 17.099 6.193 -7.105 1.00 50.22 335 PHE A C 1
ATOM 2677 O O . PHE A 1 335 ? 16.831 7.047 -7.946 1.00 50.22 335 PHE A O 1
ATOM 2684 N N . GLY A 1 336 ? 16.785 4.906 -7.286 1.00 51.59 336 GLY A N 1
ATOM 2685 C CA . GLY A 1 336 ? 16.076 4.414 -8.470 1.00 51.59 336 GLY A CA 1
ATOM 2686 C C . GLY A 1 336 ? 14.587 4.156 -8.248 1.00 51.59 336 GLY A C 1
ATOM 2687 O O . GLY A 1 336 ? 14.181 3.863 -7.121 1.00 51.59 336 GLY A O 1
ATOM 2688 N N . PRO A 1 337 ? 13.753 4.251 -9.300 1.00 59.69 337 PRO A N 1
ATOM 2689 C CA . PRO A 1 337 ? 12.331 3.951 -9.197 1.00 59.69 337 PRO A CA 1
ATOM 2690 C C . PRO A 1 337 ? 12.130 2.481 -8.824 1.00 59.69 337 PRO A C 1
ATOM 2692 O O . PRO A 1 337 ? 12.749 1.602 -9.425 1.00 59.69 337 PRO A O 1
ATOM 2695 N N . ASN A 1 338 ? 11.251 2.196 -7.863 1.00 67.62 338 ASN A N 1
ATOM 2696 C CA . ASN A 1 338 ? 10.953 0.812 -7.500 1.00 67.62 338 ASN A CA 1
ATOM 2697 C C . ASN A 1 338 ? 10.263 0.088 -8.669 1.00 67.62 338 ASN A C 1
ATOM 2699 O O . ASN A 1 338 ? 9.442 0.694 -9.371 1.00 67.62 338 ASN A O 1
ATOM 2703 N N . PRO A 1 339 ? 10.627 -1.179 -8.926 1.00 73.62 339 PRO A N 1
ATOM 2704 C CA . PRO A 1 339 ? 10.053 -1.926 -10.030 1.00 73.62 339 PRO A CA 1
ATOM 2705 C C . PRO A 1 339 ? 8.568 -2.174 -9.765 1.00 73.62 339 PRO A C 1
ATOM 2707 O O . PRO A 1 339 ? 8.162 -2.617 -8.696 1.00 73.62 339 PRO A O 1
ATOM 2710 N N . SER A 1 340 ? 7.736 -1.887 -10.765 1.00 79.69 340 SER A N 1
ATOM 2711 C CA . SER A 1 340 ? 6.325 -2.283 -10.721 1.00 79.69 340 SER A CA 1
ATOM 2712 C C . SER A 1 340 ? 6.181 -3.803 -10.838 1.00 79.69 340 SER A C 1
ATOM 2714 O O . SER A 1 340 ? 7.084 -4.473 -11.344 1.00 79.69 340 SER A O 1
ATOM 2716 N N . MET A 1 341 ? 5.008 -4.341 -10.484 1.00 85.75 341 MET A N 1
ATOM 2717 C CA . MET A 1 341 ? 4.748 -5.789 -10.541 1.00 85.75 341 MET A CA 1
ATOM 2718 C C . MET A 1 341 ? 5.084 -6.443 -11.893 1.00 85.75 341 MET A C 1
ATOM 2720 O O . MET A 1 341 ? 5.511 -7.593 -11.947 1.00 85.75 341 MET A O 1
ATOM 2724 N N . TYR A 1 342 ? 4.919 -5.708 -12.995 1.00 84.25 342 TYR A N 1
ATOM 2725 C CA . TYR A 1 342 ? 5.232 -6.200 -14.334 1.00 84.25 342 TYR A CA 1
ATOM 2726 C C . TYR A 1 342 ? 6.717 -6.468 -14.518 1.00 84.25 342 TYR A C 1
ATOM 2728 O O . TYR A 1 342 ? 7.115 -7.446 -15.148 1.00 84.25 342 TYR A O 1
ATOM 2736 N N . VAL A 1 343 ? 7.525 -5.563 -13.980 1.00 80.69 343 VAL A N 1
ATOM 2737 C CA . VAL A 1 343 ? 8.966 -5.595 -14.131 1.00 80.69 343 VAL A CA 1
ATOM 2738 C C . VAL A 1 343 ? 9.562 -6.648 -13.203 1.00 80.69 343 VAL A C 1
ATOM 2740 O O . VAL A 1 343 ? 10.370 -7.463 -13.630 1.00 80.69 343 VAL A O 1
ATOM 2743 N N . GLU A 1 344 ? 9.118 -6.697 -11.951 1.00 83.00 344 GLU A N 1
ATOM 2744 C CA . GLU A 1 344 ? 9.550 -7.754 -11.032 1.00 83.00 344 GLU A CA 1
ATOM 2745 C C . GLU A 1 344 ? 9.222 -9.139 -11.597 1.00 83.00 344 GLU A C 1
ATOM 2747 O O . GLU A 1 344 ? 10.064 -10.036 -11.587 1.00 83.00 344 GLU A O 1
ATOM 2752 N N . GLY A 1 345 ? 8.024 -9.288 -12.173 1.00 87.50 345 GLY A N 1
ATOM 2753 C CA . GLY A 1 345 ? 7.597 -10.519 -12.823 1.00 87.50 345 GLY A CA 1
ATOM 2754 C C . GLY A 1 345 ? 8.577 -10.997 -13.896 1.00 87.50 345 GLY A C 1
ATOM 2755 O O . GLY A 1 345 ? 8.965 -12.162 -13.887 1.00 87.50 345 GLY A O 1
ATOM 2756 N N . ILE A 1 346 ? 9.001 -10.105 -14.795 1.00 86.12 346 ILE A N 1
ATOM 2757 C CA . ILE A 1 346 ? 9.891 -10.483 -15.899 1.00 86.12 346 ILE A CA 1
ATOM 2758 C C . ILE A 1 346 ? 11.329 -10.707 -15.427 1.00 86.12 346 ILE A C 1
ATOM 2760 O O . ILE A 1 346 ? 11.952 -11.661 -15.881 1.00 86.12 346 ILE A O 1
ATOM 2764 N N . ILE A 1 347 ? 11.829 -9.889 -14.493 1.00 84.12 347 ILE A N 1
ATOM 2765 C CA . ILE A 1 347 ? 13.200 -9.996 -13.974 1.00 84.12 347 ILE A CA 1
ATOM 2766 C C . ILE A 1 347 ? 13.401 -11.329 -13.254 1.00 84.12 347 ILE A C 1
ATOM 2768 O O . ILE A 1 347 ? 14.368 -12.029 -13.520 1.00 84.12 347 ILE A O 1
ATOM 2772 N N . PHE A 1 348 ? 12.486 -11.699 -12.357 1.00 87.56 348 PHE A N 1
ATOM 2773 C CA . PHE A 1 348 ? 12.694 -12.848 -11.474 1.00 87.56 348 PHE A CA 1
ATOM 2774 C C . PHE A 1 348 ? 12.086 -14.155 -11.989 1.00 87.56 348 PHE A C 1
ATOM 2776 O O . PHE A 1 348 ? 12.524 -15.237 -11.595 1.00 87.56 348 PHE A O 1
ATOM 2783 N N . TYR A 1 349 ? 11.068 -14.074 -12.851 1.00 90.19 349 TYR A N 1
ATOM 2784 C CA . TYR A 1 349 ? 10.304 -15.238 -13.308 1.00 90.19 349 TYR A CA 1
ATOM 2785 C C . TYR A 1 349 ? 10.227 -15.362 -14.839 1.00 90.19 349 TYR A C 1
ATOM 2787 O O . TYR A 1 349 ? 9.609 -16.300 -15.351 1.00 90.19 349 TYR A O 1
ATOM 2795 N N . GLY A 1 350 ? 10.848 -14.444 -15.585 1.00 88.19 350 GLY A N 1
ATOM 2796 C CA . GLY A 1 350 ? 10.794 -14.405 -17.045 1.00 88.19 350 GLY A CA 1
ATOM 2797 C C . GLY A 1 350 ? 9.411 -14.036 -17.595 1.00 88.19 350 GLY A C 1
ATOM 2798 O O . GLY A 1 350 ? 8.469 -13.751 -16.860 1.00 88.19 350 GLY A O 1
ATOM 2799 N N . TRP A 1 351 ? 9.259 -14.069 -18.920 1.00 88.88 351 TRP A N 1
ATOM 2800 C CA . TRP A 1 351 ? 8.029 -13.640 -19.604 1.00 88.88 351 TRP A CA 1
ATOM 2801 C C . TRP A 1 351 ? 6.778 -14.420 -19.182 1.00 88.88 351 TRP A C 1
ATOM 2803 O O . TRP A 1 351 ? 5.758 -13.831 -18.837 1.00 88.88 351 TRP A O 1
ATOM 2813 N N . LEU A 1 352 ? 6.836 -15.754 -19.197 1.00 90.94 352 LEU A N 1
ATOM 2814 C CA . LEU A 1 352 ? 5.681 -16.580 -18.832 1.00 90.94 352 LEU A CA 1
ATOM 2815 C C . LEU A 1 352 ? 5.453 -16.591 -17.317 1.00 90.94 352 LEU A C 1
ATOM 2817 O O . LEU A 1 352 ? 4.320 -16.419 -16.867 1.00 90.94 352 LEU A O 1
ATOM 2821 N N . GLY A 1 353 ? 6.515 -16.749 -16.522 1.00 91.75 353 GLY A N 1
ATOM 2822 C CA . GLY A 1 353 ? 6.408 -16.750 -15.064 1.00 91.75 353 GLY A CA 1
ATOM 2823 C C . GLY A 1 353 ? 5.941 -15.403 -14.508 1.00 91.75 353 GLY A C 1
ATOM 2824 O O . GLY A 1 353 ? 5.137 -15.382 -13.578 1.00 91.75 353 GLY A O 1
ATOM 2825 N N . GLY A 1 354 ? 6.331 -14.288 -15.130 1.00 91.31 354 GLY A N 1
ATOM 2826 C CA . GLY A 1 354 ? 5.892 -12.941 -14.766 1.00 91.31 354 GLY A CA 1
ATOM 2827 C C . GLY A 1 354 ? 4.384 -12.714 -14.925 1.00 91.31 354 GLY A C 1
ATOM 2828 O O . GLY A 1 354 ? 3.760 -12.041 -14.099 1.00 91.31 354 GLY A O 1
ATOM 2829 N N . ILE A 1 355 ? 3.758 -13.347 -15.925 1.00 94.62 355 ILE A N 1
ATOM 2830 C CA . ILE A 1 355 ? 2.297 -13.323 -16.104 1.00 94.62 355 ILE A CA 1
ATOM 2831 C C . ILE A 1 355 ? 1.607 -14.061 -14.946 1.00 94.62 355 ILE A C 1
ATOM 2833 O O . ILE A 1 355 ? 0.666 -13.533 -14.342 1.00 94.62 355 ILE A O 1
ATOM 2837 N N . PHE A 1 356 ? 2.094 -15.254 -14.588 1.00 94.81 356 PHE A N 1
ATOM 2838 C CA . PHE A 1 356 ? 1.562 -16.017 -13.454 1.00 94.81 356 PHE A CA 1
ATOM 2839 C C . PHE A 1 356 ? 1.786 -15.304 -12.117 1.00 94.81 356 PHE A C 1
ATOM 2841 O O . PHE A 1 356 ? 0.866 -15.260 -11.297 1.00 94.81 356 PHE A O 1
ATOM 2848 N N . TYR A 1 357 ? 2.953 -14.683 -11.928 1.00 93.56 357 TYR A N 1
ATOM 2849 C CA . TYR A 1 357 ? 3.267 -13.836 -10.778 1.00 93.56 357 TYR A CA 1
ATOM 2850 C C . TYR A 1 357 ? 2.219 -12.730 -10.603 1.00 93.56 357 TYR A C 1
ATOM 2852 O O . TYR A 1 357 ? 1.609 -12.621 -9.538 1.00 93.56 357 TYR A O 1
ATOM 2860 N N . CYS A 1 358 ? 1.901 -11.985 -11.666 1.00 93.31 358 CYS A N 1
ATOM 2861 C CA . CYS A 1 358 ? 0.867 -10.948 -11.618 1.00 93.31 358 CYS A CA 1
ATOM 2862 C C . CYS A 1 358 ? -0.517 -11.520 -11.254 1.00 93.31 358 CYS A C 1
ATOM 2864 O O . CYS A 1 358 ? -1.262 -10.911 -10.483 1.00 93.31 358 CYS A O 1
ATOM 2866 N N . GLY A 1 359 ? -0.854 -12.717 -11.746 1.00 94.31 359 GLY A N 1
ATOM 2867 C CA . GLY A 1 359 ? -2.071 -13.432 -11.352 1.00 94.31 359 GLY A CA 1
ATOM 2868 C C . GLY A 1 359 ? -2.113 -13.783 -9.861 1.00 94.31 359 GLY A C 1
ATOM 2869 O O . GLY A 1 359 ? -3.126 -13.538 -9.197 1.00 94.31 359 GLY A O 1
ATOM 2870 N N . MET A 1 360 ? -1.008 -14.295 -9.312 1.00 93.00 360 MET A N 1
ATOM 2871 C CA . MET A 1 360 ? -0.869 -14.582 -7.880 1.00 93.00 360 MET A CA 1
ATOM 2872 C C . MET A 1 360 ? -0.987 -13.315 -7.035 1.00 93.00 360 MET A C 1
ATOM 2874 O O . MET A 1 360 ? -1.712 -13.314 -6.038 1.00 93.00 360 MET A O 1
ATOM 2878 N N . LEU A 1 361 ? -0.364 -12.214 -7.462 1.00 92.44 361 LEU A N 1
ATOM 2879 C CA . LEU A 1 361 ? -0.537 -10.919 -6.812 1.00 92.44 361 LEU A CA 1
ATOM 2880 C C . LEU A 1 361 ? -2.002 -10.488 -6.806 1.00 92.44 361 LEU A C 1
ATOM 2882 O O . LEU A 1 361 ? -2.511 -10.074 -5.769 1.00 92.44 361 LEU A O 1
ATOM 2886 N N . GLY A 1 362 ? -2.728 -10.665 -7.910 1.00 92.06 362 GLY A N 1
ATOM 2887 C CA . GLY A 1 362 ? -4.169 -10.413 -7.953 1.00 92.06 362 GLY A CA 1
ATOM 2888 C C . GLY A 1 362 ? -4.943 -11.194 -6.882 1.00 92.06 362 GLY A C 1
ATOM 2889 O O . GLY A 1 362 ? -5.807 -10.639 -6.194 1.00 92.06 362 GLY A O 1
ATOM 2890 N N . ILE A 1 363 ? -4.609 -12.473 -6.685 1.00 92.06 363 ILE A N 1
ATOM 2891 C CA . ILE A 1 363 ? -5.213 -13.313 -5.640 1.00 92.06 363 ILE A CA 1
ATOM 2892 C C . ILE A 1 363 ? -4.907 -12.745 -4.251 1.00 92.06 363 ILE A C 1
ATOM 2894 O O . ILE A 1 363 ? -5.844 -12.540 -3.473 1.00 92.06 363 ILE A O 1
ATOM 2898 N N . ILE A 1 364 ? -3.635 -12.458 -3.957 1.00 90.94 364 ILE A N 1
ATOM 2899 C CA . ILE A 1 364 ? -3.178 -11.907 -2.671 1.00 90.94 364 ILE A CA 1
ATOM 2900 C C . ILE A 1 364 ? -3.874 -10.572 -2.389 1.00 90.94 364 ILE A C 1
ATOM 2902 O O . ILE A 1 364 ? -4.475 -10.399 -1.326 1.00 90.94 364 ILE A O 1
ATOM 2906 N N . PHE A 1 365 ? -3.895 -9.670 -3.373 1.00 91.19 365 PHE A N 1
ATOM 2907 C CA . PHE A 1 365 ? -4.588 -8.384 -3.314 1.00 91.19 365 PHE A CA 1
ATOM 2908 C C . PHE A 1 365 ? -6.044 -8.545 -2.871 1.00 91.19 365 PHE A C 1
ATOM 2910 O O . PHE A 1 365 ? -6.520 -7.859 -1.966 1.00 91.19 365 PHE A O 1
ATOM 2917 N N . SER A 1 366 ? -6.766 -9.481 -3.489 1.00 89.44 366 SER A N 1
ATOM 2918 C CA . SER A 1 366 ? -8.157 -9.748 -3.137 1.00 89.44 366 SER A CA 1
ATOM 2919 C C . SER A 1 366 ? -8.300 -10.369 -1.745 1.00 89.44 366 SER A C 1
ATOM 2921 O O . SER A 1 366 ? -9.187 -9.968 -0.990 1.00 89.44 366 SER A O 1
ATOM 2923 N N . VAL A 1 367 ? -7.428 -11.305 -1.362 1.00 88.31 367 VAL A N 1
ATOM 2924 C CA . VAL A 1 367 ? -7.467 -11.921 -0.027 1.00 88.31 367 VAL A CA 1
ATOM 2925 C C . VAL A 1 367 ? -7.339 -10.850 1.054 1.00 88.31 367 VAL A C 1
ATOM 2927 O O . VAL A 1 367 ? -8.230 -10.726 1.889 1.00 88.31 367 VAL A O 1
ATOM 2930 N N . PHE A 1 368 ? -6.313 -10.004 1.003 1.00 88.50 368 PHE A N 1
ATOM 2931 C CA . PHE A 1 368 ? -6.114 -8.943 1.998 1.00 88.50 368 PHE A CA 1
ATOM 2932 C C . PHE A 1 368 ? -7.265 -7.926 2.044 1.00 88.50 368 PHE A C 1
ATOM 2934 O O . PHE A 1 368 ? -7.595 -7.425 3.120 1.00 88.50 368 PHE A O 1
ATOM 2941 N N . ARG A 1 369 ? -7.909 -7.634 0.905 1.00 86.88 369 ARG A N 1
ATOM 2942 C CA . ARG A 1 369 ? -9.040 -6.694 0.851 1.00 86.88 369 ARG A CA 1
ATOM 2943 C C . ARG A 1 369 ? -10.356 -7.279 1.353 1.00 86.88 369 ARG A C 1
ATOM 2945 O O . ARG A 1 369 ? -11.123 -6.568 1.994 1.00 86.88 369 ARG A O 1
ATOM 2952 N N . TYR A 1 370 ? -10.663 -8.532 1.021 1.00 84.69 370 TYR A N 1
ATOM 2953 C CA . TYR A 1 370 ? -12.002 -9.099 1.220 1.00 84.69 370 TYR A CA 1
ATOM 2954 C C . TYR A 1 370 ? -12.068 -10.124 2.357 1.00 84.69 370 TYR A C 1
ATOM 2956 O O . TYR A 1 370 ? -13.100 -10.211 3.018 1.00 84.69 370 TYR A O 1
ATOM 2964 N N . TYR A 1 371 ? -10.994 -10.868 2.636 1.00 85.00 371 TYR A N 1
ATOM 2965 C CA . TYR A 1 371 ? -10.989 -11.899 3.682 1.00 85.00 371 TYR A CA 1
ATOM 2966 C C . TYR A 1 371 ? -11.272 -11.352 5.090 1.00 85.00 371 TYR A C 1
ATOM 2968 O O . TYR A 1 371 ? -12.034 -11.977 5.827 1.00 85.00 371 TYR A O 1
ATOM 2976 N N . PRO A 1 372 ? -10.786 -10.159 5.491 1.00 85.50 372 PRO A N 1
ATOM 2977 C CA . PRO A 1 372 ? -11.142 -9.609 6.799 1.00 85.50 372 PRO A CA 1
ATOM 2978 C C . PRO A 1 372 ? -12.654 -9.409 7.006 1.00 85.50 372 PRO A C 1
ATOM 2980 O O . PRO A 1 372 ? -13.125 -9.424 8.143 1.00 85.50 372 PRO A O 1
ATOM 2983 N N . LEU A 1 373 ? -13.432 -9.270 5.923 1.00 79.44 373 LEU A N 1
ATOM 2984 C CA . LEU A 1 373 ? -14.892 -9.146 5.985 1.00 79.44 373 LEU A CA 1
ATOM 2985 C C . LEU A 1 373 ? -15.594 -10.479 6.298 1.00 79.44 373 LEU A C 1
ATOM 2987 O O . LEU A 1 373 ? -16.728 -10.456 6.769 1.00 79.44 373 LEU A O 1
ATOM 2991 N N . THR A 1 374 ? -14.947 -11.632 6.079 1.00 77.62 374 THR A N 1
ATOM 2992 C CA . THR A 1 374 ? -15.520 -12.963 6.366 1.00 77.62 374 THR A CA 1
ATOM 2993 C C . THR A 1 374 ? -15.260 -13.437 7.799 1.00 77.62 374 THR A C 1
ATOM 2995 O O . THR A 1 374 ? -15.797 -14.459 8.225 1.00 77.62 374 THR A O 1
ATOM 2998 N N . LEU A 1 375 ? -14.446 -12.711 8.574 1.00 78.06 375 LEU A N 1
ATOM 2999 C CA . LEU A 1 375 ? -13.974 -13.091 9.911 1.00 78.06 375 LEU A CA 1
ATOM 3000 C C . LEU A 1 375 ? -15.029 -12.909 11.023 1.00 78.06 375 LEU A C 1
ATOM 3002 O O . LEU A 1 375 ? -14.753 -12.337 12.073 1.00 78.06 375 LEU A O 1
ATOM 3006 N N . ASN A 1 376 ? -16.242 -13.429 10.831 1.00 70.19 376 ASN A N 1
ATOM 3007 C CA . ASN A 1 376 ? -17.399 -13.231 11.720 1.00 70.19 376 ASN A CA 1
ATOM 3008 C C . ASN A 1 376 ? -17.220 -13.720 13.167 1.00 70.19 376 ASN A C 1
ATOM 3010 O O . ASN A 1 376 ? -17.976 -13.308 14.042 1.00 70.19 376 ASN A O 1
ATOM 3014 N N . ARG A 1 377 ? -16.235 -14.585 13.433 1.00 70.75 377 ARG A N 1
ATOM 3015 C CA . ARG A 1 377 ? -15.915 -15.069 14.787 1.00 70.75 377 ARG A CA 1
ATOM 3016 C C . ARG A 1 377 ? -15.175 -14.030 15.636 1.00 70.75 377 ARG A C 1
ATOM 3018 O O . ARG A 1 377 ? -15.101 -14.186 16.850 1.00 70.75 377 ARG A O 1
ATOM 3025 N N . PHE A 1 378 ? -14.620 -12.991 15.014 1.00 72.38 378 PHE A N 1
ATOM 3026 C CA . PHE A 1 378 ? -13.856 -11.961 15.707 1.00 72.38 378 PHE A CA 1
ATOM 3027 C C . PHE A 1 378 ? -14.738 -10.767 16.105 1.00 72.38 378 PHE A C 1
ATOM 3029 O O . PHE A 1 378 ? -15.650 -10.396 15.359 1.00 72.38 378 PHE A O 1
ATOM 3036 N N . PRO A 1 379 ? -14.434 -10.104 17.238 1.00 74.50 379 PRO A N 1
ATOM 3037 C CA . PRO A 1 379 ? -15.019 -8.817 17.598 1.00 74.50 379 PRO A CA 1
ATOM 3038 C C . PRO A 1 379 ? -14.975 -7.805 16.445 1.00 74.50 379 PRO A C 1
ATOM 3040 O O . PRO A 1 379 ? -14.002 -7.735 15.692 1.00 74.50 379 PRO A O 1
ATOM 3043 N N . SER A 1 380 ? -15.994 -6.959 16.335 1.00 75.62 380 SER A N 1
ATOM 3044 C CA . SER A 1 380 ? -16.151 -5.965 15.266 1.00 75.62 380 SER A CA 1
ATOM 3045 C C . SER A 1 380 ? -14.987 -4.984 15.192 1.00 75.62 380 SER A C 1
ATOM 3047 O O . SER A 1 380 ? -14.590 -4.599 14.095 1.00 75.62 380 SER A O 1
ATOM 3049 N N . PHE A 1 381 ? -14.383 -4.637 16.332 1.00 77.00 381 PHE A N 1
ATOM 3050 C CA . PHE A 1 381 ? -13.192 -3.786 16.345 1.00 77.00 381 PHE A CA 1
ATOM 3051 C C . PHE A 1 381 ? -11.952 -4.485 15.746 1.00 77.00 381 PHE A C 1
ATOM 3053 O O . PHE A 1 381 ? -11.158 -3.835 15.075 1.00 77.00 381 PHE A O 1
ATOM 3060 N N . LEU A 1 382 ? -11.785 -5.800 15.945 1.00 78.31 382 LEU A N 1
ATOM 3061 C CA . LEU A 1 382 ? -10.700 -6.555 15.308 1.00 78.31 382 LEU A CA 1
ATOM 3062 C C . LEU A 1 382 ? -10.942 -6.661 13.810 1.00 78.31 382 LEU A C 1
ATOM 3064 O O . LEU A 1 382 ? -10.035 -6.408 13.030 1.00 78.31 382 LEU A O 1
ATOM 3068 N N . ARG A 1 383 ? -12.183 -6.948 13.407 1.00 84.31 383 ARG A N 1
ATOM 3069 C CA . ARG A 1 383 ? -12.556 -7.030 11.991 1.00 84.31 383 ARG A CA 1
ATOM 3070 C C . ARG A 1 383 ? -12.304 -5.714 11.250 1.00 84.31 383 ARG A C 1
ATOM 3072 O O . ARG A 1 383 ? -11.703 -5.748 10.183 1.00 84.31 383 ARG A O 1
ATOM 3079 N N . VAL A 1 384 ? -12.702 -4.561 11.809 1.00 85.00 384 VAL A N 1
ATOM 3080 C CA . VAL A 1 384 ? -12.458 -3.253 11.163 1.00 85.00 384 VAL A CA 1
ATOM 3081 C C . VAL A 1 384 ? -10.970 -2.915 11.108 1.00 85.00 384 VAL A C 1
ATOM 3083 O O . VAL A 1 384 ? -10.512 -2.386 10.100 1.00 85.00 384 VAL A O 1
ATOM 3086 N N . VAL A 1 385 ? -10.202 -3.252 12.150 1.00 84.50 385 VAL A N 1
ATOM 3087 C CA . VAL A 1 385 ? -8.748 -3.056 12.153 1.00 84.50 385 VAL A CA 1
ATOM 3088 C C . VAL A 1 385 ? -8.094 -3.932 11.089 1.00 84.50 385 VAL A C 1
ATOM 3090 O O . VAL A 1 385 ? -7.388 -3.403 10.239 1.00 84.50 385 VAL A O 1
ATOM 3093 N N . SER A 1 386 ? -8.377 -5.236 11.068 1.00 86.12 386 SER A N 1
ATOM 3094 C CA . SER A 1 386 ? -7.851 -6.160 10.059 1.00 86.12 386 SER A CA 1
ATOM 3095 C C . SER A 1 386 ? -8.257 -5.759 8.640 1.00 86.12 386 SER A C 1
ATOM 3097 O O . SER A 1 386 ? -7.442 -5.854 7.730 1.00 86.12 386 SER A O 1
ATOM 3099 N N . PHE A 1 387 ? -9.488 -5.277 8.443 1.00 88.00 387 PHE A N 1
ATOM 3100 C CA . PHE A 1 387 ? -9.977 -4.812 7.145 1.00 88.00 387 PHE A CA 1
ATOM 3101 C C . PHE A 1 387 ? -9.250 -3.558 6.660 1.00 88.00 387 PHE A C 1
ATOM 3103 O O . PHE A 1 387 ? -8.687 -3.562 5.565 1.00 88.00 387 PHE A O 1
ATOM 3110 N N . SER A 1 388 ? -9.240 -2.495 7.468 1.00 86.06 388 SER A N 1
ATOM 3111 C CA . SER A 1 388 ? -8.572 -1.243 7.107 1.00 86.06 388 SER A CA 1
ATOM 3112 C C . SER A 1 388 ? -7.077 -1.464 6.911 1.00 86.06 388 SER A C 1
ATOM 3114 O O . SER A 1 388 ? -6.506 -0.979 5.941 1.00 86.06 388 SER A O 1
ATOM 3116 N N . PHE A 1 389 ? -6.451 -2.256 7.781 1.00 84.38 389 PHE A N 1
ATOM 3117 C CA . PHE A 1 389 ? -5.029 -2.546 7.696 1.00 84.38 389 PHE A CA 1
ATOM 3118 C C . PHE A 1 389 ? -4.672 -3.421 6.486 1.00 84.38 389 PHE A C 1
ATOM 3120 O O . PHE A 1 389 ? -3.715 -3.121 5.781 1.00 84.38 389 PHE A O 1
ATOM 3127 N N . GLY A 1 390 ? -5.472 -4.447 6.174 1.00 88.06 390 GLY A N 1
ATOM 3128 C CA . GLY A 1 390 ? -5.290 -5.247 4.960 1.00 88.06 390 GLY A CA 1
ATOM 3129 C C . GLY A 1 390 ? -5.416 -4.410 3.684 1.00 88.06 390 GLY A C 1
ATOM 3130 O O . GLY A 1 390 ? -4.617 -4.562 2.764 1.00 88.06 390 GLY A O 1
ATOM 3131 N N . CYS A 1 391 ? -6.358 -3.461 3.662 1.00 87.69 391 CYS A N 1
ATOM 3132 C CA . CYS A 1 391 ? -6.474 -2.481 2.583 1.00 87.69 391 CYS A CA 1
ATOM 3133 C C . CYS A 1 391 ? -5.277 -1.510 2.542 1.00 87.69 391 CYS A C 1
ATOM 3135 O O . CYS A 1 391 ? -4.795 -1.173 1.467 1.00 87.69 391 CYS A O 1
ATOM 3137 N N . PHE A 1 392 ? -4.759 -1.068 3.686 1.00 83.00 392 PHE A N 1
ATOM 3138 C CA . PHE A 1 392 ? -3.553 -0.241 3.721 1.00 83.00 392 PHE A CA 1
ATOM 3139 C C . PHE A 1 392 ? -2.341 -0.980 3.136 1.00 83.00 392 PHE A C 1
ATOM 3141 O O . PHE A 1 392 ? -1.690 -0.446 2.243 1.00 83.00 392 PHE A O 1
ATOM 3148 N N . LEU A 1 393 ? -2.094 -2.225 3.556 1.00 84.62 393 LEU A N 1
ATOM 3149 C CA . LEU A 1 393 ? -0.964 -3.025 3.075 1.00 84.62 393 LEU A CA 1
A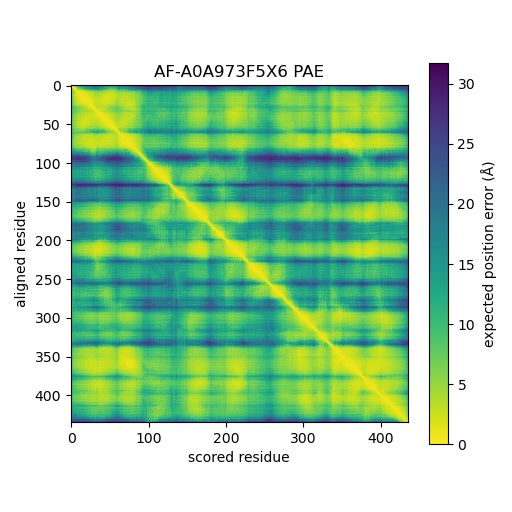TOM 3150 C C . LEU A 1 393 ? -0.995 -3.225 1.559 1.00 84.62 393 LEU A C 1
ATOM 3152 O O . LEU A 1 393 ? -0.028 -2.921 0.875 1.00 84.62 393 LEU A O 1
ATOM 3156 N N . VAL A 1 394 ? -2.118 -3.673 0.994 1.00 86.94 394 VAL A N 1
ATOM 3157 C CA . VAL A 1 394 ? -2.191 -3.942 -0.456 1.00 86.94 394 VAL A CA 1
ATOM 3158 C C . VAL A 1 394 ? -2.134 -2.702 -1.339 1.00 86.94 394 VAL A C 1
ATOM 3160 O O . VAL A 1 394 ? -2.080 -2.845 -2.561 1.00 86.94 394 VAL A O 1
ATOM 3163 N N . SER A 1 395 ? -2.143 -1.498 -0.759 1.00 80.25 395 SER A N 1
ATOM 3164 C CA . SER A 1 395 ? -1.936 -0.283 -1.541 1.00 80.25 395 SER A CA 1
ATOM 3165 C C . SER A 1 395 ? -0.555 -0.273 -2.201 1.00 80.25 395 SER A C 1
ATOM 3167 O O . SER A 1 395 ? -0.482 0.068 -3.375 1.00 80.25 395 SER A O 1
ATOM 3169 N N . THR A 1 396 ? 0.492 -0.747 -1.513 1.00 79.19 396 THR A N 1
ATOM 3170 C CA . THR A 1 396 ? 1.897 -0.683 -1.963 1.00 79.19 396 THR A CA 1
ATOM 3171 C C . THR A 1 396 ? 2.300 -1.809 -2.918 1.00 79.19 396 THR A C 1
ATOM 3173 O O . THR A 1 396 ? 3.130 -1.615 -3.801 1.00 79.19 396 THR A O 1
ATOM 3176 N N . MET A 1 397 ? 1.639 -2.963 -2.821 1.00 83.88 397 MET 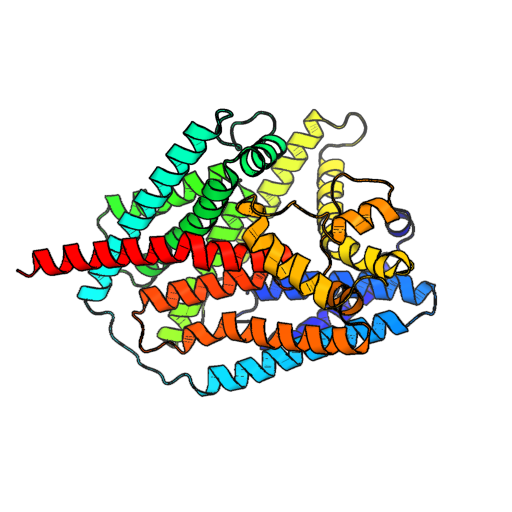A N 1
ATOM 3177 C CA . MET A 1 397 ? 2.019 -4.215 -3.492 1.00 83.88 397 MET A CA 1
ATOM 3178 C C . MET A 1 397 ? 2.141 -4.131 -5.027 1.00 83.88 397 MET A C 1
ATOM 3180 O O . MET A 1 397 ? 2.861 -4.916 -5.630 1.00 83.88 397 MET A O 1
ATOM 3184 N N . THR A 1 398 ? 1.423 -3.213 -5.682 1.00 77.88 398 THR A N 1
ATOM 3185 C CA . THR A 1 398 ? 1.417 -3.119 -7.159 1.00 77.88 398 THR A CA 1
ATOM 3186 C C . THR A 1 398 ? 2.568 -2.293 -7.739 1.00 77.88 398 THR A C 1
ATOM 3188 O O . THR A 1 398 ? 2.827 -2.373 -8.942 1.00 77.88 398 THR A O 1
ATOM 3191 N N . TYR A 1 399 ? 3.251 -1.503 -6.909 1.00 76.00 399 TYR A N 1
ATOM 3192 C CA . TYR A 1 399 ? 4.322 -0.603 -7.341 1.00 76.00 399 TYR A CA 1
ATOM 3193 C C . TYR A 1 399 ? 5.605 -0.714 -6.510 1.00 76.00 399 TYR A C 1
ATOM 3195 O O . TYR A 1 399 ? 6.619 -0.155 -6.916 1.00 76.00 399 TYR A O 1
ATOM 3203 N N . ASP A 1 400 ? 5.561 -1.379 -5.352 1.00 78.25 400 ASP A N 1
ATOM 3204 C CA . ASP A 1 400 ? 6.716 -1.565 -4.478 1.00 78.25 400 ASP A CA 1
ATOM 3205 C C . ASP A 1 400 ? 6.518 -2.785 -3.564 1.00 78.25 400 ASP A C 1
ATOM 3207 O O . ASP A 1 400 ? 5.945 -2.700 -2.469 1.00 78.25 400 ASP A O 1
ATOM 3211 N N . MET A 1 401 ? 6.978 -3.947 -4.028 1.00 83.62 401 MET A N 1
ATOM 3212 C CA . MET A 1 401 ? 6.852 -5.191 -3.272 1.00 83.62 401 MET A CA 1
ATOM 3213 C C . MET A 1 401 ? 7.780 -5.231 -2.049 1.00 83.62 401 MET A C 1
ATOM 3215 O O . MET A 1 401 ? 7.415 -5.814 -1.027 1.00 83.62 401 MET A O 1
ATOM 3219 N N . ILE A 1 402 ? 8.945 -4.570 -2.101 1.00 80.88 402 ILE A N 1
ATOM 3220 C CA . ILE A 1 402 ? 9.859 -4.471 -0.948 1.00 80.88 402 ILE A CA 1
ATOM 3221 C C . ILE A 1 402 ? 9.160 -3.722 0.185 1.00 80.88 402 ILE A C 1
ATOM 3223 O O . ILE A 1 402 ? 9.166 -4.175 1.333 1.00 80.88 402 ILE A O 1
ATOM 3227 N N . LEU A 1 403 ? 8.522 -2.593 -0.134 1.00 79.12 403 LEU A N 1
ATOM 3228 C CA . LEU A 1 403 ? 7.750 -1.820 0.831 1.00 79.12 403 LEU A CA 1
ATOM 3229 C C . LEU A 1 403 ? 6.556 -2.616 1.358 1.00 79.12 403 LEU A C 1
ATOM 3231 O O . LEU A 1 403 ? 6.343 -2.636 2.568 1.00 79.12 403 LEU A O 1
ATOM 3235 N N . PHE A 1 404 ? 5.819 -3.314 0.487 1.00 85.44 404 PHE A N 1
ATOM 3236 C CA . PHE A 1 404 ? 4.729 -4.199 0.907 1.00 85.44 404 PHE A CA 1
ATOM 3237 C C . PHE A 1 404 ? 5.196 -5.246 1.924 1.00 85.44 404 PHE A C 1
ATOM 3239 O O . PHE A 1 404 ? 4.619 -5.348 3.007 1.00 85.44 404 PHE A O 1
ATOM 3246 N N . MET A 1 405 ? 6.257 -5.994 1.615 1.00 85.81 405 MET A N 1
ATOM 3247 C CA . MET A 1 405 ? 6.781 -7.030 2.507 1.00 85.81 405 MET A CA 1
ATOM 3248 C C . MET A 1 405 ? 7.343 -6.442 3.801 1.00 85.81 405 MET A C 1
ATOM 3250 O O . MET A 1 405 ? 7.081 -6.967 4.886 1.00 85.81 405 MET A O 1
ATOM 3254 N N . GLY A 1 406 ? 8.041 -5.307 3.714 1.00 80.38 406 GLY A N 1
ATOM 3255 C CA . GLY A 1 406 ? 8.496 -4.557 4.879 1.00 80.38 406 GLY A CA 1
ATOM 3256 C C . GLY A 1 406 ? 7.340 -4.156 5.796 1.00 80.38 406 GLY A C 1
ATOM 3257 O O . GLY A 1 406 ? 7.410 -4.371 7.006 1.00 80.38 406 GLY A O 1
ATOM 3258 N N . ASP A 1 407 ? 6.248 -3.631 5.240 1.00 81.19 407 ASP A N 1
ATOM 3259 C CA . ASP A 1 407 ? 5.059 -3.254 6.003 1.00 81.19 407 ASP A CA 1
ATOM 3260 C C . ASP A 1 407 ? 4.338 -4.477 6.585 1.00 81.19 407 ASP A C 1
ATOM 3262 O O . ASP A 1 407 ? 3.924 -4.440 7.747 1.00 81.19 407 ASP A O 1
ATOM 3266 N N . VAL A 1 408 ? 4.254 -5.591 5.850 1.00 85.69 408 VAL A N 1
ATOM 3267 C CA . VAL A 1 408 ? 3.727 -6.868 6.362 1.00 85.69 408 VAL A CA 1
ATOM 3268 C C . VAL A 1 408 ? 4.531 -7.334 7.578 1.00 85.69 408 VAL A C 1
ATOM 3270 O O . VAL A 1 408 ? 3.940 -7.630 8.618 1.00 85.69 408 VAL A O 1
ATOM 3273 N N . TYR A 1 409 ? 5.864 -7.340 7.513 1.00 82.50 409 TYR A N 1
ATOM 3274 C CA . TYR A 1 409 ? 6.704 -7.762 8.637 1.00 82.50 409 TYR A CA 1
ATOM 3275 C C . TYR A 1 409 ? 6.658 -6.794 9.818 1.00 82.50 409 TYR A C 1
ATOM 3277 O O . TYR A 1 409 ? 6.485 -7.232 10.957 1.00 82.50 409 TYR A O 1
ATOM 3285 N N . ASN A 1 410 ? 6.715 -5.482 9.568 1.00 77.25 410 ASN A N 1
ATOM 3286 C CA . ASN A 1 410 ? 6.533 -4.467 10.612 1.00 77.25 410 ASN A CA 1
ATOM 3287 C C . ASN A 1 410 ? 5.176 -4.636 11.316 1.00 77.25 410 ASN A C 1
ATOM 3289 O O . ASN A 1 410 ? 5.030 -4.376 12.514 1.00 77.25 410 ASN A O 1
ATOM 3293 N N . THR A 1 411 ? 4.166 -5.099 10.588 1.00 79.19 411 THR A N 1
ATOM 3294 C CA . THR A 1 411 ? 2.849 -5.375 11.153 1.00 79.19 411 THR A CA 1
ATOM 3295 C C . THR A 1 411 ? 2.858 -6.639 11.984 1.00 79.19 411 THR A C 1
ATOM 3297 O O . THR A 1 411 ? 2.460 -6.590 13.141 1.00 79.19 411 THR A O 1
ATOM 3300 N N . LEU A 1 412 ? 3.304 -7.760 11.420 1.00 82.75 412 LEU A N 1
ATOM 3301 C CA . LEU A 1 412 ? 3.222 -9.066 12.069 1.00 82.75 412 LEU A CA 1
ATOM 3302 C C . LEU A 1 412 ? 4.144 -9.179 13.286 1.00 82.75 412 LEU A C 1
ATOM 3304 O O . LEU A 1 412 ? 3.723 -9.711 14.310 1.00 82.75 412 LEU A O 1
ATOM 3308 N N . PHE A 1 413 ? 5.371 -8.662 13.195 1.00 80.12 413 PHE A N 1
ATOM 3309 C CA . PHE A 1 413 ? 6.399 -8.871 14.217 1.00 80.12 413 PHE A CA 1
ATOM 3310 C C . PHE A 1 413 ? 6.557 -7.709 15.195 1.00 80.12 413 PHE A C 1
ATOM 3312 O O . PHE A 1 413 ? 6.968 -7.937 16.329 1.00 80.12 413 PHE A O 1
ATOM 3319 N N . LEU A 1 414 ? 6.215 -6.477 14.801 1.00 74.88 414 LEU A N 1
ATOM 3320 C CA . LEU A 1 414 ? 6.351 -5.316 15.690 1.00 74.88 414 LEU A CA 1
ATOM 3321 C C . LEU A 1 414 ? 4.991 -4.826 16.194 1.00 74.88 414 LEU A C 1
ATOM 3323 O O . LEU A 1 414 ? 4.776 -4.691 17.397 1.00 74.88 414 LEU A O 1
ATOM 3327 N N . SER A 1 415 ? 4.041 -4.589 15.291 1.00 73.94 415 SER A N 1
ATOM 3328 C CA . SER A 1 415 ? 2.803 -3.883 15.639 1.00 73.94 415 SER A CA 1
ATOM 3329 C C . SER A 1 415 ? 1.716 -4.798 16.213 1.00 73.94 415 SER A C 1
ATOM 3331 O O . SER A 1 415 ? 1.037 -4.428 17.172 1.00 73.94 415 SER A O 1
ATOM 3333 N N . ALA A 1 416 ? 1.548 -6.003 15.663 1.00 79.88 416 ALA A N 1
ATOM 3334 C CA . ALA A 1 416 ? 0.529 -6.959 16.083 1.00 79.88 416 ALA A CA 1
ATOM 3335 C C . ALA A 1 416 ? 0.735 -7.453 17.526 1.00 79.88 416 ALA A C 1
ATOM 3337 O O . ALA A 1 416 ? -0.247 -7.436 18.271 1.00 79.88 416 ALA A O 1
ATOM 3338 N N . PRO A 1 417 ? 1.955 -7.806 17.988 1.00 81.88 417 PRO A N 1
ATOM 3339 C CA . PRO A 1 417 ? 2.170 -8.207 19.379 1.00 81.88 417 PRO A CA 1
ATOM 3340 C C . PRO A 1 417 ? 1.790 -7.104 20.371 1.00 81.88 417 PRO A C 1
ATOM 3342 O O . PRO A 1 417 ? 1.123 -7.367 21.370 1.00 81.88 417 PRO A O 1
ATOM 3345 N N . ILE A 1 418 ? 2.140 -5.850 20.070 1.00 77.19 418 ILE A N 1
ATOM 3346 C CA . ILE A 1 418 ? 1.785 -4.706 20.915 1.00 77.19 418 ILE A CA 1
ATOM 3347 C C . ILE A 1 418 ? 0.273 -4.456 20.883 1.00 77.19 418 ILE A C 1
ATOM 3349 O O . ILE A 1 418 ? -0.324 -4.227 21.932 1.00 77.19 418 ILE A O 1
ATOM 3353 N N . LEU A 1 419 ? -0.372 -4.528 19.712 1.00 76.56 419 LEU A N 1
ATOM 3354 C CA . LEU A 1 419 ? -1.828 -4.399 19.598 1.00 76.56 419 LEU A CA 1
ATOM 3355 C C . LEU A 1 419 ? -2.545 -5.476 20.427 1.00 76.56 419 LEU A C 1
ATOM 3357 O O . LEU A 1 419 ? -3.474 -5.156 21.170 1.00 76.56 419 LEU A O 1
ATOM 3361 N N . ILE A 1 420 ? -2.089 -6.730 20.345 1.00 80.25 420 ILE A N 1
ATOM 3362 C CA . ILE A 1 420 ? -2.595 -7.844 21.155 1.00 80.25 420 ILE A CA 1
ATOM 3363 C C . ILE A 1 420 ? -2.384 -7.549 22.645 1.00 80.25 420 ILE A C 1
ATOM 3365 O O . ILE A 1 420 ? -3.334 -7.649 23.419 1.00 80.25 420 ILE A O 1
ATOM 3369 N N . GLY A 1 421 ? -1.192 -7.103 23.049 1.00 78.81 421 GLY A N 1
ATOM 3370 C CA . GLY A 1 421 ? -0.902 -6.717 24.432 1.00 78.81 421 GLY A CA 1
ATOM 3371 C C . GLY A 1 421 ? -1.831 -5.611 24.944 1.00 78.81 421 GLY A C 1
ATOM 3372 O O . GLY A 1 421 ? -2.460 -5.755 25.994 1.00 78.81 421 GLY A O 1
ATOM 3373 N N . VAL A 1 422 ? -2.012 -4.542 24.163 1.00 78.31 422 VAL A N 1
ATOM 3374 C CA . VAL A 1 422 ? -2.943 -3.441 24.458 1.00 78.31 422 VAL A CA 1
ATOM 3375 C C . VAL A 1 422 ? -4.376 -3.954 24.620 1.00 78.31 422 VAL A C 1
ATOM 3377 O O . VAL A 1 422 ? -5.105 -3.530 25.521 1.00 78.31 422 VAL A O 1
ATOM 3380 N N . MET A 1 423 ? -4.795 -4.893 23.776 1.00 73.94 423 MET A N 1
ATOM 3381 C CA . MET A 1 423 ? -6.112 -5.508 23.871 1.00 73.94 423 MET A CA 1
ATOM 3382 C C . MET A 1 423 ? -6.279 -6.373 25.122 1.00 73.94 423 MET A C 1
ATOM 3384 O O . MET A 1 423 ? -7.303 -6.250 25.796 1.00 73.94 423 MET A O 1
ATOM 3388 N N . MET A 1 424 ? -5.292 -7.209 25.453 1.00 78.69 424 MET A N 1
ATOM 3389 C CA . MET A 1 424 ? -5.310 -8.058 26.649 1.00 78.69 424 MET A CA 1
ATOM 3390 C C . MET A 1 424 ? -5.382 -7.210 27.924 1.00 78.69 424 MET A C 1
ATOM 3392 O O . MET A 1 424 ? -6.202 -7.481 28.802 1.00 78.69 424 MET A O 1
ATOM 3396 N N . VAL A 1 425 ? -4.607 -6.120 27.993 1.00 78.12 425 VAL A N 1
ATOM 3397 C CA . VAL A 1 425 ? -4.666 -5.147 29.098 1.00 78.12 425 VAL A CA 1
ATOM 3398 C C . VAL A 1 425 ? -6.032 -4.456 29.153 1.00 78.12 425 VAL A C 1
ATOM 3400 O O . VAL A 1 425 ? -6.639 -4.335 30.217 1.00 78.12 425 VAL A O 1
ATOM 3403 N N . GLY A 1 426 ? -6.577 -4.040 28.007 1.00 70.12 426 GLY A N 1
ATOM 3404 C CA . GLY A 1 426 ? -7.910 -3.439 27.942 1.00 70.12 426 GLY A CA 1
ATOM 3405 C C . GLY A 1 426 ? -9.012 -4.362 28.481 1.00 70.12 426 GLY A C 1
ATOM 3406 O O . GLY A 1 426 ? -9.908 -3.899 29.200 1.00 70.12 426 GLY A O 1
ATOM 3407 N N . GLN A 1 427 ? -8.923 -5.660 28.170 1.00 71.31 427 GLN A N 1
ATOM 3408 C CA . GLN A 1 427 ? -9.850 -6.698 28.627 1.00 71.31 427 GLN A CA 1
ATOM 3409 C C . GLN A 1 427 ? -9.700 -7.013 30.121 1.00 71.31 427 GLN A C 1
ATOM 3411 O O . GLN A 1 427 ? -10.714 -7.070 30.821 1.00 71.31 427 GLN A O 1
ATOM 3416 N N . SER A 1 428 ? -8.475 -7.146 30.640 1.00 72.19 428 SER A N 1
ATOM 3417 C CA . SER A 1 428 ? -8.235 -7.470 32.056 1.00 72.19 428 SER A CA 1
ATOM 3418 C C . SER A 1 428 ? -8.759 -6.378 32.998 1.00 72.19 428 SER A C 1
ATOM 3420 O O . SER A 1 428 ? -9.444 -6.664 33.982 1.00 72.19 428 SER A O 1
ATOM 3422 N N . ILE A 1 429 ? -8.574 -5.102 32.637 1.00 69.31 429 ILE A N 1
ATOM 3423 C CA . ILE A 1 429 ? -9.143 -3.960 33.375 1.00 69.31 429 ILE A CA 1
ATOM 3424 C C . ILE A 1 429 ? -10.686 -3.989 33.313 1.00 69.31 429 ILE A C 1
ATOM 3426 O O . ILE A 1 429 ? -11.372 -3.364 34.123 1.00 69.31 429 ILE A O 1
ATOM 3430 N N . SER A 1 430 ? -11.288 -4.625 32.301 1.00 61.56 430 SER A N 1
ATOM 3431 C CA . SER A 1 430 ? -12.752 -4.681 32.107 1.00 61.56 430 SER A CA 1
ATOM 3432 C C . SER A 1 430 ? -13.395 -5.704 33.027 1.00 61.56 430 SER A C 1
ATOM 3434 O O . SER A 1 430 ? -14.424 -5.421 33.636 1.00 61.56 430 SER A O 1
ATOM 3436 N N . GLN A 1 431 ? -12.734 -6.848 33.191 1.00 65.25 431 GLN A N 1
ATOM 3437 C CA . GLN A 1 431 ? -13.164 -7.910 34.094 1.00 65.25 431 GLN A CA 1
ATOM 3438 C C . GLN A 1 431 ? -13.066 -7.481 35.567 1.00 65.25 431 GLN A C 1
ATOM 3440 O O . GLN A 1 431 ? -14.010 -7.707 36.315 1.00 65.25 431 GLN A O 1
ATOM 3445 N N . ARG A 1 432 ? -12.016 -6.742 35.961 1.00 64.44 432 ARG A N 1
ATOM 3446 C CA . ARG A 1 432 ? -11.846 -6.236 37.342 1.00 64.44 432 ARG A CA 1
ATOM 3447 C C . ARG A 1 432 ? -12.885 -5.210 37.816 1.00 64.44 432 ARG A C 1
ATOM 3449 O O . ARG A 1 432 ? -12.914 -4.923 38.997 1.00 64.44 432 ARG A O 1
ATOM 3456 N N . LYS A 1 433 ? -13.682 -4.610 36.921 1.00 55.28 433 LYS A N 1
ATOM 3457 C CA . LYS A 1 433 ? -14.776 -3.685 37.300 1.00 55.28 433 LYS A CA 1
ATOM 3458 C C . LYS A 1 433 ? -16.144 -4.368 37.409 1.00 55.28 433 LYS A C 1
ATOM 3460 O O . LYS A 1 433 ? -17.126 -3.689 37.690 1.00 55.28 433 LYS A O 1
ATOM 3465 N N . LYS A 1 434 ? -16.226 -5.652 37.050 1.00 50.62 434 LYS A N 1
ATOM 3466 C CA . LYS A 1 434 ? -17.449 -6.462 37.154 1.00 50.62 434 LYS A CA 1
ATOM 3467 C C . LYS A 1 434 ? -17.462 -7.355 38.398 1.00 50.62 434 LYS A C 1
ATOM 3469 O O . LYS A 1 434 ? -18.532 -7.838 38.746 1.00 50.62 434 LYS A O 1
ATOM 3474 N N . LEU A 1 435 ? -16.289 -7.583 38.986 1.00 46.50 435 LEU A N 1
ATOM 3475 C CA . LEU A 1 435 ? -16.094 -8.060 40.353 1.00 46.50 435 LEU A CA 1
ATOM 3476 C C . LEU A 1 435 ? -16.091 -6.838 41.270 1.00 46.50 435 LEU A C 1
ATOM 3478 O O . LEU A 1 435 ? -16.595 -6.972 42.400 1.00 46.50 435 LEU A O 1
#

pLDDT: mean 72.5, std 12.07, range [40.56, 94.81]

Mean predicted aligned error: 10.23 Å

Solvent-accessible surface area (backbone atoms only — not comparable to full-atom values): 23100 Å² total; per-residue (Å²): 124,67,64,79,80,69,55,57,63,68,64,51,49,53,44,34,54,52,42,40,52,52,44,45,66,61,46,54,83,74,44,91,50,98,82,28,64,55,50,52,49,52,45,51,46,56,21,42,26,49,29,52,42,47,58,55,27,66,77,68,76,51,59,68,64,54,52,50,53,53,46,20,52,49,31,18,39,47,24,22,52,53,40,39,52,66,51,58,76,64,54,73,90,73,83,70,78,85,44,71,68,55,54,55,38,53,55,41,34,44,50,48,44,48,50,52,39,50,50,45,46,53,48,46,50,63,74,56,77,61,67,50,23,70,78,37,98,50,43,66,59,42,51,52,48,45,46,70,71,77,41,32,66,48,54,53,45,43,54,52,42,38,50,52,35,46,31,46,45,46,42,43,55,76,71,62,54,92,65,59,72,70,57,60,54,52,54,46,51,50,48,50,55,54,27,41,44,77,29,74,61,68,30,56,51,49,54,50,52,32,47,49,39,40,50,48,48,50,20,66,66,68,70,44,80,77,80,74,60,66,62,61,56,50,52,49,50,52,49,48,49,50,57,49,44,52,57,39,27,61,45,20,73,73,70,46,95,86,53,56,31,66,57,46,25,50,51,54,51,50,49,55,61,46,46,65,18,46,31,49,30,52,62,73,74,48,81,62,73,90,47,68,83,47,36,59,65,52,46,46,45,60,39,57,44,39,52,59,36,30,83,71,66,74,43,81,82,73,81,48,73,21,37,57,44,26,33,74,75,71,72,39,80,83,78,32,51,53,52,22,46,68,50,50,15,37,48,32,46,34,75,70,43,12,28,52,46,27,17,51,48,15,28,52,47,24,43,37,52,49,46,35,74,53,46,77,90,50,59,68,70,56,30,48,48,48,24,40,49,27,45,56,48,52,53,36,46,62,47,28,47,52,58,24,40,29,51,52,43,49,37,65,73,56,43,44,57,51,52,50,49,44,44,52,54,32,48,54,63,51,56,65,74,75,109

Sequence (435 aa):
MPIINELDIQVFFIVFFLTLVVNYILLGKLRFSLVDPIWIMVIINTTLTLTLVIYDRLMQNDFVIVIYLVLCQFFFAAGARFSKWCVVRNIIPLILPVGYAEAVNSRRTLWLLNASTFILVVILSYYIATGIPVFDSDPELARALGKTGGGGAIARLTNVFTYLSLTLWFYVRVKRIRIGRVSKTLGIALPFILLLSVGAKSSLISIYVSYYYVSCFISFETRKPFKHSAIFFVLTIISILIVTFSLVYTRGTLVSASMSPSEFATSQILQRIFFTGIGAYHYFSINFSDLNHLTAFDYFNQYLVLPLLAPLRLISYEPTVGKILAVSMVGDDTFGPNPSMYVEGIIFYGWLGGIFYCGMLGIIFSVFRYYPLTLNRFPSFLRVVSFSFGCFLVSTMTYDMILFMGDVYNTLFLSAPILIGVMMVGQSISQRKKL

Secondary structure (DSSP, 8-state):
-HHHHT--HHHHHHHHHHHHHHHHHHHGGG-SSTT-HHHHHHHHHHHHHHHHHHHHHHHHT--HHHHHHHHHHHHHHHHHHHHHHHHHTT---------HHHHHHHHHHHHHHHHHHHHHHHHHHHHH-S--GGGSSSHHHHHHHHHHSSTHHHHHHHHHHHHHHHHHHHHHHHTT----HHHHHHHHHHHHHHHHHH-HHHHHHHHHHHHHHHHHHHHHHHT------HHHHHHHHHHHHHHHHHHHHHHHHHH-SSS-HHHHHHHHHHHHHHHHHHHHHHHHHS-GGGGTT--HHHHIIIIIIHHHHGGGTSS--PPPHHHHHHHHHHS--S-PPPPPHHHHHHHHHHHHHHHHHHHHHHHHHHHHHHGGGG-TTS-HHHHHHHHHHHHHHHHHTTT-HHHHHHHHHIIIIIIHHHHHHHHHHHHHHHHTTT-